Protein 2GIG (pdb70)

Foldseek 3Di:
DVCVVVVVVLFVVQFFDKDFQDVVRPPCSLVVSLVVCCVVVVVFKDFLQRVLQVLCVVPVVQAAQVSSLVSLVAPLCSLQRPDDRVLSNPDDNVRGDDDDDPRNARMWGDDPQAIEGEHEAEEAVVDDDDWDFNGALVSLLVSLVRCVVVVPQGHYWYKYKYFYWYDDPRIIGTHGIAIDTPQQAQLLVFDQDCVVNRGGTDDRRPGDRHDDDGSNVSSVRNNVNSVVVVVVCVVVCCVPPPVVCVVVD/DVCVVCVVVQFVVAAFDKPHVVSSLVVCCVPVVVFKDFLLRVLQVQCVVCVPDAAPVRSLCSLVAPLSSLLRPDDRVCRNPDDPVRGGDDDPSNLARMWTDDPQAIEREDEEEEAVPPDDDWDFNDALVSLLVSLVRCVVVVVFGRYWYKYKYWYWHDDPPMIGTRGMAIATPLQAQLLPFDQDVVVNSGGTDHRVPGHRHDDDGSNVSSVRNNVNVVVVVVVVVVVCCVPPPVVCVVVD

Sequence (489 aa):
SFIKPIYQDINSILIGQKVKRPHAAGEPFEKLVYKFLKENLSDLTFKQYEYLNDLFMKNPAIIGHEARYKLFNSPTLLFLLSRGKAATENWSIENLFEEKQNDTADILLVKDQFYELLDVKTRNISKSAFAPNIISAYKLAQTCAKMIDNKEFDLFDINYLEVDWELNGEDLVCVSTSFAELFKSEPSELYINWAAAMQIQFHVRDLDQGFNGTREEWAKSYLKHFVTQAEQRAISMIDKFVKPFKKYISFIKPIYQDINSILIGQKVFEKLVYKFLKENLSDLTFKQYEYLNDLFMKNPAIIGHEARYKLFNSPTLLFLLSRGKAATENWSIENLFEEKQNDTADILLVKDQFYELLDVKTRNISKSAFAPNIISAYKLAQTCAKMIDNKEFDLFDINYLEVDWELNGEDLVCVSTSFAELFKSEPSELYINWAAAMQIQFHVRDLDQGFNGTREEWAKSYLKHFVTQAEQRAISMIDKFVKPFKKYI

Radius of gyration: 25.43 Å; Cα contacts (8 Å, |Δi|>4): 792; chains: 2; bounding box: 60×52×67 Å

Structure (mmCIF, N/CA/C/O backbone):
data_2GIG
#
_entry.id   2GIG
#
_cell.length_a   50.420
_cell.length_b   90.990
_cell.length_c   67.330
_cell.angle_alpha   90.00
_cell.angle_beta   104.10
_cell.angle_gamma   90.00
#
_symmetry.space_group_name_H-M   'P 1 21 1'
#
loop_
_entity.id
_entity.type
_entity.pdbx_description
1 polymer "5'-D(*GP*CP*CP*GP*GP*TP*CP*GP*AP*CP*CP*GP*GP*C)-3'"
2 polymer 'Type II restriction enzyme HincII'
3 non-polymer 'SODIUM ION'
4 water water
#
loop_
_atom_site.group_PDB
_atom_site.id
_atom_site.type_symbol
_atom_site.label_atom_id
_atom_site.label_alt_id
_atom_site.label_comp_id
_atom_site.label_asym_id
_atom_site.label_entity_id
_atom_site.label_seq_id
_atom_site.pdbx_PDB_ins_code
_atom_site.Cartn_x
_atom_site.Cartn_y
_atom_site.Cartn_z
_atom_site.occupancy
_atom_site.B_iso_or_equiv
_atom_site.auth_seq_id
_atom_site.auth_comp_id
_atom_site.auth_asym_id
_atom_site.auth_atom_id
_atom_site.pdbx_PDB_model_num
ATOM 569 N N . SER C 2 1 ? 20.701 -99.156 81.814 1.00 29.74 2 SER A N 1
ATOM 570 C CA . SER C 2 1 ? 20.764 -98.199 80.668 1.00 28.77 2 SER A CA 1
ATOM 571 C C . SER C 2 1 ? 20.899 -96.751 81.122 1.00 29.42 2 SER A C 1
ATOM 572 O O . SER C 2 1 ? 20.203 -96.303 82.040 1.00 28.22 2 SER A O 1
ATOM 575 N N . PHE C 2 2 ? 21.786 -96.019 80.455 1.00 30.05 3 PHE A N 1
ATOM 576 C CA . PHE C 2 2 ? 22.004 -94.614 80.761 1.00 30.11 3 PHE A CA 1
ATOM 577 C C . PHE C 2 2 ? 20.962 -93.754 80.056 1.00 31.91 3 PHE A C 1
ATOM 578 O O . PHE C 2 2 ? 20.691 -92.629 80.473 1.00 31.64 3 PHE A O 1
ATOM 586 N N . ILE C 2 3 ? 20.369 -94.278 78.989 1.00 32.28 4 ILE A N 1
ATOM 587 C CA . ILE C 2 3 ? 19.381 -93.498 78.255 1.00 34.21 4 ILE A CA 1
ATOM 588 C C . ILE C 2 3 ? 17.956 -93.694 78.766 1.00 33.92 4 ILE A C 1
ATOM 589 O O . ILE C 2 3 ? 17.091 -92.852 78.533 1.00 34.16 4 ILE A O 1
ATOM 594 N N . LYS C 2 4 ? 17.708 -94.792 79.472 1.00 34.07 5 LYS A N 1
ATOM 595 C CA . LYS C 2 4 ? 16.363 -95.048 79.975 1.00 35.69 5 LYS A CA 1
ATOM 596 C C . LYS C 2 4 ? 15.837 -93.940 80.884 1.00 34.83 5 LYS A C 1
ATOM 597 O O . LYS C 2 4 ? 14.679 -93.543 80.768 1.00 34.81 5 LYS A O 1
ATOM 603 N N . PRO C 2 5 ? 16.675 -93.423 81.798 1.00 35.23 6 PRO A N 1
ATOM 604 C CA . PRO C 2 5 ? 16.205 -92.354 82.687 1.00 34.62 6 PRO A CA 1
ATOM 605 C C . PRO C 2 5 ? 15.613 -91.173 81.916 1.00 33.57 6 PRO A C 1
ATOM 606 O O . PRO C 2 5 ? 14.708 -90.496 82.403 1.00 34.85 6 PRO A O 1
ATOM 610 N N . ILE C 2 6 ? 16.121 -90.927 80.713 1.00 32.24 7 ILE A N 1
ATOM 611 C CA . ILE C 2 6 ? 15.621 -89.817 79.910 1.00 30.20 7 ILE A CA 1
ATOM 612 C C . ILE C 2 6 ? 14.932 -90.262 78.631 1.00 29.38 7 ILE A C 1
ATOM 613 O O . ILE C 2 6 ? 14.789 -89.472 77.700 1.00 28.20 7 ILE A O 1
ATOM 618 N N . TYR C 2 7 ? 14.492 -91.516 78.581 1.00 29.39 8 TYR A N 1
ATOM 619 C CA . TYR C 2 7 ? 13.834 -92.012 77.378 1.00 28.50 8 TYR A CA 1
ATOM 620 C C . TYR C 2 7 ? 12.554 -91.254 77.021 1.00 29.05 8 TYR A C 1
ATOM 621 O O . TYR C 2 7 ? 12.284 -91.008 75.849 1.00 27.67 8 TYR A O 1
ATOM 630 N N . GLN C 2 8 ? 11.758 -90.889 78.019 1.00 29.94 9 GLN A N 1
ATOM 631 C CA . GLN C 2 8 ? 10.533 -90.146 77.737 1.00 31.80 9 GLN A CA 1
ATOM 632 C C . GLN C 2 8 ? 10.861 -88.863 76.986 1.00 31.48 9 GLN A C 1
ATOM 633 O O . GLN C 2 8 ? 10.120 -88.447 76.096 1.00 32.73 9 GLN A O 1
ATOM 639 N N . ASP C 2 9 ? 11.976 -88.232 77.338 1.00 32.57 10 ASP A N 1
ATOM 640 C CA . ASP C 2 9 ? 12.364 -87.004 76.657 1.00 32.79 10 ASP A CA 1
ATOM 641 C C . ASP C 2 9 ? 12.841 -87.301 75.243 1.00 31.37 10 ASP A C 1
ATOM 642 O O . ASP C 2 9 ? 12.501 -86.581 74.307 1.00 31.53 10 ASP A O 1
ATOM 647 N N . ILE C 2 10 ? 13.625 -88.363 75.080 1.00 30.84 11 ILE A N 1
ATOM 648 C CA . ILE C 2 10 ? 14.116 -88.716 73.750 1.00 29.59 11 ILE A CA 1
ATOM 649 C C . ILE C 2 10 ? 12.932 -88.977 72.841 1.00 27.08 11 ILE A C 1
ATOM 650 O O . ILE C 2 10 ? 12.892 -88.518 71.706 1.00 27.72 11 ILE A O 1
ATOM 655 N N . ASN C 2 11 ? 11.962 -89.727 73.346 1.00 25.92 12 ASN A N 1
ATOM 656 C CA . ASN C 2 11 ? 10.779 -90.039 72.558 1.00 27.32 12 ASN A CA 1
ATOM 657 C C . ASN C 2 11 ? 10.067 -88.770 72.088 1.00 27.74 12 ASN A C 1
ATOM 658 O O . ASN C 2 11 ? 9.724 -88.642 70.912 1.00 25.84 12 ASN A O 1
ATOM 663 N N . SER C 2 12 ? 9.863 -87.830 73.006 1.00 26.82 13 SER A N 1
ATOM 664 C CA . SER C 2 12 ? 9.195 -86.570 72.685 1.00 30.64 13 SER A CA 1
ATOM 665 C C . SER C 2 12 ? 9.949 -85.757 71.640 1.00 30.22 13 SER A C 1
ATOM 666 O O . SER C 2 12 ? 9.348 -85.211 70.718 1.00 31.77 13 SER A O 1
ATOM 669 N N . ILE C 2 13 ? 11.265 -85.674 71.788 1.00 31.28 14 ILE A N 1
ATOM 670 C CA . ILE C 2 13 ? 12.081 -84.902 70.857 1.00 31.52 14 ILE A CA 1
ATOM 671 C C . ILE C 2 13 ? 12.183 -85.523 69.464 1.00 32.12 14 ILE A C 1
ATOM 672 O O . ILE C 2 13 ? 12.191 -84.806 68.457 1.00 31.10 14 ILE A O 1
ATOM 677 N N . LEU C 2 14 ? 12.262 -86.850 69.403 1.00 29.11 15 LEU A N 1
ATOM 678 C CA . LEU C 2 14 ? 12.383 -87.534 68.121 1.00 29.33 15 LEU A CA 1
ATOM 679 C C . LEU C 2 14 ? 11.113 -87.507 67.275 1.00 29.32 15 LEU A C 1
ATOM 680 O O . LEU C 2 14 ? 11.183 -87.335 66.056 1.00 29.51 15 LEU A O 1
ATOM 685 N N . ILE C 2 15 ? 9.958 -87.686 67.911 1.00 29.66 16 ILE A N 1
ATOM 686 C CA . ILE C 2 15 ? 8.694 -87.677 67.182 1.00 29.25 16 ILE A CA 1
ATOM 687 C C . ILE C 2 15 ? 8.489 -86.303 66.556 1.00 31.43 16 ILE A C 1
ATOM 688 O O . ILE C 2 15 ? 8.559 -85.277 67.237 1.00 31.05 16 ILE A O 1
ATOM 693 N N . GLY C 2 16 ? 8.246 -86.290 65.251 1.00 31.92 17 GLY A N 1
ATOM 694 C CA . GLY C 2 16 ? 8.047 -85.030 64.558 1.00 34.15 17 GLY A CA 1
ATOM 695 C C . GLY C 2 16 ? 9.263 -84.612 63.752 1.00 34.68 17 GLY A C 1
ATOM 696 O O . GLY C 2 16 ? 9.149 -83.809 62.832 1.00 35.09 17 GLY A O 1
ATOM 697 N N . GLN C 2 17 ? 10.435 -85.141 64.087 1.00 34.91 18 GLN A N 1
ATOM 698 C CA . GLN C 2 17 ? 11.631 -84.775 63.335 1.00 36.05 18 GLN A CA 1
ATOM 699 C C . GLN C 2 17 ? 11.591 -85.387 61.943 1.00 36.09 18 GLN A C 1
ATOM 700 O O . GLN C 2 17 ? 11.003 -86.451 61.733 1.00 34.11 18 GLN A O 1
ATOM 706 N N . LYS C 2 18 ? 12.225 -84.708 60.993 1.00 36.87 19 LYS A N 1
ATOM 707 C CA . LYS C 2 18 ? 12.243 -85.164 59.613 1.00 38.32 19 LYS A CA 1
ATOM 708 C C . LYS C 2 18 ? 13.644 -85.309 59.040 1.00 38.48 19 LYS A C 1
ATOM 709 O O . LYS C 2 18 ? 14.596 -84.685 59.513 1.00 37.84 19 LYS A O 1
ATOM 715 N N . VAL C 2 19 ? 13.747 -86.145 58.012 1.00 37.92 20 VAL A N 1
ATOM 716 C CA . VAL C 2 19 ? 14.994 -86.380 57.300 1.00 38.41 20 VAL A CA 1
ATOM 717 C C . VAL C 2 19 ? 14.615 -86.301 55.825 1.00 39.33 20 VAL A C 1
ATOM 718 O O . VAL C 2 19 ? 13.531 -86.737 55.440 1.00 38.31 20 VAL A O 1
ATOM 722 N N . LYS C 2 20 ? 15.486 -85.734 55.000 1.00 39.92 21 LYS A N 1
ATOM 723 C CA . LYS C 2 20 ? 15.186 -85.621 53.581 1.00 42.94 21 LYS A CA 1
ATOM 724 C C . LYS C 2 20 ? 14.971 -87.000 52.975 1.00 45.34 21 LYS A C 1
ATOM 725 O O . LYS C 2 20 ? 15.663 -87.954 53.322 1.00 45.32 21 LYS A O 1
ATOM 727 N N . ARG C 2 21 ? 13.997 -87.104 52.079 1.00 48.29 22 ARG A N 1
ATOM 728 C CA . ARG C 2 21 ? 13.697 -88.367 51.418 1.00 51.70 22 ARG A CA 1
ATOM 729 C C . ARG C 2 21 ? 14.852 -88.718 50.482 1.00 53.10 22 ARG A C 1
ATOM 730 O O . ARG C 2 21 ? 15.396 -87.847 49.805 1.00 54.17 22 ARG A O 1
ATOM 738 N N . PRO C 2 22 ? 15.249 -89.999 50.437 1.00 54.29 23 PRO A N 1
ATOM 739 C CA . PRO C 2 22 ? 16.352 -90.412 49.563 1.00 54.73 23 PRO A CA 1
ATOM 740 C C . PRO C 2 22 ? 16.064 -90.181 48.082 1.00 55.43 23 PRO A C 1
ATOM 741 O O . PRO C 2 22 ? 15.008 -90.668 47.628 1.00 54.85 23 PRO A O 1
ATOM 745 N N . HIS C 2 30 ? 22.527 -98.017 53.313 1.00 57.06 31 HIS A N 1
ATOM 746 C CA . HIS C 2 30 ? 21.198 -98.020 52.632 1.00 55.95 31 HIS A CA 1
ATOM 747 C C . HIS C 2 30 ? 20.064 -97.716 53.608 1.00 53.73 31 HIS A C 1
ATOM 748 O O . HIS C 2 30 ? 20.221 -96.863 54.478 1.00 55.25 31 HIS A O 1
ATOM 755 N N . ALA C 2 31 ? 18.934 -98.407 53.467 1.00 48.73 32 ALA A N 1
ATOM 756 C CA . ALA C 2 31 ? 17.765 -98.194 54.331 1.00 43.88 32 ALA A CA 1
ATOM 757 C C . ALA C 2 31 ? 17.414 -96.709 54.423 1.00 38.97 32 ALA A C 1
ATOM 758 O O . ALA C 2 31 ? 18.138 -95.917 55.026 1.00 35.97 32 ALA A O 1
ATOM 760 N N . ALA C 2 32 ? 16.282 -96.351 53.827 1.00 36.31 33 ALA A N 1
ATOM 761 C CA . ALA C 2 32 ? 15.808 -94.972 53.774 1.00 32.83 33 ALA A CA 1
ATOM 762 C C . ALA C 2 32 ? 15.848 -94.166 55.074 1.00 32.38 33 ALA A C 1
ATOM 763 O O . ALA C 2 32 ? 16.212 -92.986 55.064 1.00 31.05 33 ALA A O 1
ATOM 765 N N . GLY C 2 33 ? 15.488 -94.791 56.189 1.00 29.22 34 GLY A N 1
ATOM 766 C CA . GLY C 2 33 ? 15.468 -94.073 57.451 1.00 28.77 34 GLY A CA 1
ATOM 767 C C . GLY C 2 33 ? 16.736 -94.037 58.282 1.00 29.43 34 GLY A C 1
ATOM 768 O O . GLY C 2 33 ? 16.747 -93.452 59.362 1.00 28.09 34 GLY A O 1
ATOM 769 N N . GLU C 2 34 ? 17.812 -94.638 57.791 1.00 32.12 35 GLU A N 1
ATOM 770 C CA . GLU C 2 34 ? 19.053 -94.656 58.554 1.00 32.23 35 GLU A CA 1
ATOM 771 C C . GLU C 2 34 ? 19.521 -93.298 59.072 1.00 32.07 35 GLU A C 1
ATOM 772 O O . GLU C 2 34 ? 20.157 -93.231 60.119 1.00 33.69 35 GLU A O 1
ATOM 778 N N . PRO C 2 35 ? 19.215 -92.199 58.354 1.00 31.85 36 PRO A N 1
ATOM 779 C CA . PRO C 2 35 ? 19.639 -90.871 58.816 1.00 30.73 36 PRO A CA 1
ATOM 780 C C . PRO C 2 35 ? 19.082 -90.457 60.180 1.00 30.23 36 PRO A C 1
ATOM 781 O O . PRO C 2 35 ? 19.594 -89.526 60.804 1.00 30.11 36 PRO A O 1
ATOM 785 N N . PHE C 2 36 ? 18.028 -91.124 60.641 1.00 28.81 37 PHE A N 1
ATOM 786 C CA . PHE C 2 36 ? 17.460 -90.788 61.946 1.00 27.88 37 PHE A CA 1
ATOM 787 C C . PHE C 2 36 ? 18.442 -91.116 63.075 1.00 27.96 37 PHE A C 1
ATOM 788 O O . PHE C 2 36 ? 18.415 -90.492 64.141 1.00 25.85 37 PHE A O 1
ATOM 796 N N . GLU C 2 37 ? 19.302 -92.102 62.835 1.00 27.46 38 GLU A N 1
ATOM 797 C CA . GLU C 2 37 ? 20.294 -92.518 63.817 1.00 28.39 38 GLU A CA 1
ATOM 798 C C . GLU C 2 37 ? 21.181 -91.327 64.160 1.00 27.96 38 GLU A C 1
ATOM 799 O O . GLU C 2 37 ? 21.674 -91.209 65.282 1.00 27.97 38 GLU A O 1
ATOM 805 N N . LYS C 2 38 ? 21.373 -90.437 63.192 1.00 28.99 39 LYS A N 1
ATOM 806 C CA . LYS C 2 38 ? 22.188 -89.248 63.410 1.00 29.60 39 LYS A CA 1
ATOM 807 C C . LYS C 2 38 ? 21.471 -88.271 64.345 1.00 29.40 39 LYS A C 1
ATOM 808 O O . LYS C 2 38 ? 22.114 -87.517 65.073 1.00 31.11 39 LYS A O 1
ATOM 810 N N . LEU C 2 39 ? 20.140 -88.280 64.332 1.00 29.18 40 LEU A N 1
ATOM 811 C CA . LEU C 2 39 ? 19.373 -87.386 65.206 1.00 29.16 40 LEU A CA 1
ATOM 812 C C . LEU C 2 39 ? 19.343 -87.915 66.638 1.00 28.14 40 LEU A C 1
ATOM 813 O O . LEU C 2 39 ? 19.229 -87.147 67.597 1.00 27.64 40 LEU A O 1
ATOM 818 N N . VAL C 2 40 ? 19.419 -89.234 66.776 1.00 26.11 41 VAL A N 1
ATOM 819 C CA . VAL C 2 40 ? 19.449 -89.862 68.091 1.00 25.83 41 VAL A CA 1
ATOM 820 C C . VAL C 2 40 ? 20.797 -89.500 68.718 1.00 26.45 41 VAL A C 1
ATOM 821 O O . VAL C 2 40 ? 20.879 -89.149 69.898 1.00 26.95 41 VAL A O 1
ATOM 825 N N . TYR C 2 41 ? 21.858 -89.575 67.924 1.00 26.30 42 TYR A N 1
ATOM 826 C CA . TYR C 2 41 ? 23.181 -89.236 68.443 1.00 28.48 42 TYR A CA 1
ATOM 827 C C . TYR C 2 41 ? 23.214 -87.787 68.921 1.00 28.90 42 TYR A C 1
ATOM 828 O O . TYR C 2 41 ? 23.747 -87.487 69.989 1.00 28.34 42 TYR A O 1
ATOM 837 N N . LYS C 2 42 ? 22.634 -86.895 68.125 1.00 29.38 43 LYS A N 1
ATOM 838 C CA . LYS C 2 42 ? 22.602 -85.474 68.449 1.00 32.29 43 LYS A CA 1
ATOM 839 C C . LYS C 2 42 ? 21.970 -85.214 69.816 1.00 32.45 43 LYS A C 1
ATOM 840 O O . LYS C 2 42 ? 22.560 -84.535 70.660 1.00 32.47 43 LYS A O 1
ATOM 846 N N . PHE C 2 43 ? 20.778 -85.758 70.041 1.00 32.14 44 PHE A N 1
ATOM 847 C CA . PHE C 2 43 ? 20.093 -85.567 71.318 1.00 34.87 44 PHE A CA 1
ATOM 848 C C . PHE C 2 43 ? 20.894 -86.125 72.483 1.00 35.42 44 PHE A C 1
ATOM 849 O O . PHE C 2 43 ? 20.983 -85.507 73.543 1.00 36.07 44 PHE A O 1
ATOM 857 N N . LEU C 2 44 ? 21.462 -87.309 72.289 1.00 34.52 45 LEU A N 1
ATOM 858 C CA . LEU C 2 44 ? 22.244 -87.949 73.335 1.00 34.72 45 LEU A CA 1
ATOM 859 C C . LEU C 2 44 ? 23.497 -87.143 73.643 1.00 35.50 45 LEU A C 1
ATOM 860 O O . LEU C 2 44 ? 23.850 -86.955 74.805 1.00 37.27 45 LEU A O 1
ATOM 865 N N . LYS C 2 45 ? 24.159 -86.651 72.602 1.00 36.75 46 LYS A N 1
ATOM 866 C CA . LYS C 2 45 ? 25.379 -85.875 72.783 1.00 39.17 46 LYS A CA 1
ATOM 867 C C . LYS C 2 45 ? 25.095 -84.549 73.496 1.00 39.66 46 LYS A C 1
ATOM 868 O O . LYS C 2 45 ? 25.946 -84.027 74.219 1.00 39.36 46 LYS A O 1
ATOM 874 N N . GLU C 2 46 ? 23.896 -84.010 73.294 1.00 39.96 47 GLU A N 1
ATOM 875 C CA . GLU C 2 46 ? 23.518 -82.749 73.922 1.00 40.82 47 GLU A CA 1
ATOM 876 C C . GLU C 2 46 ? 23.026 -82.937 75.355 1.00 39.80 47 GLU A C 1
ATOM 877 O O . GLU C 2 46 ? 23.164 -82.038 76.181 1.00 40.45 47 GLU A O 1
ATOM 883 N N . ASN C 2 47 ? 22.460 -84.103 75.652 1.00 39.13 48 ASN A N 1
ATOM 884 C CA . ASN C 2 47 ? 21.929 -84.375 76.985 1.00 37.92 48 ASN A CA 1
ATOM 885 C C . ASN C 2 47 ? 22.799 -85.260 77.872 1.00 36.92 48 ASN A C 1
ATOM 886 O O . ASN C 2 47 ? 22.684 -85.220 79.099 1.00 35.73 48 ASN A O 1
ATOM 891 N N . LEU C 2 48 ? 23.652 -86.069 77.252 1.00 34.19 49 LEU A N 1
ATOM 892 C CA . LEU C 2 48 ? 24.563 -86.951 77.982 1.00 33.30 49 LEU A CA 1
ATOM 893 C C . LEU C 2 48 ? 25.937 -86.800 77.328 1.00 32.91 49 LEU A C 1
ATOM 894 O O . LEU C 2 48 ? 26.610 -87.781 76.991 1.00 29.87 49 LEU A O 1
ATOM 899 N N . SER C 2 49 ? 26.336 -85.539 77.171 1.00 34.28 50 SER A N 1
ATOM 900 C CA . SER C 2 49 ? 27.592 -85.138 76.543 1.00 35.19 50 SER A CA 1
ATOM 901 C C . SER C 2 49 ? 28.856 -85.925 76.879 1.00 35.35 50 SER A C 1
ATOM 902 O O . SER C 2 49 ? 29.624 -86.268 75.980 1.00 36.23 50 SER A O 1
ATOM 904 N N . ASP C 2 50 ? 29.092 -86.205 78.155 1.00 34.89 51 ASP A N 1
ATOM 905 C CA . ASP C 2 50 ? 30.301 -86.930 78.526 1.00 35.09 51 ASP A CA 1
ATOM 906 C C . ASP C 2 50 ? 30.216 -88.450 78.496 1.00 32.87 51 ASP A C 1
ATOM 907 O O . ASP C 2 50 ? 31.217 -89.123 78.715 1.00 31.63 51 ASP A O 1
ATOM 912 N N . LEU C 2 51 ? 29.035 -88.989 78.216 1.00 29.96 52 LEU A N 1
ATOM 913 C CA . LEU C 2 51 ? 28.845 -90.439 78.164 1.00 29.88 52 LEU A CA 1
ATOM 914 C C . LEU C 2 51 ? 28.660 -90.968 76.741 1.00 28.15 52 LEU A C 1
ATOM 915 O O . LEU C 2 51 ? 28.846 -92.158 76.482 1.00 27.03 52 LEU A O 1
ATOM 920 N N . THR C 2 52 ? 28.323 -90.070 75.823 1.00 25.85 53 THR A N 1
ATOM 921 C CA . THR C 2 52 ? 28.011 -90.431 74.440 1.00 24.74 53 THR A CA 1
ATOM 922 C C . THR C 2 52 ? 29.127 -90.422 73.405 1.00 25.28 53 THR A C 1
ATOM 923 O O . THR C 2 52 ? 29.814 -89.420 73.231 1.00 24.05 53 THR A O 1
ATOM 927 N N . PHE C 2 53 ? 29.279 -91.541 72.695 1.00 22.69 54 PHE A N 1
ATOM 928 C CA . PHE C 2 53 ? 30.309 -91.669 71.662 1.00 23.07 54 PHE A CA 1
ATOM 929 C C . PHE C 2 53 ? 29.850 -92.554 70.513 1.00 24.18 54 PHE A C 1
ATOM 930 O O . PHE C 2 53 ? 29.076 -93.490 70.726 1.00 24.01 54 PHE A O 1
ATOM 938 N N . LYS C 2 54 ? 30.329 -92.266 69.301 1.00 22.95 55 LYS A N 1
ATOM 939 C CA . LYS C 2 54 ? 30.064 -93.153 68.174 1.00 23.26 55 LYS A CA 1
ATOM 940 C C . LYS C 2 54 ? 31.123 -94.217 68.491 1.00 22.91 55 LYS A C 1
ATOM 941 O O . LYS C 2 54 ? 32.096 -93.927 69.200 1.00 21.86 55 LYS A O 1
ATOM 947 N N . GLN C 2 55 ? 30.963 -95.440 68.002 1.00 21.94 56 GLN A N 1
ATOM 948 C CA . GLN C 2 55 ? 31.958 -96.453 68.330 1.00 21.23 56 GLN A CA 1
ATOM 949 C C . GLN C 2 55 ? 33.356 -96.018 67.903 1.00 21.44 56 GLN A C 1
ATOM 950 O O . GLN C 2 55 ? 34.321 -96.167 68.660 1.00 20.86 56 GLN A O 1
ATOM 956 N N . TYR C 2 56 ? 33.478 -95.466 66.701 1.00 22.04 57 TYR A N 1
ATOM 957 C CA . TYR C 2 56 ? 34.802 -95.052 66.252 1.00 23.08 57 TYR A CA 1
ATOM 958 C C . TYR C 2 56 ? 35.366 -93.886 67.066 1.00 23.09 57 TYR A C 1
ATOM 959 O O . TYR C 2 56 ? 36.584 -93.774 67.205 1.00 22.25 57 TYR A O 1
ATOM 968 N N . GLU C 2 57 ? 34.496 -93.029 67.610 1.00 22.95 58 GLU A N 1
ATOM 969 C CA . GLU C 2 57 ? 34.948 -91.892 68.431 1.00 23.62 58 GLU A CA 1
ATOM 970 C C . GLU C 2 57 ? 35.555 -92.385 69.734 1.00 23.94 58 GLU A C 1
ATOM 971 O O . GLU C 2 57 ? 36.566 -91.861 70.201 1.00 23.04 58 GLU A O 1
ATOM 977 N N . TYR C 2 58 ? 34.908 -93.374 70.344 1.00 21.78 59 TYR A N 1
ATOM 978 C CA . TYR C 2 58 ? 35.403 -93.929 71.591 1.00 22.00 59 TYR A CA 1
ATOM 979 C C . TYR C 2 58 ? 36.798 -94.506 71.354 1.00 22.46 59 TYR A C 1
ATOM 980 O O . TYR C 2 58 ? 37.711 -94.302 72.154 1.00 21.12 59 TYR A O 1
ATOM 989 N N . LEU C 2 59 ? 36.952 -95.235 70.253 1.00 20.76 60 LEU A N 1
ATOM 990 C CA . LEU C 2 59 ? 38.241 -95.824 69.913 1.00 19.76 60 LEU A CA 1
ATOM 991 C C . LEU C 2 59 ? 39.280 -94.731 69.707 1.00 19.15 60 LEU A C 1
ATOM 992 O O . LEU C 2 59 ? 40.395 -94.827 70.222 1.00 17.90 60 LEU A O 1
ATOM 997 N N . ASN C 2 60 ? 38.922 -93.700 68.943 1.00 19.25 61 ASN A N 1
ATOM 998 C CA . ASN C 2 60 ? 39.855 -92.605 68.701 1.00 20.70 61 ASN A CA 1
ATOM 999 C C . ASN C 2 60 ? 40.240 -91.933 70.017 1.00 22.48 61 ASN A C 1
ATOM 1000 O O . ASN C 2 60 ? 41.413 -91.642 70.251 1.00 21.89 61 ASN A O 1
ATOM 1005 N N . ASP C 2 61 ? 39.258 -91.686 70.881 1.00 21.47 62 ASP A N 1
ATOM 1006 C CA . ASP C 2 61 ? 39.548 -91.056 72.169 1.00 22.94 62 ASP A CA 1
ATOM 1007 C C . ASP C 2 61 ? 40.469 -91.919 73.035 1.00 23.48 62 ASP A C 1
ATOM 1008 O O . ASP C 2 61 ? 41.377 -91.405 73.684 1.00 20.33 62 ASP A O 1
ATOM 1013 N N . LEU C 2 62 ? 40.227 -93.231 73.046 1.00 23.05 63 LEU A N 1
ATOM 1014 C CA . LEU C 2 62 ? 41.032 -94.168 73.832 1.00 21.33 63 LEU A CA 1
ATOM 1015 C C . LEU C 2 62 ? 42.492 -94.196 73.392 1.00 22.51 63 LEU A C 1
ATOM 1016 O O . LEU C 2 62 ? 43.404 -94.242 74.223 1.00 23.12 63 LEU A O 1
ATOM 1021 N N . PHE C 2 63 ? 42.717 -94.186 72.084 1.00 19.62 64 PHE A N 1
ATOM 1022 C CA . PHE C 2 63 ? 44.076 -94.229 71.575 1.00 20.50 64 PHE A CA 1
ATOM 1023 C C . PHE C 2 63 ? 44.776 -92.871 71.674 1.00 20.09 64 PHE A C 1
ATOM 1024 O O . PHE C 2 63 ? 45.966 -92.818 71.970 1.00 20.78 64 PHE A O 1
ATOM 1032 N N . MET C 2 64 ? 44.031 -91.787 71.450 1.00 22.07 65 MET A N 1
ATOM 1033 C CA . MET C 2 64 ? 44.571 -90.415 71.527 1.00 24.73 65 MET A CA 1
ATOM 1034 C C . MET C 2 64 ? 45.102 -90.131 72.919 1.00 25.78 65 MET A C 1
ATOM 1035 O O . MET C 2 64 ? 46.071 -89.398 73.105 1.00 24.67 65 MET A O 1
ATOM 1040 N N . LYS C 2 65 ? 44.398 -90.690 73.891 1.00 27.02 66 LYS A N 1
ATOM 1041 C CA . LYS C 2 65 ? 44.691 -90.536 75.304 1.00 29.11 66 LYS A CA 1
ATOM 1042 C C . LYS C 2 65 ? 45.954 -91.282 75.732 1.00 27.79 66 LYS A C 1
ATOM 1043 O O . LYS C 2 65 ? 46.520 -90.997 76.789 1.00 27.77 66 LYS A O 1
ATOM 1049 N N . ASN C 2 66 ? 46.395 -92.226 74.904 1.00 24.65 67 ASN A N 1
ATOM 1050 C CA . ASN C 2 66 ? 47.572 -93.042 75.201 1.00 24.47 67 ASN A CA 1
ATOM 1051 C C . ASN C 2 66 ? 48.543 -93.040 74.014 1.00 24.30 67 ASN A C 1
ATOM 1052 O O . ASN C 2 66 ? 48.844 -94.090 73.451 1.00 24.95 67 ASN A O 1
ATOM 1057 N N . PRO C 2 67 ? 49.065 -91.859 73.639 1.00 23.97 68 PRO A N 1
ATOM 1058 C CA . PRO C 2 67 ? 49.998 -91.722 72.510 1.00 22.72 68 PRO A CA 1
ATOM 1059 C C . PRO C 2 67 ? 51.241 -92.599 72.560 1.00 24.01 68 PRO A C 1
ATOM 1060 O O . PRO C 2 67 ? 51.768 -92.998 71.516 1.00 23.47 68 PRO A O 1
ATOM 1064 N N . ALA C 2 68 ? 51.709 -92.906 73.764 1.00 22.16 69 ALA A N 1
ATOM 1065 C CA . ALA C 2 68 ? 52.900 -93.730 73.910 1.00 23.54 69 ALA A CA 1
ATOM 1066 C C . ALA C 2 68 ? 52.625 -95.197 73.610 1.00 23.25 69 ALA A C 1
ATOM 1067 O O . ALA C 2 68 ? 53.555 -95.979 73.415 1.00 23.82 69 ALA A O 1
ATOM 1069 N N . ILE C 2 69 ? 51.352 -95.574 73.579 1.00 22.79 70 ILE A N 1
ATOM 1070 C CA . ILE C 2 69 ? 50.982 -96.961 73.325 1.00 21.68 70 ILE A CA 1
ATOM 1071 C C . ILE C 2 69 ? 50.895 -97.177 71.816 1.00 20.72 70 ILE A C 1
ATOM 1072 O O . ILE C 2 69 ? 49.947 -96.737 71.163 1.00 16.66 70 ILE A O 1
ATOM 1077 N N . ILE C 2 70 ? 51.907 -97.855 71.283 1.00 20.55 71 ILE A N 1
ATOM 1078 C CA . ILE C 2 70 ? 52.047 -98.116 69.851 1.00 22.19 71 ILE A CA 1
ATOM 1079 C C . ILE C 2 70 ? 51.946 -99.604 69.514 1.00 21.88 71 ILE A C 1
ATOM 1080 O O . ILE C 2 70 ? 52.357 -100.447 70.302 1.00 22.77 71 ILE A O 1
ATOM 1085 N N . GLY C 2 71 ? 51.413 -99.920 68.336 1.00 21.59 72 GLY A N 1
ATOM 1086 C CA . GLY C 2 71 ? 51.295 -101.312 67.917 1.00 20.06 72 GLY A CA 1
ATOM 1087 C C . GLY C 2 71 ? 49.941 -101.898 68.264 1.00 21.20 72 GLY A C 1
ATOM 1088 O O . GLY C 2 71 ? 49.344 -101.502 69.262 1.00 18.62 72 GLY A O 1
ATOM 1089 N N . HIS C 2 72 ? 49.446 -102.848 67.474 1.00 19.10 73 HIS A N 1
ATOM 1090 C CA . HIS C 2 72 ? 48.131 -103.391 67.781 1.00 21.88 73 HIS A CA 1
ATOM 1091 C C . HIS C 2 72 ? 48.086 -104.189 69.085 1.00 22.23 73 HIS A C 1
ATOM 1092 O O . HIS C 2 72 ? 47.102 -104.109 69.817 1.00 21.43 73 HIS A O 1
ATOM 1099 N N . GLU C 2 73 ? 49.138 -104.943 69.396 1.00 23.59 74 GLU A N 1
ATOM 1100 C CA . GLU C 2 73 ? 49.118 -105.721 70.632 1.00 25.85 74 GLU A CA 1
ATOM 1101 C C . GLU C 2 73 ? 48.970 -104.832 71.867 1.00 24.39 74 GLU A C 1
ATOM 1102 O O . GLU C 2 73 ? 48.123 -105.094 72.723 1.00 22.57 74 GLU A O 1
ATOM 1108 N N . ALA C 2 74 ? 49.768 -103.770 71.955 1.00 22.23 75 ALA A N 1
ATOM 1109 C CA . ALA C 2 74 ? 49.690 -102.873 73.109 1.00 21.74 75 ALA A CA 1
ATOM 1110 C C . ALA C 2 74 ? 48.392 -102.076 73.115 1.00 20.86 75 ALA A C 1
ATOM 1111 O O . ALA C 2 74 ? 47.800 -101.833 74.172 1.00 19.56 75 ALA A O 1
ATOM 1113 N N . ARG C 2 75 ? 47.946 -101.656 71.938 1.00 20.24 76 ARG A N 1
ATOM 1114 C CA . ARG C 2 75 ? 46.713 -100.894 71.868 1.00 20.21 76 ARG A CA 1
ATOM 1115 C C . ARG C 2 75 ? 45.519 -101.758 72.279 1.00 20.92 76 ARG A C 1
ATOM 1116 O O . ARG C 2 75 ? 44.605 -101.277 72.942 1.00 21.66 76 ARG A O 1
ATOM 1124 N N . TYR C 2 76 ? 45.533 -103.037 71.912 1.00 21.24 77 TYR A N 1
ATOM 1125 C CA . TYR C 2 76 ? 44.429 -103.918 72.293 1.00 22.78 77 TYR A CA 1
ATOM 1126 C C . TYR C 2 76 ? 44.328 -104.043 73.817 1.00 24.71 77 TYR A C 1
ATOM 1127 O O . TYR C 2 76 ? 43.239 -104.209 74.369 1.00 25.04 77 TYR A O 1
ATOM 1136 N N . LYS C 2 77 ? 45.463 -103.966 74.501 1.00 26.30 78 LYS A N 1
ATOM 1137 C CA . LYS C 2 77 ? 45.449 -104.073 75.958 1.00 29.44 78 LYS A CA 1
ATOM 1138 C C . LYS C 2 77 ? 44.712 -102.903 76.606 1.00 29.39 78 LYS A C 1
ATOM 1139 O O . LYS C 2 77 ? 44.260 -103.001 77.750 1.00 30.06 78 LYS A O 1
ATOM 1145 N N . LEU C 2 78 ? 44.579 -101.801 75.872 1.00 27.25 79 LEU A N 1
ATOM 1146 C CA . LEU C 2 78 ? 43.891 -100.620 76.392 1.00 27.19 79 LEU A CA 1
ATOM 1147 C C . LEU C 2 78 ? 42.397 -100.841 76.660 1.00 28.08 79 LEU A C 1
ATOM 1148 O O . LEU C 2 78 ? 41.773 -100.051 77.365 1.00 26.58 79 LEU A O 1
ATOM 1153 N N . PHE C 2 79 ? 41.816 -101.902 76.105 1.00 28.33 80 PHE A N 1
ATOM 1154 C CA . PHE C 2 79 ? 40.389 -102.162 76.323 1.00 29.82 80 PHE A CA 1
ATOM 1155 C C . PHE C 2 79 ? 40.078 -102.723 77.711 1.00 31.40 80 PHE A C 1
ATOM 1156 O O . PHE C 2 79 ? 38.940 -102.626 78.196 1.00 31.30 80 PHE A O 1
ATOM 1164 N N . ASN C 2 80 ? 41.101 -103.304 78.333 1.00 31.74 81 ASN A N 1
ATOM 1165 C CA . ASN C 2 80 ? 41.012 -103.907 79.662 1.00 33.93 81 ASN A CA 1
ATOM 1166 C C . ASN C 2 80 ? 39.858 -104.884 79.800 1.00 33.53 81 ASN A C 1
ATOM 1167 O O . ASN C 2 80 ? 39.272 -105.003 80.870 1.00 35.08 81 ASN A O 1
ATOM 1172 N N . SER C 2 81 ? 39.537 -105.582 78.718 1.00 31.51 82 SER A N 1
ATOM 1173 C CA . SER C 2 81 ? 38.449 -106.552 78.730 1.00 29.53 82 SER A CA 1
ATOM 1174 C C . SER C 2 81 ? 38.407 -107.347 77.434 1.00 27.93 82 SER A C 1
ATOM 1175 O O . SER C 2 81 ? 38.245 -106.784 76.356 1.00 24.33 82 SER A O 1
ATOM 1178 N N . PRO C 2 82 ? 38.541 -108.675 77.529 1.00 27.02 83 PRO A N 1
ATOM 1179 C CA . PRO C 2 82 ? 38.508 -109.519 76.333 1.00 25.61 83 PRO A CA 1
ATOM 1180 C C . PRO C 2 82 ? 37.168 -109.405 75.607 1.00 24.20 83 PRO A C 1
ATOM 1181 O O . PRO C 2 82 ? 37.126 -109.356 74.378 1.00 23.54 83 PRO A O 1
ATOM 1185 N N . THR C 2 83 ? 36.077 -109.344 76.364 1.00 23.57 84 THR A N 1
ATOM 1186 C CA . THR C 2 83 ? 34.758 -109.264 75.749 1.00 23.37 84 THR A CA 1
ATOM 1187 C C . THR C 2 83 ? 34.528 -107.944 75.024 1.00 22.38 84 THR A C 1
ATOM 1188 O O . THR C 2 83 ? 33.972 -107.930 73.923 1.00 20.84 84 THR A O 1
ATOM 1192 N N . LEU C 2 84 ? 34.954 -106.839 75.633 1.00 21.93 85 LEU A N 1
ATOM 1193 C CA . LEU C 2 84 ? 34.794 -105.525 75.014 1.00 22.86 85 LEU A CA 1
ATOM 1194 C C . LEU C 2 84 ? 35.752 -105.406 73.833 1.00 22.33 85 LEU A C 1
ATOM 1195 O O . LEU C 2 84 ? 35.427 -104.783 72.822 1.00 19.95 85 LEU A O 1
ATOM 1200 N N . LEU C 2 85 ? 36.939 -105.995 73.964 1.00 20.16 86 LEU A N 1
ATOM 1201 C CA . LEU C 2 85 ? 37.903 -105.980 72.865 1.00 21.12 86 LEU A CA 1
ATOM 1202 C C . LEU C 2 85 ? 37.240 -106.640 71.654 1.00 19.89 86 LEU A C 1
ATOM 1203 O O . LEU C 2 85 ? 37.258 -106.111 70.543 1.00 20.20 86 LEU A O 1
ATOM 1208 N N . PHE C 2 86 ? 36.642 -107.803 71.885 1.00 18.59 87 PHE A N 1
ATOM 1209 C CA . PHE C 2 86 ? 35.976 -108.535 70.813 1.00 18.72 87 PHE A CA 1
ATOM 1210 C C . PHE C 2 86 ? 34.829 -107.735 70.167 1.00 17.72 87 PHE A C 1
ATOM 1211 O O . PHE C 2 86 ? 34.727 -107.669 68.943 1.00 19.15 87 PHE A O 1
ATOM 1219 N N . LEU C 2 87 ? 33.980 -107.122 70.982 1.00 16.21 88 LEU A N 1
ATOM 1220 C CA . LEU C 2 87 ? 32.837 -106.368 70.457 1.00 18.26 88 LEU A CA 1
ATOM 1221 C C . LEU C 2 87 ? 33.111 -104.999 69.834 1.00 19.18 88 LEU A C 1
ATOM 1222 O O . LEU C 2 87 ? 32.373 -104.560 68.938 1.00 18.61 88 LEU A O 1
ATOM 1227 N N . LEU C 2 88 ? 34.160 -104.324 70.295 1.00 17.61 89 LEU A N 1
ATOM 1228 C CA . LEU C 2 88 ? 34.418 -102.963 69.837 1.00 18.61 89 LEU A CA 1
ATOM 1229 C C . LEU C 2 88 ? 35.655 -102.653 69.011 1.00 18.95 89 LEU A C 1
ATOM 1230 O O . LEU C 2 88 ? 35.677 -101.653 68.292 1.00 18.79 89 LEU A O 1
ATOM 1235 N N . SER C 2 89 ? 36.683 -103.488 69.097 1.00 19.82 90 SER A N 1
ATOM 1236 C CA . SER C 2 89 ? 37.921 -103.199 68.379 1.00 20.51 90 SER A CA 1
ATOM 1237 C C . SER C 2 89 ? 37.871 -103.346 66.870 1.00 21.65 90 SER A C 1
ATOM 1238 O O . SER C 2 89 ? 37.002 -104.031 66.318 1.00 20.01 90 SER A O 1
ATOM 1241 N N . ARG C 2 90 ? 38.813 -102.682 66.203 1.00 19.59 91 ARG A N 1
ATOM 1242 C CA . ARG C 2 90 ? 38.938 -102.791 64.759 1.00 19.24 91 ARG A CA 1
ATOM 1243 C C . ARG C 2 90 ? 40.038 -103.828 64.574 1.00 20.07 91 ARG A C 1
ATOM 1244 O O . ARG C 2 90 ? 40.687 -104.227 65.552 1.00 21.04 91 ARG A O 1
ATOM 1252 N N . GLY C 2 91 ? 40.240 -104.265 63.333 1.00 18.88 92 GLY A N 1
ATOM 1253 C CA . GLY C 2 91 ? 41.256 -105.265 63.032 1.00 19.41 92 GLY A CA 1
ATOM 1254 C C . GLY C 2 91 ? 42.684 -104.902 63.406 1.00 17.73 92 GLY A C 1
ATOM 1255 O O . GLY C 2 91 ? 42.994 -103.747 63.713 1.00 17.76 92 GLY A O 1
ATOM 1256 N N . LYS C 2 92 ? 43.565 -105.896 63.361 1.00 16.96 93 LYS A N 1
ATOM 1257 C CA . LYS C 2 92 ? 44.953 -105.689 63.745 1.00 17.98 93 LYS A CA 1
ATOM 1258 C C . LYS C 2 92 ? 45.705 -104.642 62.933 1.00 18.84 93 LYS A C 1
ATOM 1259 O O . LYS C 2 92 ? 46.360 -103.768 63.505 1.00 18.05 93 LYS A O 1
ATOM 1265 N N . ALA C 2 93 ? 45.608 -104.725 61.610 1.00 18.78 94 ALA A N 1
ATOM 1266 C CA . ALA C 2 93 ? 46.282 -103.774 60.724 1.00 19.95 94 ALA A CA 1
ATOM 1267 C C . ALA C 2 93 ? 45.714 -102.374 60.916 1.00 20.38 94 ALA A C 1
ATOM 1268 O O . ALA C 2 93 ? 46.458 -101.391 61.006 1.00 19.57 94 ALA A O 1
ATOM 1270 N N . ALA C 2 94 ? 44.390 -102.281 60.979 1.00 17.17 95 ALA A N 1
ATOM 1271 C CA . ALA C 2 94 ? 43.740 -100.987 61.158 1.00 17.68 95 ALA A CA 1
ATOM 1272 C C . ALA C 2 94 ? 44.164 -100.363 62.485 1.00 18.29 95 ALA A C 1
ATOM 1273 O O . ALA C 2 94 ? 44.335 -99.148 62.584 1.00 18.65 95 ALA A O 1
ATOM 1275 N N . THR C 2 95 ? 44.325 -101.200 63.502 1.00 17.61 96 THR A N 1
ATOM 1276 C CA . THR C 2 95 ? 44.716 -100.731 64.828 1.00 18.76 96 THR A CA 1
ATOM 1277 C C . THR C 2 95 ? 46.185 -100.310 64.842 1.00 20.27 96 THR A C 1
ATOM 1278 O O . THR C 2 95 ? 46.557 -99.333 65.491 1.00 19.14 96 THR A O 1
ATOM 1282 N N . GLU C 2 96 ? 47.014 -101.060 64.126 1.00 19.18 97 GLU A N 1
ATOM 1283 C CA . GLU C 2 96 ? 48.432 -100.751 64.024 1.00 22.19 97 GLU A CA 1
ATOM 1284 C C . GLU C 2 96 ? 48.617 -99.443 63.254 1.00 20.42 97 GLU A C 1
ATOM 1285 O O . GLU C 2 96 ? 49.466 -98.620 63.599 1.00 21.31 97 GLU A O 1
ATOM 1291 N N . ASN C 2 97 ? 47.812 -99.255 62.213 1.00 18.92 98 ASN A N 1
ATOM 1292 C CA . ASN C 2 97 ? 47.923 -98.072 61.364 1.00 21.52 98 ASN A CA 1
ATOM 1293 C C . ASN C 2 97 ? 47.262 -96.799 61.872 1.00 21.06 98 ASN A C 1
ATOM 1294 O O . ASN C 2 97 ? 47.433 -95.735 61.277 1.00 21.24 98 ASN A O 1
ATOM 1299 N N . TRP C 2 98 ? 46.506 -96.900 62.959 1.00 19.78 99 TRP A N 1
ATOM 1300 C CA . TRP C 2 98 ? 45.840 -95.736 63.528 1.00 19.02 99 TRP A CA 1
ATOM 1301 C C . TRP C 2 98 ? 46.857 -94.678 63.947 1.00 18.93 99 TRP A C 1
ATOM 1302 O O . TRP C 2 98 ? 47.936 -95.008 64.429 1.00 17.34 99 TRP A O 1
ATOM 1313 N N . SER C 2 99 ? 46.509 -93.409 63.758 1.00 17.62 100 SER A N 1
ATOM 1314 C CA . SER C 2 99 ? 47.371 -92.307 64.191 1.00 17.19 100 SER A CA 1
ATOM 1315 C C . SER C 2 99 ? 46.473 -91.099 64.343 1.00 17.16 100 SER A C 1
ATOM 1316 O O . SER C 2 99 ? 45.328 -91.126 63.898 1.00 17.66 100 SER A O 1
ATOM 1319 N N . ILE C 2 100 ? 46.978 -90.036 64.960 1.00 18.09 101 ILE A N 1
ATOM 1320 C CA . ILE C 2 100 ? 46.149 -88.854 65.146 1.00 20.47 101 ILE A CA 1
ATOM 1321 C C . ILE C 2 100 ? 45.770 -88.296 63.771 1.00 21.23 101 ILE A C 1
ATOM 1322 O O . ILE C 2 100 ? 44.722 -87.665 63.614 1.00 21.15 101 ILE A O 1
ATOM 1327 N N . GLU C 2 101 ? 46.608 -88.556 62.768 1.00 23.19 102 GLU A N 1
ATOM 1328 C CA . GLU C 2 101 ? 46.346 -88.069 61.410 1.00 27.44 102 GLU A CA 1
ATOM 1329 C C . GLU C 2 101 ? 45.519 -89.071 60.590 1.00 28.35 102 GLU A C 1
ATOM 1330 O O . GLU C 2 101 ? 45.031 -88.744 59.508 1.00 30.25 102 GLU A O 1
ATOM 1336 N N . ASN C 2 102 ? 45.367 -90.289 61.100 1.00 26.51 103 ASN A N 1
ATOM 1337 C CA . ASN C 2 102 ? 44.616 -91.329 60.395 1.00 23.46 103 ASN A CA 1
ATOM 1338 C C . ASN C 2 102 ? 43.646 -91.954 61.393 1.00 23.07 103 ASN A C 1
ATOM 1339 O O . ASN C 2 102 ? 43.806 -93.097 61.809 1.00 21.95 103 ASN A O 1
ATOM 1344 N N . LEU C 2 103 ? 42.640 -91.180 61.776 1.00 20.42 104 LEU A N 1
ATOM 1345 C CA . LEU C 2 103 ? 41.655 -91.627 62.746 1.00 20.40 104 LEU A CA 1
ATOM 1346 C C . LEU C 2 103 ? 40.665 -92.630 62.195 1.00 20.41 104 LEU A C 1
ATOM 1347 O O . LEU C 2 103 ? 40.486 -92.750 60.982 1.00 20.74 104 LEU A O 1
ATOM 1352 N N . PHE C 2 104 ? 40.029 -93.368 63.097 1.00 21.19 105 PHE A N 1
ATOM 1353 C CA . PHE C 2 104 ? 39.013 -94.323 62.682 1.00 21.73 105 PHE A CA 1
ATOM 1354 C C . PHE C 2 104 ? 37.794 -93.515 62.241 1.00 22.59 105 PHE A C 1
ATOM 1355 O O . PHE C 2 104 ? 37.527 -92.437 62.774 1.00 20.46 105 PHE A O 1
ATOM 1363 N N . GLU C 2 105 ? 37.063 -94.048 61.270 1.00 22.67 106 GLU A N 1
ATOM 1364 C CA . GLU C 2 105 ? 35.854 -93.419 60.757 1.00 24.87 106 GLU A CA 1
ATOM 1365 C C . GLU C 2 105 ? 34.742 -94.460 60.872 1.00 26.65 106 GLU A C 1
ATOM 1366 O O . GLU C 2 105 ? 35.004 -95.616 61.224 1.00 23.52 106 GLU A O 1
ATOM 1372 N N . GLU C 2 106 ? 33.507 -94.059 60.583 1.00 26.13 107 GLU A N 1
ATOM 1373 C CA . GLU C 2 106 ? 32.388 -94.991 60.668 1.00 28.94 107 GLU A CA 1
ATOM 1374 C C . GLU C 2 106 ? 32.665 -96.244 59.841 1.00 26.64 107 GLU A C 1
ATOM 1375 O O . GLU C 2 106 ? 33.244 -96.171 58.759 1.00 24.97 107 GLU A O 1
ATOM 1381 N N . LYS C 2 107 ? 32.256 -97.397 60.358 1.00 25.71 108 LYS A N 1
ATOM 1382 C CA . LYS C 2 107 ? 32.481 -98.660 59.666 1.00 25.13 108 LYS A CA 1
ATOM 1383 C C . LYS C 2 107 ? 31.184 -99.461 59.683 1.00 25.95 108 LYS A C 1
ATOM 1384 O O . LYS C 2 107 ? 30.587 -99.674 60.734 1.00 23.26 108 LYS A O 1
ATOM 1390 N N . GLN C 2 108 ? 30.763 -99.883 58.497 1.00 25.86 109 GLN A N 1
ATOM 1391 C CA . GLN C 2 108 ? 29.533 -100.636 58.283 1.00 26.68 109 GLN A CA 1
ATOM 1392 C C . GLN C 2 108 ? 29.252 -101.766 59.275 1.00 25.86 109 GLN A C 1
ATOM 1393 O O . GLN C 2 108 ? 28.145 -101.853 59.815 1.00 25.00 109 GLN A O 1
ATOM 1399 N N . ASN C 2 109 ? 30.232 -102.631 59.522 1.00 23.09 110 ASN A N 1
ATOM 1400 C CA . ASN C 2 109 ? 29.982 -103.744 60.430 1.00 25.15 110 ASN A CA 1
ATOM 1401 C C . ASN C 2 109 ? 30.301 -103.535 61.906 1.00 23.75 110 ASN A C 1
ATOM 1402 O O . ASN C 2 109 ? 30.385 -104.511 62.654 1.00 23.38 110 ASN A O 1
ATOM 1407 N N . ASP C 2 110 ? 30.492 -102.289 62.333 1.00 23.09 111 ASP A N 1
ATOM 1408 C CA . ASP C 2 110 ? 30.748 -102.042 63.752 1.00 22.39 111 ASP A CA 1
ATOM 1409 C C . ASP C 2 110 ? 29.534 -102.569 64.518 1.00 21.34 111 ASP A C 1
ATOM 1410 O O . ASP C 2 110 ? 28.397 -102.467 64.048 1.00 17.96 111 ASP A O 1
ATOM 1415 N N . THR C 2 111 ? 29.778 -103.123 65.698 1.00 18.54 112 THR A N 1
ATOM 1416 C CA . THR C 2 111 ? 28.708 -103.674 66.521 1.00 18.17 112 THR A CA 1
ATOM 1417 C C . THR C 2 111 ? 27.642 -102.663 66.936 1.00 18.98 112 THR A C 1
ATOM 1418 O O . THR C 2 111 ? 26.444 -102.921 66.800 1.00 19.66 112 THR A O 1
ATOM 1422 N N . ALA C 2 112 ? 28.080 -101.510 67.431 1.00 18.81 113 ALA A N 1
ATOM 1423 C CA . ALA C 2 112 ? 27.152 -100.494 67.912 1.00 20.29 113 ALA A CA 1
ATOM 1424 C C . ALA C 2 112 ? 27.094 -99.230 67.081 1.00 19.09 113 ALA A C 1
ATOM 1425 O O . ALA C 2 112 ? 28.061 -98.871 66.418 1.00 20.21 113 ALA A O 1
ATOM 1427 N N . ASP C 2 113 ? 25.942 -98.566 67.121 1.00 19.17 114 ASP A N 1
ATOM 1428 C CA . ASP C 2 113 ? 25.750 -97.299 66.428 1.00 20.95 114 ASP A CA 1
ATOM 1429 C C . ASP C 2 113 ? 26.263 -96.225 67.380 1.00 21.00 114 ASP A C 1
ATOM 1430 O O . ASP C 2 113 ? 26.971 -95.304 66.978 1.00 23.98 114 ASP A O 1
ATOM 1435 N N . ILE C 2 114 ? 25.904 -96.371 68.654 1.00 21.16 115 ILE A N 1
ATOM 1436 C CA . ILE C 2 114 ? 26.275 -95.415 69.695 1.00 19.77 115 ILE A CA 1
ATOM 1437 C C . ILE C 2 114 ? 26.712 -96.125 70.977 1.00 22.13 115 ILE A C 1
ATOM 1438 O O . ILE C 2 114 ? 26.123 -97.138 71.362 1.00 21.24 115 ILE A O 1
ATOM 1443 N N . LEU C 2 115 ? 27.742 -95.597 71.634 1.00 21.22 116 LEU A N 1
ATOM 1444 C CA . LEU C 2 115 ? 28.212 -96.170 72.892 1.00 23.71 116 LEU A CA 1
ATOM 1445 C C . LEU C 2 115 ? 28.000 -95.154 74.006 1.00 25.05 116 LEU A C 1
ATOM 1446 O O . LEU C 2 115 ? 28.318 -93.978 73.840 1.00 24.26 116 LEU A O 1
ATOM 1451 N N . LEU C 2 116 ? 27.461 -95.606 75.133 1.00 24.84 117 LEU A N 1
ATOM 1452 C CA . LEU C 2 116 ? 27.263 -94.735 76.288 1.00 25.17 117 LEU A CA 1
ATOM 1453 C C . LEU C 2 116 ? 28.096 -95.361 77.389 1.00 26.43 117 LEU A C 1
ATOM 1454 O O . LEU C 2 116 ? 27.822 -96.483 77.806 1.00 24.93 117 LEU A O 1
ATOM 1459 N N . VAL C 2 117 ? 29.110 -94.646 77.863 1.00 24.91 118 VAL A N 1
ATOM 1460 C CA . VAL C 2 117 ? 29.975 -95.200 78.891 1.00 28.15 118 VAL A CA 1
ATOM 1461 C C . VAL C 2 117 ? 30.135 -94.283 80.098 1.00 30.56 118 VAL A C 1
ATOM 1462 O O . VAL C 2 117 ? 30.217 -93.063 79.955 1.00 28.80 118 VAL A O 1
ATOM 1466 N N . LYS C 2 118 ? 30.177 -94.888 81.280 1.00 30.88 119 LYS A N 1
ATOM 1467 C CA . LYS C 2 118 ? 30.336 -94.150 82.526 1.00 36.25 119 LYS A CA 1
ATOM 1468 C C . LYS C 2 118 ? 30.905 -95.080 83.595 1.00 37.93 119 LYS A C 1
ATOM 1469 O O . LYS C 2 118 ? 30.390 -96.178 83.819 1.00 37.96 119 LYS A O 1
ATOM 1475 N N . ASP C 2 119 ? 31.977 -94.637 84.243 1.00 40.47 120 ASP A N 1
ATOM 1476 C CA . ASP C 2 119 ? 32.625 -95.416 85.294 1.00 41.45 120 ASP A CA 1
ATOM 1477 C C . ASP C 2 119 ? 32.894 -96.865 84.889 1.00 40.76 120 ASP A C 1
ATOM 1478 O O . ASP C 2 119 ? 32.670 -97.793 85.665 1.00 40.40 120 ASP A O 1
ATOM 1483 N N . GLN C 2 120 ? 33.373 -97.044 83.664 1.00 40.02 121 GLN A N 1
ATOM 1484 C CA . GLN C 2 120 ? 33.705 -98.358 83.130 1.00 39.54 121 GLN A CA 1
ATOM 1485 C C . GLN C 2 120 ? 32.564 -99.340 82.882 1.00 36.05 121 GLN A C 1
ATOM 1486 O O . GLN C 2 120 ? 32.780 -100.553 82.841 1.00 34.45 121 GLN A O 1
ATOM 1492 N N . PHE C 2 121 ? 31.348 -98.826 82.740 1.00 32.96 122 PHE A N 1
ATOM 1493 C CA . PHE C 2 121 ? 30.222 -99.688 82.399 1.00 31.80 122 PHE A CA 1
ATOM 1494 C C . PHE C 2 121 ? 29.822 -99.194 81.015 1.00 30.16 122 PHE A C 1
ATOM 1495 O O . PHE C 2 121 ? 29.800 -97.983 80.771 1.00 27.75 122 PHE A O 1
ATOM 1503 N N . TYR C 2 122 ? 29.504 -100.121 80.115 1.00 27.28 123 TYR A N 1
ATOM 1504 C CA . TYR C 2 122 ? 29.173 -99.752 78.748 1.00 24.86 123 TYR A CA 1
ATOM 1505 C C . TYR C 2 122 ? 27.772 -100.135 78.306 1.00 25.36 123 TYR A C 1
ATOM 1506 O O . TYR C 2 122 ? 27.258 -101.187 78.674 1.00 24.83 123 TYR A O 1
ATOM 1515 N N . GLU C 2 123 ? 27.158 -99.260 77.521 1.00 24.21 124 GLU A N 1
ATOM 1516 C CA . GLU C 2 123 ? 25.850 -99.528 76.959 1.00 23.35 124 GLU A CA 1
ATOM 1517 C C . GLU C 2 123 ? 26.048 -99.420 75.457 1.00 22.33 124 GLU A C 1
ATOM 1518 O O . GLU C 2 123 ? 26.357 -98.337 74.936 1.00 20.79 124 GLU A O 1
ATOM 1524 N N . LEU C 2 124 ? 25.920 -100.552 74.771 1.00 19.93 125 LEU A N 1
ATOM 1525 C CA . LEU C 2 124 ? 26.074 -100.577 73.323 1.00 21.15 125 LEU A CA 1
ATOM 1526 C C . LEU C 2 124 ? 24.690 -100.383 72.729 1.00 21.61 125 LEU A C 1
ATOM 1527 O O . LEU C 2 124 ? 23.848 -101.280 72.806 1.00 24.34 125 LEU A O 1
ATOM 1532 N N . LEU C 2 125 ? 24.451 -99.207 72.155 1.00 22.30 126 LEU A N 1
ATOM 1533 C CA . LEU C 2 125 ? 23.150 -98.883 71.575 1.00 22.01 126 LEU A CA 1
ATOM 1534 C C . LEU C 2 125 ? 23.122 -99.045 70.055 1.00 23.44 126 LEU A C 1
ATOM 1535 O O . LEU C 2 125 ? 24.034 -98.601 69.348 1.00 22.67 126 LEU A O 1
ATOM 1540 N N . ASP C 2 126 ? 22.073 -99.699 69.563 1.00 21.33 127 ASP A N 1
ATOM 1541 C CA . ASP C 2 126 ? 21.891 -99.925 68.132 1.00 22.26 127 ASP A CA 1
ATOM 1542 C C . ASP C 2 126 ? 20.525 -99.340 67.811 1.00 23.00 127 ASP A C 1
ATOM 1543 O O . ASP C 2 126 ? 19.515 -99.780 68.367 1.00 23.47 127 ASP A O 1
ATOM 1548 N N . VAL C 2 127 ? 20.485 -98.332 66.946 1.00 20.72 128 VAL A N 1
ATOM 1549 C CA . VAL C 2 127 ? 19.215 -97.737 66.559 1.00 20.06 128 VAL A CA 1
ATOM 1550 C C . VAL C 2 127 ? 18.622 -98.604 65.441 1.00 21.91 128 VAL A C 1
ATOM 1551 O O . VAL C 2 127 ? 19.333 -99.016 64.523 1.00 23.87 128 VAL A O 1
ATOM 1555 N N . LYS C 2 128 ? 17.329 -98.898 65.540 1.00 22.22 129 LYS A N 1
ATOM 1556 C CA . LYS C 2 128 ? 16.639 -99.696 64.526 1.00 20.16 129 LYS A CA 1
ATOM 1557 C C . LYS C 2 128 ? 15.560 -98.836 63.890 1.00 20.66 129 LYS A C 1
ATOM 1558 O O . LYS C 2 128 ? 14.530 -98.569 64.507 1.00 24.57 129 LYS A O 1
ATOM 1564 N N . THR C 2 129 ? 15.796 -98.401 62.658 1.00 19.02 130 THR A N 1
ATOM 1565 C CA . THR C 2 129 ? 14.817 -97.577 61.956 1.00 20.12 130 THR A CA 1
ATOM 1566 C C . THR C 2 129 ? 13.764 -98.480 61.326 1.00 21.71 130 THR A C 1
ATOM 1567 O O . THR C 2 129 ? 14.061 -99.606 60.915 1.00 22.01 130 THR A O 1
ATOM 1571 N N . ARG C 2 130 ? 12.527 -97.992 61.255 1.00 22.15 131 ARG A N 1
ATOM 1572 C CA . ARG C 2 130 ? 11.446 -98.807 60.721 1.00 23.06 131 ARG A CA 1
ATOM 1573 C C . ARG C 2 130 ? 10.407 -98.019 59.937 1.00 23.92 131 ARG A C 1
ATOM 1574 O O . ARG C 2 130 ? 9.827 -97.068 60.451 1.00 23.36 131 ARG A O 1
ATOM 1582 N N . ASN C 2 131 ? 10.180 -98.421 58.691 1.00 25.12 132 ASN A N 1
ATOM 1583 C CA . ASN C 2 131 ? 9.177 -97.778 57.847 1.00 24.97 132 ASN A CA 1
ATOM 1584 C C . ASN C 2 131 ? 7.852 -98.395 58.280 1.00 26.56 132 ASN A C 1
ATOM 1585 O O . ASN C 2 131 ? 7.564 -99.543 57.935 1.00 26.93 132 ASN A O 1
ATOM 1590 N N . ILE C 2 132 ? 7.040 -97.654 59.027 1.00 26.67 133 ILE A N 1
ATOM 1591 C CA . ILE C 2 132 ? 5.789 -98.229 59.501 1.00 29.27 133 ILE A CA 1
ATOM 1592 C C . ILE C 2 132 ? 4.608 -98.180 58.542 1.00 30.46 133 ILE A C 1
ATOM 1593 O O . ILE C 2 132 ? 3.494 -98.546 58.914 1.00 29.54 133 ILE A O 1
ATOM 1598 N N . SER C 2 133 ? 4.860 -97.743 57.312 1.00 31.53 134 SER A N 1
ATOM 1599 C CA . SER C 2 133 ? 3.822 -97.674 56.289 1.00 35.52 134 SER A CA 1
ATOM 1600 C C . SER C 2 133 ? 3.736 -99.010 55.567 1.00 37.75 134 SER A C 1
ATOM 1601 O O . SER C 2 133 ? 2.758 -99.290 54.870 1.00 39.66 134 SER A O 1
ATOM 1604 N N . LYS C 2 134 ? 4.771 -99.828 55.727 1.00 37.59 135 LYS A N 1
ATOM 1605 C CA . LYS C 2 134 ? 4.807 -101.139 55.094 1.00 38.32 135 LYS A CA 1
ATOM 1606 C C . LYS C 2 134 ? 4.538 -102.213 56.138 1.00 37.32 135 LYS A C 1
ATOM 1607 O O . LYS C 2 134 ? 4.575 -101.944 57.343 1.00 34.80 135 LYS A O 1
ATOM 1610 N N . SER C 2 135 ? 4.264 -103.427 55.673 1.00 36.66 136 SER A N 1
ATOM 1611 C CA . SER C 2 135 ? 3.979 -104.535 56.576 1.00 35.80 136 SER A CA 1
ATOM 1612 C C . SER C 2 135 ? 5.191 -104.843 57.445 1.00 32.33 136 SER A C 1
ATOM 1613 O O . SER C 2 135 ? 6.330 -104.675 57.018 1.00 32.84 136 SER A O 1
ATOM 1616 N N . ALA C 2 136 ? 4.927 -105.282 58.669 1.00 29.27 137 ALA A N 1
ATOM 1617 C CA . ALA C 2 136 ? 5.969 -105.618 59.630 1.00 26.87 137 ALA A CA 1
ATOM 1618 C C . ALA C 2 136 ? 6.884 -106.723 59.104 1.00 23.17 137 ALA A C 1
ATOM 1619 O O . ALA C 2 136 ? 6.406 -107.763 58.655 1.00 22.70 137 ALA A O 1
ATOM 1621 N N . PHE C 2 137 ? 8.193 -106.482 59.166 1.00 21.80 138 PHE A N 1
ATOM 1622 C CA . PHE C 2 137 ? 9.226 -107.433 58.719 1.00 21.01 138 PHE A CA 1
ATOM 1623 C C . PHE C 2 137 ? 10.346 -107.255 59.762 1.00 20.64 138 PHE A C 1
ATOM 1624 O O . PHE C 2 137 ? 11.048 -106.249 59.735 1.00 20.11 138 PHE A O 1
ATOM 1632 N N . ALA C 2 138 ? 10.500 -108.203 60.689 1.00 20.67 139 ALA A N 1
ATOM 1633 C CA . ALA C 2 138 ? 11.520 -108.079 61.745 1.00 19.51 139 ALA A CA 1
ATOM 1634 C C . ALA C 2 138 ? 12.931 -107.908 61.179 1.00 17.72 139 ALA A C 1
ATOM 1635 O O . ALA C 2 138 ? 13.413 -108.743 60.426 1.00 17.91 139 ALA A O 1
ATOM 1637 N N . PRO C 2 139 ? 13.622 -106.819 61.558 1.00 18.06 140 PRO A N 1
ATOM 1638 C CA . PRO C 2 139 ? 14.974 -106.543 61.072 1.00 16.98 140 PRO A CA 1
ATOM 1639 C C . PRO C 2 139 ? 16.078 -107.312 61.769 1.00 17.17 140 PRO A C 1
ATOM 1640 O O . PRO C 2 139 ? 15.887 -107.815 62.877 1.00 15.72 140 PRO A O 1
ATOM 1644 N N . ASN C 2 140 ? 17.235 -107.385 61.112 1.00 17.88 141 ASN A N 1
ATOM 1645 C CA . ASN C 2 140 ? 18.401 -108.018 61.709 1.00 18.01 141 ASN A CA 1
ATOM 1646 C C . ASN C 2 140 ? 18.693 -107.151 62.933 1.00 20.35 141 ASN A C 1
ATOM 1647 O O . ASN C 2 140 ? 18.629 -105.918 62.865 1.00 21.23 141 ASN A O 1
ATOM 1652 N N . ILE C 2 141 ? 19.008 -107.795 64.046 1.00 17.62 142 ILE A N 1
ATOM 1653 C CA . ILE C 2 141 ? 19.315 -107.107 65.292 1.00 18.29 142 ILE A CA 1
ATOM 1654 C C . ILE C 2 141 ? 20.816 -107.214 65.539 1.00 19.16 142 ILE A C 1
ATOM 1655 O O . ILE C 2 141 ? 21.519 -106.205 65.646 1.00 17.21 142 ILE A O 1
ATOM 1660 N N . ILE C 2 142 ? 21.299 -108.448 65.632 1.00 16.22 143 ILE A N 1
ATOM 1661 C CA . ILE C 2 142 ? 22.724 -108.701 65.837 1.00 16.86 143 ILE A CA 1
ATOM 1662 C C . ILE C 2 142 ? 22.988 -110.141 65.436 1.00 16.14 143 ILE A C 1
ATOM 1663 O O . ILE C 2 142 ? 22.109 -110.990 65.564 1.00 17.44 143 ILE A O 1
ATOM 1668 N N . SER C 2 143 ? 24.187 -110.419 64.941 1.00 15.44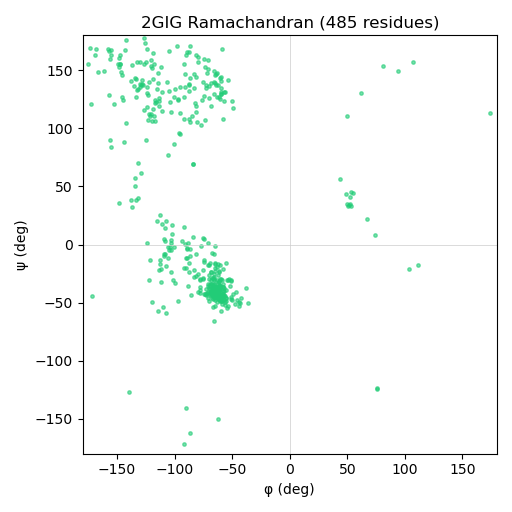 144 SER A N 1
ATOM 1669 C CA . SER C 2 143 ? 24.517 -111.782 64.546 1.00 15.87 144 SER A CA 1
ATOM 1670 C C . SER C 2 143 ? 24.392 -112.722 65.739 1.00 16.01 144 SER A C 1
ATOM 1671 O O . SER C 2 143 ? 24.914 -112.449 66.824 1.00 14.41 144 SER A O 1
ATOM 1674 N N . ALA C 2 144 ? 23.695 -113.833 65.540 1.00 14.45 145 ALA A N 1
ATOM 1675 C CA . ALA C 2 144 ? 23.535 -114.810 66.608 1.00 13.98 145 ALA A CA 1
ATOM 1676 C C . ALA C 2 144 ? 24.878 -115.437 66.962 1.00 14.48 145 ALA A C 1
ATOM 1677 O O . ALA C 2 144 ? 25.087 -115.846 68.102 1.00 14.09 145 ALA A O 1
ATOM 1679 N N . TYR C 2 145 ? 25.775 -115.524 65.979 1.00 14.49 146 TYR A N 1
ATOM 1680 C CA . TYR C 2 145 ? 27.107 -116.096 66.181 1.00 14.53 146 TYR A CA 1
ATOM 1681 C C . TYR C 2 145 ? 27.984 -115.113 66.966 1.00 16.20 146 TYR A C 1
ATOM 1682 O O . TYR C 2 145 ? 28.718 -115.506 67.862 1.00 14.59 146 TYR A O 1
ATOM 1691 N N . LYS C 2 146 ? 27.914 -113.830 66.633 1.00 14.59 147 LYS A N 1
ATOM 1692 C CA . LYS C 2 146 ? 28.693 -112.845 67.380 1.00 16.34 147 LYS A CA 1
ATOM 1693 C C . LYS C 2 146 ? 28.211 -112.869 68.840 1.00 17.00 147 LYS A C 1
ATOM 1694 O O . LYS C 2 146 ? 29.003 -112.790 69.784 1.00 16.68 147 LYS A O 1
ATOM 1700 N N . LEU C 2 147 ? 26.902 -112.986 69.019 1.00 15.23 148 LEU A N 1
ATOM 1701 C CA . LEU C 2 147 ? 26.341 -113.016 70.362 1.00 16.78 148 LEU A CA 1
ATOM 1702 C C . LEU C 2 147 ? 26.755 -114.284 71.112 1.00 16.76 148 LEU A C 1
ATOM 1703 O O . LEU C 2 147 ? 26.981 -114.245 72.322 1.00 16.62 148 LEU A O 1
ATOM 1708 N N . ALA C 2 148 ? 26.864 -115.405 70.406 1.00 15.80 149 ALA A N 1
ATOM 1709 C CA . ALA C 2 148 ? 27.266 -116.644 71.070 1.00 18.83 149 ALA A CA 1
ATOM 1710 C C . ALA C 2 148 ? 28.711 -116.498 71.537 1.00 19.10 149 ALA A C 1
ATOM 1711 O O . ALA C 2 148 ? 29.057 -116.884 72.659 1.00 20.85 149 ALA A O 1
ATOM 1713 N N . GLN C 2 149 ? 29.562 -115.944 70.680 1.00 16.99 150 GLN A N 1
ATOM 1714 C CA . GLN C 2 149 ? 30.962 -115.755 71.055 1.00 17.81 150 GLN A CA 1
ATOM 1715 C C . GLN C 2 149 ? 31.049 -114.790 72.231 1.00 18.63 150 GLN A C 1
ATOM 1716 O O . GLN C 2 149 ? 31.893 -114.946 73.112 1.00 19.08 150 GLN A O 1
ATOM 1722 N N . THR C 2 150 ? 30.172 -113.791 72.234 1.00 18.69 151 THR A N 1
ATOM 1723 C CA . THR C 2 150 ? 30.135 -112.794 73.299 1.00 19.04 151 THR A CA 1
ATOM 1724 C C . THR C 2 150 ? 29.813 -113.454 74.634 1.00 20.23 151 THR A C 1
ATOM 1725 O O . THR C 2 150 ? 30.453 -113.181 75.657 1.00 20.26 151 THR A O 1
ATOM 1729 N N . CYS C 2 151 ? 28.821 -114.337 74.613 1.00 18.75 152 CYS A N 1
ATOM 1730 C CA . CYS C 2 151 ? 28.404 -115.044 75.814 1.00 18.61 152 CYS A CA 1
ATOM 1731 C C . CYS C 2 151 ? 29.500 -115.977 76.327 1.00 19.19 152 CYS A C 1
ATOM 1732 O O . CYS C 2 151 ? 29.713 -116.083 77.536 1.00 21.92 152 CYS A O 1
ATOM 1735 N N . ALA C 2 152 ? 30.191 -116.652 75.415 1.00 19.64 153 ALA A N 1
ATOM 1736 C CA . ALA C 2 152 ? 31.268 -117.558 75.815 1.00 20.71 153 ALA A CA 1
ATOM 1737 C C . ALA C 2 152 ? 32.410 -116.761 76.450 1.00 20.91 153 ALA A C 1
ATOM 1738 O O . ALA C 2 152 ? 33.040 -117.218 77.406 1.00 21.49 153 ALA A O 1
ATOM 1740 N N . LYS C 2 153 ? 32.682 -115.571 75.921 1.00 20.49 154 LYS A N 1
ATOM 1741 C CA . LYS C 2 153 ? 33.758 -114.746 76.470 1.00 22.06 154 LYS A CA 1
ATOM 1742 C C . LYS C 2 153 ? 33.383 -114.174 77.836 1.00 22.48 154 LYS A C 1
ATOM 1743 O O . LYS C 2 153 ? 34.243 -113.998 78.704 1.00 22.55 154 LYS A O 1
ATOM 1749 N N . MET C 2 154 ? 32.101 -113.872 78.020 1.00 23.15 155 MET A N 1
ATOM 1750 C CA . MET C 2 154 ? 31.624 -113.348 79.294 1.00 23.42 155 MET A CA 1
ATOM 1751 C C . MET C 2 154 ? 31.818 -114.430 80.349 1.00 24.86 155 MET A C 1
ATOM 1752 O O . MET C 2 154 ? 32.258 -114.151 81.471 1.00 24.19 155 MET A O 1
ATOM 1757 N N . ILE C 2 155 ? 31.488 -115.665 79.972 1.00 23.80 156 ILE A N 1
ATOM 1758 C CA . ILE C 2 155 ? 31.617 -116.811 80.864 1.00 25.30 156 ILE A CA 1
ATOM 1759 C C . ILE C 2 155 ? 33.081 -117.090 81.182 1.00 25.74 156 ILE A C 1
ATOM 1760 O O . ILE C 2 155 ? 33.469 -117.164 82.347 1.00 26.72 156 ILE A O 1
ATOM 1765 N N . ASP C 2 156 ? 33.895 -117.239 80.144 1.00 25.97 157 ASP A N 1
ATOM 1766 C CA . ASP C 2 156 ? 35.314 -117.531 80.328 1.00 28.16 157 ASP A CA 1
ATOM 1767 C C . ASP C 2 156 ? 36.042 -116.490 81.161 1.00 28.69 157 ASP A C 1
ATOM 1768 O O . ASP C 2 156 ? 36.931 -116.827 81.936 1.00 30.47 157 ASP A O 1
ATOM 1773 N N . ASN C 2 157 ? 35.668 -115.226 81.000 1.00 28.32 158 ASN A N 1
ATOM 1774 C CA . ASN C 2 157 ? 36.327 -114.145 81.725 1.00 29.25 158 ASN A CA 1
ATOM 1775 C C . ASN C 2 157 ? 35.544 -113.596 82.914 1.00 28.56 158 ASN A C 1
ATOM 1776 O O . ASN C 2 157 ? 35.979 -112.643 83.563 1.00 29.52 158 ASN A O 1
ATOM 1781 N N . LYS C 2 158 ? 34.400 -114.209 83.200 1.00 28.43 159 LYS A N 1
ATOM 1782 C CA . LYS C 2 158 ? 33.543 -113.786 84.298 1.00 30.09 159 LYS A CA 1
ATOM 1783 C C . LYS C 2 158 ? 33.213 -112.299 84.198 1.00 31.35 159 LYS A C 1
ATOM 1784 O O . LYS C 2 158 ? 33.277 -111.571 85.190 1.00 32.87 159 LYS A O 1
ATOM 1786 N N . GLU C 2 159 ? 32.857 -111.852 82.996 1.00 31.41 160 GLU A N 1
ATOM 1787 C CA . GLU C 2 159 ? 32.506 -110.451 82.774 1.00 31.02 160 GLU A CA 1
ATOM 1788 C C . GLU C 2 159 ? 30.992 -110.324 82.603 1.00 30.56 160 GLU A C 1
ATOM 1789 O O . GLU C 2 159 ? 30.490 -110.160 81.483 1.00 30.51 160 GLU A O 1
ATOM 1795 N N . PHE C 2 160 ? 30.270 -110.383 83.721 1.00 29.59 161 PHE A N 1
ATOM 1796 C CA . PHE C 2 160 ? 28.810 -110.318 83.700 1.00 30.07 161 PHE A CA 1
ATOM 1797 C C . PHE C 2 160 ? 28.183 -108.985 84.120 1.00 32.18 161 PHE A C 1
ATOM 1798 O O . PHE C 2 160 ? 26.959 -108.842 84.090 1.00 32.42 161 PHE A O 1
ATOM 1806 N N . ASP C 2 161 ? 29.001 -108.016 84.517 1.00 34.04 162 ASP A N 1
ATOM 1807 C CA . ASP C 2 161 ? 28.486 -106.713 84.944 1.00 35.91 162 ASP A CA 1
ATOM 1808 C C . ASP C 2 161 ? 29.269 -105.601 84.262 1.00 35.53 162 ASP A C 1
ATOM 1809 O O . ASP C 2 161 ? 29.578 -104.579 84.875 1.00 37.85 162 ASP A O 1
ATOM 1814 N N . LEU C 2 162 ? 29.581 -105.792 82.987 1.00 31.48 163 LEU A N 1
ATOM 1815 C CA . LEU C 2 162 ? 30.371 -104.810 82.266 1.00 29.41 163 LEU A CA 1
ATOM 1816 C C . LEU C 2 162 ? 29.642 -104.046 81.172 1.00 26.90 163 LEU A C 1
ATOM 1817 O O . LEU C 2 162 ? 29.936 -102.880 80.921 1.00 27.12 163 LEU A O 1
ATOM 1822 N N . PHE C 2 163 ? 28.680 -104.684 80.523 1.00 23.38 164 PHE A N 1
ATOM 1823 C CA . PHE C 2 163 ? 28.008 -103.995 79.438 1.00 22.71 164 PH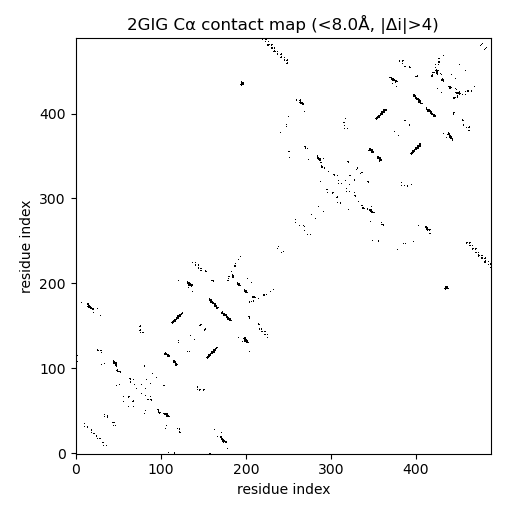E A CA 1
ATOM 1824 C C . PHE C 2 163 ? 26.624 -104.532 79.168 1.00 21.33 164 PHE A C 1
ATOM 1825 O O . PHE C 2 163 ? 26.292 -105.657 79.549 1.00 22.82 164 PHE A O 1
ATOM 1833 N N . ASP C 2 164 ? 25.822 -103.704 78.511 1.00 21.18 165 ASP A N 1
ATOM 1834 C CA . ASP C 2 164 ? 24.474 -104.080 78.112 1.00 18.77 165 ASP A CA 1
ATOM 1835 C C . ASP C 2 164 ? 24.385 -103.799 76.616 1.00 20.39 165 ASP A C 1
ATOM 1836 O O . ASP C 2 164 ? 25.140 -102.985 76.088 1.00 19.78 165 ASP A O 1
ATOM 1841 N N . ILE C 2 165 ? 23.484 -104.491 75.929 1.00 20.11 166 ILE A N 1
ATOM 1842 C CA . ILE C 2 165 ? 23.289 -104.275 74.500 1.00 20.51 166 ILE A CA 1
ATOM 1843 C C . ILE C 2 165 ? 21.823 -103.887 74.374 1.00 19.77 166 ILE A C 1
ATOM 1844 O O . ILE C 2 165 ? 20.933 -104.712 74.592 1.00 19.79 166 ILE A O 1
ATOM 1849 N N . ASN C 2 166 ? 21.579 -102.622 74.042 1.00 19.84 167 ASN A N 1
ATOM 1850 C CA . ASN C 2 166 ? 20.220 -102.104 73.951 1.00 18.21 167 ASN A CA 1
ATOM 1851 C C . ASN C 2 166 ? 19.839 -101.565 72.583 1.00 18.77 167 ASN A C 1
ATOM 1852 O O . ASN C 2 166 ? 20.702 -101.212 71.777 1.00 19.62 167 ASN A O 1
ATOM 1857 N N . TYR C 2 167 ? 18.532 -101.501 72.336 1.00 18.71 168 TYR A N 1
ATOM 1858 C CA . TYR C 2 167 ? 18.008 -101.067 71.049 1.00 18.17 168 TYR A CA 1
ATOM 1859 C C . TYR C 2 167 ? 16.937 -99.993 71.134 1.00 19.45 168 TYR A C 1
ATOM 1860 O O . TYR C 2 167 ? 16.040 -100.058 71.978 1.00 19.87 168 TYR A O 1
ATOM 1869 N N . LEU C 2 168 ? 17.035 -99.017 70.238 1.00 19.39 169 LEU A N 1
ATOM 1870 C CA . LEU C 2 168 ? 16.067 -97.923 70.164 1.00 18.49 169 LEU A CA 1
ATOM 1871 C C . LEU C 2 168 ? 15.438 -97.948 68.780 1.00 19.55 169 LEU A C 1
ATOM 1872 O O . LEU C 2 168 ? 16.118 -97.691 67.785 1.00 20.42 169 LEU A O 1
ATOM 1877 N N . GLU C 2 169 ? 14.149 -98.272 68.714 1.00 20.05 170 GLU A N 1
ATOM 1878 C CA . GLU C 2 169 ? 13.435 -98.321 67.444 1.00 19.66 170 GLU A CA 1
ATOM 1879 C C . GLU C 2 169 ? 12.895 -96.929 67.126 1.00 20.67 170 GLU A C 1
ATOM 1880 O O . GLU C 2 169 ? 12.298 -96.270 67.986 1.00 19.84 170 GLU A O 1
ATOM 1886 N N . VAL C 2 170 ? 13.130 -96.484 65.897 1.00 19.31 171 VAL A N 1
ATOM 1887 C CA . VAL C 2 170 ? 12.655 -95.188 65.428 1.00 20.47 171 VAL A CA 1
ATOM 1888 C C . VAL C 2 170 ? 11.737 -95.454 64.239 1.00 22.13 171 VAL A C 1
ATOM 1889 O O . VAL C 2 170 ? 12.199 -95.807 63.153 1.00 21.40 171 VAL A O 1
ATOM 1893 N N . ASP C 2 171 ? 10.431 -95.300 64.457 1.00 22.58 172 ASP A N 1
ATOM 1894 C CA . ASP C 2 171 ? 9.443 -95.543 63.408 1.00 22.12 172 ASP A CA 1
ATOM 1895 C C . ASP C 2 171 ? 9.230 -94.286 62.594 1.00 22.11 172 ASP A C 1
ATOM 1896 O O . ASP C 2 171 ? 9.145 -93.194 63.148 1.00 20.95 172 ASP A O 1
ATOM 1901 N N . TRP C 2 172 ? 9.131 -94.438 61.280 1.00 23.76 173 TRP A N 1
ATOM 1902 C CA . TRP C 2 172 ? 8.930 -93.282 60.423 1.00 25.20 173 TRP A CA 1
ATOM 1903 C C . TRP C 2 172 ? 8.013 -93.584 59.242 1.00 27.47 173 TRP A C 1
ATOM 1904 O O . TRP C 2 172 ? 7.698 -94.741 58.962 1.00 26.42 173 TRP A O 1
ATOM 1915 N N . GLU C 2 173 ? 7.570 -92.526 58.568 1.00 30.70 174 GLU A N 1
ATOM 1916 C CA . GLU C 2 173 ? 6.716 -92.661 57.395 1.00 31.80 174 GLU A CA 1
ATOM 1917 C C . GLU C 2 173 ? 7.000 -91.525 56.426 1.00 33.03 174 GLU A C 1
ATOM 1918 O O . GLU C 2 173 ? 7.447 -90.445 56.821 1.00 32.13 174 GLU A O 1
ATOM 1924 N N . LEU C 2 174 ? 6.752 -91.783 55.151 1.00 35.58 175 LEU A N 1
ATOM 1925 C CA . LEU C 2 174 ? 6.972 -90.789 54.117 1.00 39.33 175 LEU A CA 1
ATOM 1926 C C . LEU C 2 174 ? 5.896 -89.717 54.222 1.00 40.92 175 LEU A C 1
ATOM 1927 O O . LEU C 2 174 ? 4.714 -90.023 54.382 1.00 39.55 175 LEU A O 1
ATOM 1932 N N . ASN C 2 175 ? 6.321 -88.461 54.148 1.00 43.42 176 ASN A N 1
ATOM 1933 C CA . ASN C 2 175 ? 5.412 -87.325 54.228 1.00 46.78 176 ASN A CA 1
ATOM 1934 C C . ASN C 2 175 ? 5.921 -86.240 53.289 1.00 47.32 176 ASN A C 1
ATOM 1935 O O . ASN C 2 175 ? 6.691 -85.365 53.689 1.00 46.43 176 ASN A O 1
ATOM 1940 N N . GLY C 2 176 ? 5.486 -86.309 52.035 1.00 48.05 177 GLY A N 1
ATOM 1941 C CA . GLY C 2 176 ? 5.922 -85.339 51.052 1.00 48.37 177 GLY A CA 1
ATOM 1942 C C . GLY C 2 176 ? 7.345 -85.631 50.618 1.00 47.98 177 GLY A C 1
ATOM 1943 O O . GLY C 2 176 ? 7.654 -86.733 50.164 1.00 49.20 177 GLY A O 1
ATOM 1944 N N . GLU C 2 177 ? 8.219 -84.643 50.766 1.00 47.49 178 GLU A N 1
ATOM 1945 C CA . GLU C 2 177 ? 9.614 -84.803 50.383 1.00 46.93 178 GLU A CA 1
ATOM 1946 C C . GLU C 2 177 ? 10.457 -85.253 51.568 1.00 46.12 178 GLU A C 1
ATOM 1947 O O . GLU C 2 177 ? 11.675 -85.391 51.453 1.00 45.98 178 GLU A O 1
ATOM 1949 N N . ASP C 2 178 ? 9.809 -85.490 52.704 1.00 44.86 179 ASP A N 1
ATOM 1950 C CA . ASP C 2 178 ? 10.532 -85.911 53.897 1.00 42.94 179 ASP A CA 1
ATOM 1951 C C . ASP C 2 178 ? 10.056 -87.221 54.504 1.00 39.71 179 ASP A C 1
ATOM 1952 O O . ASP C 2 178 ? 9.008 -87.758 54.140 1.00 40.04 179 ASP A O 1
ATOM 1957 N N . LEU C 2 179 ? 10.865 -87.725 55.431 1.00 35.20 180 LEU A N 1
ATOM 1958 C CA . LEU C 2 179 ? 10.571 -88.930 56.190 1.00 32.09 180 LEU A CA 1
ATOM 1959 C C . LEU C 2 179 ? 10.342 -88.346 57.578 1.00 30.62 180 LEU A C 1
ATOM 1960 O O . LEU C 2 179 ? 11.144 -87.535 58.038 1.00 30.43 180 LEU A O 1
ATOM 1965 N N . VAL C 2 180 ? 9.257 -88.722 58.245 1.00 28.58 181 VAL A N 1
ATOM 1966 C CA . VAL C 2 180 ? 9.006 -88.177 59.574 1.00 27.06 181 VAL A CA 1
ATOM 1967 C C . VAL C 2 180 ? 8.837 -89.243 60.649 1.00 26.15 181 VAL A C 1
ATOM 1968 O O . VAL C 2 180 ? 8.154 -90.247 60.446 1.00 24.19 181 VAL A O 1
ATOM 1972 N N . CYS C 2 181 ? 9.473 -89.016 61.793 1.00 25.70 182 CYS A N 1
ATOM 1973 C CA . CYS C 2 181 ? 9.394 -89.943 62.909 1.00 26.26 182 CYS A CA 1
ATOM 1974 C C . CYS C 2 181 ? 8.027 -89.823 63.571 1.00 26.41 182 CYS A C 1
ATOM 1975 O O . CYS C 2 181 ? 7.593 -88.724 63.927 1.00 26.89 182 CYS A O 1
ATOM 1978 N N . VAL C 2 182 ? 7.354 -90.958 63.733 1.00 27.45 183 VAL A N 1
ATOM 1979 C CA . VAL C 2 182 ? 6.023 -90.984 64.333 1.00 26.67 183 VAL A CA 1
ATOM 1980 C C . VAL C 2 182 ? 5.975 -91.659 65.700 1.00 25.84 183 VAL A C 1
ATOM 1981 O O . VAL C 2 182 ? 5.043 -91.434 66.467 1.00 28.10 183 VAL A O 1
ATOM 1985 N N . SER C 2 183 ? 6.963 -92.492 66.006 1.00 24.01 184 SER A N 1
ATOM 1986 C CA . SER C 2 183 ? 6.997 -93.165 67.302 1.00 23.07 184 SER A CA 1
ATOM 1987 C C . SER C 2 183 ? 8.345 -93.831 67.544 1.00 21.46 184 SER A C 1
ATOM 1988 O O . SER C 2 183 ? 9.167 -93.920 66.631 1.00 21.34 184 SER A O 1
ATOM 1991 N N . THR C 2 184 ? 8.582 -94.263 68.781 1.00 22.05 185 THR A N 1
ATOM 1992 C CA . THR C 2 184 ? 9.833 -94.943 69.133 1.00 22.34 185 THR A CA 1
ATOM 1993 C C . THR C 2 184 ? 9.566 -95.978 70.224 1.00 24.40 185 THR A C 1
ATOM 1994 O O . THR C 2 184 ? 8.518 -95.956 70.879 1.00 22.98 185 THR A O 1
ATOM 1998 N N . SER C 2 185 ? 10.510 -96.896 70.402 1.00 21.03 186 SER A N 1
ATOM 1999 C CA . SER C 2 185 ? 10.406 -97.901 71.451 1.00 22.74 186 SER A CA 1
ATOM 2000 C C . SER C 2 185 ? 11.830 -98.222 71.885 1.00 21.65 186 SER A C 1
ATOM 2001 O O . SER C 2 185 ? 12.780 -98.010 71.126 1.00 21.95 186 SER A O 1
ATOM 2004 N N . PHE C 2 186 ? 11.979 -98.704 73.111 1.00 20.34 187 PHE A N 1
ATOM 2005 C CA . PHE C 2 186 ? 13.294 -99.030 73.647 1.00 21.43 187 PHE A CA 1
ATOM 2006 C C . PHE C 2 186 ? 13.236 -100.381 74.349 1.00 20.95 187 PHE A C 1
ATOM 2007 O O . PHE C 2 186 ? 12.283 -100.673 75.083 1.00 19.66 187 PHE A O 1
ATOM 2015 N N . ALA C 2 187 ? 14.249 -101.209 74.112 1.00 18.77 188 ALA A N 1
ATOM 2016 C CA . ALA C 2 187 ? 14.312 -102.523 74.739 1.00 20.38 188 ALA A CA 1
ATOM 2017 C C . ALA C 2 187 ? 15.758 -102.902 74.990 1.00 19.92 188 ALA A C 1
ATOM 2018 O O . ALA C 2 187 ? 16.666 -102.395 74.331 1.00 19.94 188 ALA A O 1
ATOM 2020 N N . GLU C 2 188 ? 15.961 -103.779 75.968 1.00 17.95 189 GLU A N 1
ATOM 2021 C CA . GLU C 2 188 ? 17.288 -104.246 76.349 1.00 19.91 189 GLU A CA 1
ATOM 2022 C C . GLU C 2 188 ? 17.371 -105.723 76.009 1.00 18.09 189 GLU A C 1
ATOM 2023 O O . GLU C 2 188 ? 16.519 -106.508 76.409 1.00 19.67 189 GLU A O 1
ATOM 2029 N N . LEU C 2 189 ? 18.386 -106.098 75.243 1.00 18.47 190 LEU A N 1
ATOM 2030 C CA . LEU C 2 189 ? 18.541 -107.496 74.851 1.00 18.18 190 LEU A CA 1
ATOM 2031 C C . LEU C 2 189 ? 18.610 -108.437 76.049 1.00 19.27 190 LEU A C 1
ATOM 2032 O O . LEU C 2 189 ? 17.973 -109.488 76.060 1.00 18.46 190 LEU A O 1
ATOM 2037 N N . PHE C 2 190 ? 19.381 -108.055 77.061 1.00 20.09 191 PHE A N 1
ATOM 2038 C CA . PHE C 2 190 ? 19.561 -108.913 78.227 1.00 19.30 191 PHE A CA 1
ATOM 2039 C C . PHE C 2 190 ? 18.380 -108.991 79.196 1.00 20.42 191 PHE A C 1
ATOM 2040 O O . PHE C 2 190 ? 18.478 -109.618 80.250 1.00 21.39 191 PHE A O 1
ATOM 2048 N N . LYS C 2 191 ? 17.267 -108.353 78.844 1.00 20.16 192 LYS A N 1
ATOM 2049 C CA . LYS C 2 191 ? 16.069 -108.442 79.678 1.00 20.75 192 LYS A CA 1
ATOM 2050 C C . LYS C 2 191 ? 15.099 -109.376 78.960 1.00 20.73 192 LYS A C 1
ATOM 2051 O O . LYS C 2 191 ? 14.034 -109.696 79.477 1.00 20.04 192 LYS A O 1
ATOM 2057 N N . SER C 2 192 ? 15.469 -109.810 77.758 1.00 20.46 193 SER A N 1
ATOM 2058 C CA . SER C 2 192 ? 14.601 -110.700 76.989 1.00 21.79 193 SER A CA 1
ATOM 2059 C C . SER C 2 192 ? 14.877 -112.150 77.349 1.00 21.06 193 SER A C 1
ATOM 2060 O O . SER C 2 192 ? 15.877 -112.450 78.004 1.00 23.69 193 SER A O 1
ATOM 2063 N N . GLU C 2 193 ? 13.976 -113.044 76.949 1.00 21.92 194 GLU A N 1
ATOM 2064 C CA . GLU C 2 193 ? 14.151 -114.469 77.211 1.00 22.91 194 GLU A CA 1
ATOM 2065 C C . GLU C 2 193 ? 15.018 -114.986 76.070 1.00 22.33 194 GLU A C 1
ATOM 2066 O O . GLU C 2 193 ? 14.577 -115.056 74.922 1.00 20.22 194 GLU A O 1
ATOM 2072 N N . PRO C 2 194 ? 16.269 -115.351 76.373 1.00 23.84 195 PRO A N 1
ATOM 2073 C CA . PRO C 2 194 ? 17.168 -115.844 75.327 1.00 25.01 195 PRO A CA 1
ATOM 2074 C C . PRO C 2 194 ? 16.646 -117.028 74.522 1.00 27.43 195 PRO A C 1
ATOM 2075 O O . PRO C 2 194 ? 16.817 -117.074 73.298 1.00 26.85 195 PRO A O 1
ATOM 2079 N N . SER C 2 195 ? 15.981 -117.964 75.194 1.00 25.72 196 SER A N 1
ATOM 2080 C CA . SER C 2 195 ? 15.463 -119.144 74.510 1.00 27.56 196 SER A CA 1
ATOM 2081 C C . SER C 2 195 ? 14.338 -118.851 73.524 1.00 28.21 196 SER A C 1
ATOM 2082 O O . SER C 2 195 ? 13.908 -119.744 72.796 1.00 30.06 196 SER A O 1
ATOM 2085 N N . GLU C 2 196 ? 13.848 -117.617 73.488 1.00 27.30 197 GLU A N 1
ATOM 2086 C CA . GLU C 2 196 ? 12.767 -117.289 72.566 1.00 28.73 197 GLU A CA 1
ATOM 2087 C C . GLU C 2 196 ? 13.237 -116.416 71.406 1.00 27.54 197 GLU A C 1
ATOM 2088 O O . GLU C 2 196 ? 12.432 -116.007 70.568 1.00 28.06 197 GLU A O 1
ATOM 2094 N N . LEU C 2 197 ? 14.538 -116.140 71.361 1.00 23.54 198 LEU A N 1
ATOM 2095 C CA . LEU C 2 197 ? 15.124 -115.294 70.320 1.00 21.60 198 LEU A CA 1
ATOM 2096 C C . LEU C 2 197 ? 15.110 -115.985 68.951 1.00 22.07 198 LEU A C 1
ATOM 2097 O O . LEU C 2 197 ? 15.609 -117.100 68.802 1.00 20.13 198 LEU A O 1
ATOM 2102 N N . TYR C 2 198 ? 14.542 -115.320 67.950 1.00 19.59 199 TYR A N 1
ATOM 2103 C CA . TYR C 2 198 ? 14.469 -115.903 66.614 1.00 20.18 199 TYR A CA 1
ATOM 2104 C C . TYR C 2 198 ? 15.781 -115.719 65.867 1.00 20.07 199 TYR A C 1
ATOM 2105 O O . TYR C 2 198 ? 16.203 -114.588 65.644 1.00 20.42 199 TYR A O 1
ATOM 2114 N N . ILE C 2 199 ? 16.426 -116.821 65.487 1.00 19.44 200 ILE A N 1
ATOM 2115 C CA . ILE C 2 199 ? 17.686 -116.749 64.739 1.00 16.56 200 ILE A CA 1
ATOM 2116 C C . ILE C 2 199 ? 17.403 -117.064 63.275 1.00 17.41 200 ILE A C 1
ATOM 2117 O O . ILE C 2 199 ? 17.009 -118.193 62.947 1.00 18.08 200 ILE A O 1
ATOM 2122 N N . ASN C 2 200 ? 17.590 -116.073 62.405 1.00 15.40 201 ASN A N 1
ATOM 2123 C CA . ASN C 2 200 ? 17.365 -116.255 60.981 1.00 16.37 201 ASN A CA 1
ATOM 2124 C C . ASN C 2 200 ? 18.708 -116.578 60.344 1.00 17.09 201 ASN A C 1
ATOM 2125 O O . ASN C 2 200 ? 19.488 -115.674 60.009 1.00 16.05 201 ASN A O 1
ATOM 2130 N N . TRP C 2 201 ? 18.979 -117.865 60.173 1.00 17.24 202 TRP A N 1
ATOM 2131 C CA . TRP C 2 201 ? 20.252 -118.302 59.614 1.00 17.12 202 TRP A CA 1
ATOM 2132 C C . TRP C 2 201 ? 20.630 -117.712 58.264 1.00 16.84 202 TRP A C 1
ATOM 2133 O O . TRP C 2 201 ? 21.770 -117.276 58.077 1.00 17.73 202 TRP A O 1
ATOM 2144 N N . ALA C 2 202 ? 19.684 -117.686 57.332 1.00 16.58 203 ALA A N 1
ATOM 2145 C CA . ALA C 2 202 ? 19.944 -117.148 55.999 1.00 17.30 203 ALA A CA 1
ATOM 2146 C C . ALA C 2 202 ? 20.269 -115.662 56.010 1.00 17.09 203 ALA A C 1
ATOM 2147 O O . ALA C 2 202 ? 21.080 -115.196 55.211 1.00 18.02 203 ALA A O 1
ATOM 2149 N N . ALA C 2 203 ? 19.614 -114.916 56.893 1.00 16.54 204 ALA A N 1
ATOM 2150 C CA . ALA C 2 203 ? 19.836 -113.473 56.982 1.00 18.36 204 ALA A CA 1
ATOM 2151 C C . ALA C 2 203 ? 21.045 -113.156 57.849 1.00 17.30 204 ALA A C 1
ATOM 2152 O O . ALA C 2 203 ? 20.908 -112.640 58.961 1.00 19.15 204 ALA A O 1
ATOM 2154 N N . ALA C 2 204 ? 22.225 -113.493 57.338 1.00 18.16 205 ALA A N 1
ATOM 2155 C CA . ALA C 2 204 ? 23.474 -113.241 58.044 1.00 15.24 205 ALA A CA 1
ATOM 2156 C C . ALA C 2 204 ? 23.461 -113.811 59.463 1.00 15.55 205 ALA A C 1
ATOM 2157 O O . ALA C 2 204 ? 24.060 -113.239 60.369 1.00 17.02 205 ALA A O 1
ATOM 2159 N N . MET C 2 205 ? 22.768 -114.935 59.646 1.00 15.42 206 MET A N 1
ATOM 2160 C CA . MET C 2 205 ? 22.678 -115.605 60.947 1.00 15.62 206 MET A CA 1
ATOM 2161 C C . MET C 2 205 ? 22.255 -114.634 62.044 1.00 16.33 206 MET A C 1
ATOM 2162 O O . MET C 2 205 ? 22.653 -114.774 63.197 1.00 15.18 206 MET A O 1
ATOM 2167 N N . GLN C 2 206 ? 21.409 -113.681 61.684 1.00 14.96 207 GLN A N 1
ATOM 2168 C CA . GLN C 2 206 ? 20.958 -112.649 62.606 1.00 15.71 207 GLN A CA 1
ATOM 2169 C C . GLN C 2 206 ? 19.754 -112.957 63.488 1.00 18.14 207 GLN A C 1
ATOM 2170 O O . GLN C 2 206 ? 18.806 -113.630 63.086 1.00 17.93 207 GLN A O 1
ATOM 2176 N N . ILE C 2 207 ? 19.815 -112.448 64.707 1.00 17.84 208 ILE A N 1
ATOM 2177 C CA . ILE C 2 207 ? 18.692 -112.543 65.615 1.00 17.96 208 ILE A CA 1
ATOM 2178 C C . ILE C 2 207 ? 17.764 -111.486 65.011 1.00 17.30 208 ILE A C 1
ATOM 2179 O O . ILE C 2 207 ? 18.240 -110.446 64.572 1.00 17.67 208 ILE A O 1
ATOM 2184 N N . GLN C 2 208 ? 16.464 -111.752 64.952 1.00 18.31 209 GLN A N 1
ATOM 2185 C CA . GLN C 2 208 ? 15.526 -110.777 64.396 1.00 18.42 209 GLN A CA 1
ATOM 2186 C C . GLN C 2 208 ? 14.300 -110.581 65.290 1.00 17.11 209 GLN A C 1
ATOM 2187 O O . GLN C 2 208 ? 13.696 -111.550 65.775 1.00 17.91 209 GLN A O 1
ATOM 2193 N N . PHE C 2 209 ? 13.948 -109.321 65.522 1.00 16.88 210 PHE A N 1
ATOM 2194 C CA . PHE C 2 209 ? 12.760 -108.991 66.299 1.00 18.11 210 PHE A CA 1
ATOM 2195 C C . PHE C 2 209 ? 12.464 -107.504 66.175 1.00 19.51 210 PHE A C 1
ATOM 2196 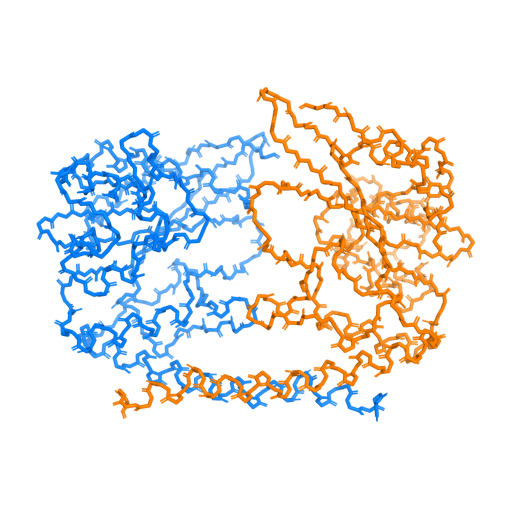O O . PHE C 2 209 ? 13.313 -106.732 65.722 1.00 19.85 210 PHE A O 1
ATOM 2204 N N . HIS C 2 210 ? 11.244 -107.111 66.531 1.00 20.46 211 HIS A N 1
ATOM 2205 C CA . HIS C 2 210 ? 10.881 -105.704 66.522 1.00 19.74 211 HIS A CA 1
ATOM 2206 C C . HIS C 2 210 ? 11.056 -105.262 67.961 1.00 19.55 211 HIS A C 1
ATOM 2207 O O . HIS C 2 210 ? 10.495 -105.873 68.873 1.00 20.76 211 HIS A O 1
ATOM 2214 N N . VAL C 2 211 ? 11.855 -104.223 68.169 1.00 21.61 212 VAL A N 1
ATOM 2215 C CA . VAL C 2 211 ? 12.094 -103.714 69.508 1.00 20.37 212 VAL A CA 1
ATOM 2216 C C . VAL C 2 211 ? 10.774 -103.586 70.266 1.00 20.61 212 VAL A C 1
ATOM 2217 O O . VAL C 2 211 ? 10.642 -104.039 71.404 1.00 20.74 212 VAL A O 1
ATOM 2221 N N . ARG C 2 212 ? 9.795 -102.978 69.611 1.00 20.07 213 ARG A N 1
ATOM 2222 C CA . ARG C 2 212 ? 8.478 -102.745 70.196 1.00 22.44 213 ARG A CA 1
ATOM 2223 C C . ARG C 2 212 ? 7.828 -103.985 70.806 1.00 23.01 213 ARG A C 1
ATOM 2224 O O . ARG C 2 212 ? 7.077 -103.878 71.773 1.00 24.25 213 ARG A O 1
ATOM 2232 N N . ASP C 2 213 ? 8.115 -105.155 70.240 1.00 24.04 214 ASP A N 1
ATOM 2233 C CA . ASP C 2 213 ? 7.505 -106.403 70.705 1.00 25.10 214 ASP A CA 1
ATOM 2234 C C . ASP C 2 213 ? 8.376 -107.311 71.568 1.00 24.96 214 ASP A C 1
ATOM 2235 O O . ASP C 2 213 ? 7.902 -108.331 72.073 1.00 24.11 214 ASP A O 1
ATOM 2240 N N . LEU C 2 214 ? 9.640 -106.950 71.744 1.00 22.57 215 LEU A N 1
ATOM 2241 C CA . LEU C 2 214 ? 10.546 -107.783 72.530 1.00 24.09 215 LEU A CA 1
ATOM 2242 C C . LEU C 2 214 ? 10.125 -107.977 73.993 1.00 24.11 215 LEU A C 1
ATOM 2243 O O . LEU C 2 214 ? 9.909 -107.013 74.725 1.00 23.21 215 LEU A O 1
ATOM 2248 N N . ASP C 2 215 ? 10.007 -109.229 74.423 1.00 25.51 216 ASP A N 1
ATOM 2249 C CA . ASP C 2 215 ? 9.644 -109.505 75.812 1.00 25.68 216 ASP A CA 1
ATOM 2250 C C . ASP C 2 215 ? 10.769 -108.963 76.698 1.00 23.72 216 ASP A C 1
ATOM 2251 O O . ASP C 2 215 ? 11.933 -108.970 76.304 1.00 23.38 216 ASP A O 1
ATOM 2256 N N . GLN C 2 216 ? 10.419 -108.487 77.888 1.00 23.06 217 GLN A N 1
ATOM 2257 C CA . GLN C 2 216 ? 11.410 -107.930 78.810 1.00 22.14 217 GLN A CA 1
ATOM 2258 C C . GLN C 2 216 ? 11.242 -108.456 80.244 1.00 21.56 217 GLN A C 1
ATOM 2259 O O . GLN C 2 216 ? 11.439 -107.718 81.214 1.00 22.43 217 GLN A O 1
ATOM 2265 N N . GLY C 2 217 ? 10.911 -109.732 80.385 1.00 22.25 218 GLY A N 1
ATOM 2266 C CA . GLY C 2 217 ? 10.707 -110.265 81.722 1.00 23.62 218 GLY A CA 1
ATOM 2267 C C . GLY C 2 217 ? 11.706 -111.286 82.226 1.00 24.49 218 GLY A C 1
ATOM 2268 O O . GLY C 2 217 ? 11.377 -112.086 83.100 1.00 23.49 218 GLY A O 1
ATOM 2269 N N . PHE C 2 218 ? 12.930 -111.267 81.709 1.00 21.76 219 PHE A N 1
ATOM 2270 C CA . PHE C 2 218 ? 13.920 -112.240 82.156 1.00 22.73 219 PHE A CA 1
ATOM 2271 C C . PHE C 2 218 ? 14.216 -112.100 83.656 1.00 25.16 219 PHE A C 1
ATOM 2272 O O . PHE C 2 218 ? 14.560 -111.018 84.137 1.00 24.41 219 PHE A O 1
ATOM 2280 N N . ASN C 2 219 ? 14.096 -113.206 84.388 1.00 26.91 220 ASN A N 1
ATOM 2281 C CA . ASN C 2 219 ? 14.320 -113.202 85.835 1.00 28.94 220 ASN A CA 1
ATOM 2282 C C . ASN C 2 219 ? 15.665 -113.713 86.352 1.00 30.13 220 ASN A C 1
ATOM 2283 O O . ASN C 2 219 ? 15.910 -113.679 87.560 1.00 33.08 220 ASN A O 1
ATOM 2288 N N . GLY C 2 220 ? 16.543 -114.171 85.469 1.00 29.63 221 GLY A N 1
ATOM 2289 C CA . GLY C 2 220 ? 17.820 -114.691 85.937 1.00 28.50 221 GLY A CA 1
ATOM 2290 C C . GLY C 2 220 ? 18.962 -113.696 86.003 1.00 27.52 221 GLY A C 1
ATOM 2291 O O . GLY C 2 220 ? 18.766 -112.496 85.828 1.00 28.05 221 GLY A O 1
ATOM 2292 N N . THR C 2 221 ? 20.161 -114.204 86.270 1.00 24.73 222 THR A N 1
ATOM 2293 C CA . THR C 2 221 ? 21.354 -113.373 86.331 1.00 24.77 222 THR A CA 1
ATOM 2294 C C . THR C 2 221 ? 21.902 -113.256 84.907 1.00 24.06 222 THR A C 1
ATOM 2295 O O . THR C 2 221 ? 21.432 -113.950 83.994 1.00 22.86 222 THR A O 1
ATOM 2299 N N . ARG C 2 222 ? 22.887 -112.383 84.718 1.00 22.81 223 ARG A N 1
ATOM 2300 C CA . ARG C 2 222 ? 23.492 -112.196 83.400 1.00 23.16 223 ARG A CA 1
ATOM 2301 C C . ARG C 2 222 ? 24.205 -113.485 83.002 1.00 24.21 223 ARG A C 1
ATOM 2302 O O . ARG C 2 222 ? 24.175 -113.903 81.837 1.00 22.57 223 ARG A O 1
ATOM 2310 N N . GLU C 2 223 ? 24.850 -114.120 83.975 1.00 21.91 224 GLU A N 1
ATOM 2311 C CA . GLU C 2 223 ? 25.537 -115.381 83.718 1.00 24.41 224 GLU A CA 1
ATOM 2312 C C . GLU C 2 223 ? 24.520 -116.434 83.269 1.00 22.29 224 GLU A C 1
ATOM 2313 O O . GLU C 2 223 ? 24.798 -117.243 82.377 1.00 23.70 224 GLU A O 1
ATOM 2319 N N . GLU C 2 224 ? 23.342 -116.430 83.885 1.00 22.58 225 GLU A N 1
ATOM 2320 C CA . GLU C 2 224 ? 22.307 -117.389 83.504 1.00 22.87 225 GLU A CA 1
ATOM 2321 C C . GLU C 2 224 ? 21.779 -117.074 82.105 1.00 23.37 225 GLU A C 1
ATOM 2322 O O . GLU C 2 224 ? 21.432 -117.984 81.344 1.00 22.71 225 GLU A O 1
ATOM 2328 N N . TRP C 2 225 ? 21.727 -115.787 81.765 1.00 21.08 226 TRP A N 1
ATOM 2329 C CA . TRP C 2 225 ? 21.257 -115.373 80.444 1.00 21.98 226 TRP A CA 1
ATOM 2330 C C . TRP C 2 225 ? 22.215 -115.946 79.394 1.00 21.06 226 TRP A C 1
ATOM 2331 O O . TRP C 2 225 ? 21.789 -116.569 78.420 1.00 21.08 226 TRP A O 1
ATOM 2342 N N . ALA C 2 226 ? 23.515 -115.739 79.609 1.00 20.82 227 ALA A N 1
ATOM 2343 C CA . ALA C 2 226 ? 24.539 -116.215 78.681 1.00 21.05 227 ALA A CA 1
ATOM 2344 C C . ALA C 2 226 ? 24.512 -117.730 78.478 1.00 22.58 227 ALA A C 1
ATOM 2345 O O . ALA C 2 226 ? 24.654 -118.222 77.350 1.00 18.53 227 ALA A O 1
ATOM 2347 N N . LYS C 2 227 ? 24.338 -118.473 79.568 1.00 21.01 228 LYS A N 1
ATOM 2348 C CA . LYS C 2 227 ? 24.301 -119.926 79.480 1.00 24.50 228 LYS A CA 1
ATOM 2349 C C . LYS C 2 227 ? 23.051 -120.397 78.743 1.00 22.87 228 LYS A C 1
ATOM 2350 O O . LYS C 2 227 ? 23.113 -121.307 77.917 1.00 23.22 228 LYS A O 1
ATOM 2356 N N . SER C 2 228 ? 21.922 -119.761 79.037 1.00 23.10 229 SER A N 1
ATOM 2357 C CA . SER C 2 228 ? 20.659 -120.107 78.401 1.00 22.35 229 SER A CA 1
ATOM 2358 C C . SER C 2 228 ? 20.732 -119.782 76.908 1.00 22.80 229 SER A C 1
ATOM 2359 O O . SER C 2 228 ? 20.269 -120.562 76.071 1.00 19.31 229 SER A O 1
ATOM 2362 N N . TYR C 2 229 ? 21.326 -118.639 76.570 1.00 20.91 230 TYR A N 1
ATOM 2363 C CA . TYR C 2 229 ? 21.451 -118.280 75.163 1.00 20.37 2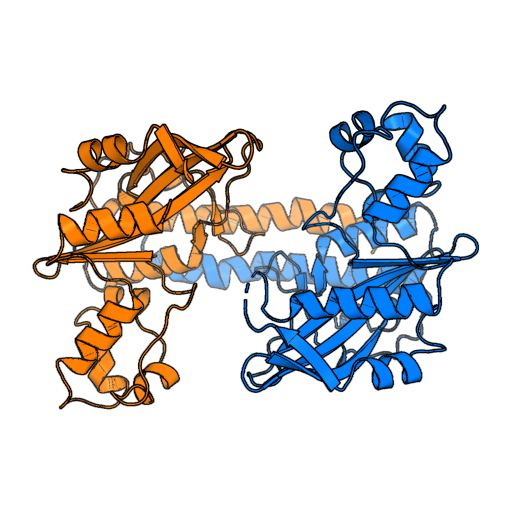30 TYR A CA 1
ATOM 2364 C C . TYR C 2 229 ? 22.310 -119.288 74.403 1.00 20.29 230 TYR A C 1
ATOM 2365 O O . TYR C 2 229 ? 21.943 -119.717 73.311 1.00 20.29 230 TYR A O 1
ATOM 2374 N N . LEU C 2 230 ? 23.456 -119.670 74.964 1.00 20.64 231 LEU A N 1
ATOM 2375 C CA . LEU C 2 230 ? 24.306 -120.624 74.273 1.00 20.56 231 LEU A CA 1
ATOM 2376 C C . LEU C 2 230 ? 23.574 -121.950 74.044 1.00 19.72 231 LEU A C 1
ATOM 2377 O O . LEU C 2 230 ? 23.737 -122.571 73.001 1.00 19.14 231 LEU A O 1
ATOM 2382 N N . LYS C 2 231 ? 22.758 -122.375 75.005 1.00 19.71 232 LYS A N 1
ATOM 2383 C CA . LYS C 2 231 ? 22.005 -123.619 74.851 1.00 22.46 232 LYS A CA 1
ATOM 2384 C C . LYS C 2 231 ? 21.058 -123.481 73.661 1.00 21.53 232 LYS A C 1
ATOM 2385 O O . LYS C 2 231 ? 20.944 -124.386 72.824 1.00 21.89 232 LYS A O 1
ATOM 2391 N N . HIS C 2 232 ? 20.393 -122.331 73.587 1.00 19.53 233 HIS A N 1
ATOM 2392 C CA . HIS C 2 232 ? 19.452 -122.039 72.510 1.00 19.03 233 HIS A CA 1
ATOM 2393 C C . HIS C 2 232 ? 20.156 -121.954 71.156 1.00 18.93 233 HIS A C 1
ATOM 2394 O O . HIS C 2 232 ? 19.677 -122.506 70.158 1.00 18.98 233 HIS A O 1
ATOM 2401 N N . PHE C 2 233 ? 21.296 -121.266 71.128 1.00 18.11 234 PHE A N 1
ATOM 2402 C CA . PHE C 2 233 ? 22.084 -121.112 69.903 1.00 18.61 234 PHE A CA 1
ATOM 2403 C C . PHE C 2 233 ? 22.500 -122.467 69.351 1.00 18.69 234 PHE A C 1
ATOM 2404 O O . PHE C 2 233 ? 22.297 -122.762 68.171 1.00 17.18 234 PHE A O 1
ATOM 2412 N N . VAL C 2 234 ? 23.085 -123.290 70.214 1.00 19.95 235 VAL A N 1
ATOM 2413 C CA . VAL C 2 234 ? 23.538 -124.617 69.817 1.00 19.89 235 VAL A CA 1
ATOM 2414 C C . VAL C 2 234 ? 22.382 -125.457 69.280 1.00 19.55 235 VAL A C 1
ATOM 2415 O O . VAL C 2 234 ? 22.501 -126.081 68.224 1.00 19.77 235 VAL A O 1
ATOM 2419 N N . THR C 2 235 ? 21.262 -125.463 69.995 1.00 20.61 236 THR A N 1
ATOM 2420 C CA . THR C 2 235 ? 20.092 -126.224 69.568 1.00 20.21 236 THR A CA 1
ATOM 2421 C C . THR C 2 235 ? 19.582 -125.740 68.216 1.00 20.65 236 THR A C 1
ATOM 2422 O O . THR C 2 235 ? 19.264 -126.549 67.343 1.00 20.93 236 THR A O 1
ATOM 2426 N N . GLN C 2 236 ? 19.514 -124.424 68.032 1.00 19.17 237 GLN A N 1
ATOM 2427 C CA . GLN C 2 236 ? 19.049 -123.879 66.761 1.00 18.17 237 GLN A CA 1
ATOM 2428 C C . GLN C 2 236 ? 20.016 -124.165 65.610 1.00 18.24 237 GLN A C 1
ATOM 2429 O O . GLN C 2 236 ? 19.581 -124.371 64.477 1.00 18.70 237 GLN A O 1
ATOM 2435 N N . ALA C 2 237 ? 21.320 -124.185 65.889 1.00 17.18 238 ALA A N 1
ATOM 2436 C CA . ALA C 2 237 ? 22.297 -124.482 64.845 1.00 16.22 238 ALA A CA 1
ATOM 2437 C C . ALA C 2 237 ? 22.153 -125.957 64.440 1.00 18.72 238 ALA A C 1
ATOM 2438 O O . ALA C 2 237 ? 22.231 -126.295 63.264 1.00 18.42 238 ALA A O 1
ATOM 2440 N N . GLU C 2 238 ? 21.929 -126.830 65.419 1.00 18.54 239 GLU A N 1
ATOM 2441 C CA . GLU C 2 238 ? 21.770 -128.258 65.132 1.00 20.40 239 GLU A CA 1
ATOM 2442 C C . GLU C 2 238 ? 20.518 -128.470 64.266 1.00 22.22 239 GLU A C 1
ATOM 2443 O O . GLU C 2 238 ? 20.541 -129.212 63.277 1.00 20.81 239 GLU A O 1
ATOM 2449 N N . GLN C 2 239 ? 19.426 -127.811 64.632 1.00 22.02 240 GLN A N 1
ATOM 2450 C CA . GLN C 2 239 ? 18.192 -127.968 63.875 1.00 25.38 240 GLN A CA 1
ATOM 2451 C C . GLN C 2 239 ? 18.324 -127.415 62.464 1.00 24.30 240 GLN A C 1
ATOM 2452 O O . GLN C 2 239 ? 17.785 -127.986 61.514 1.00 23.22 240 GLN A O 1
ATOM 2458 N N . ARG C 2 240 ? 19.045 -126.307 62.319 1.00 21.76 241 ARG A N 1
ATOM 2459 C CA . ARG C 2 240 ? 19.236 -125.720 61.000 1.00 20.15 241 ARG A CA 1
ATOM 2460 C C . ARG C 2 240 ? 20.069 -126.652 60.112 1.00 19.43 241 ARG A C 1
ATOM 2461 O O . ARG C 2 240 ? 19.802 -126.769 58.920 1.00 21.11 241 ARG A O 1
ATOM 2469 N N . ALA C 2 241 ? 21.075 -127.311 60.683 1.00 19.38 242 ALA A N 1
ATOM 2470 C CA . ALA C 2 241 ? 21.916 -128.224 59.903 1.00 21.76 242 ALA A CA 1
ATOM 2471 C C . ALA C 2 241 ? 21.074 -129.333 59.259 1.00 22.93 242 ALA A C 1
ATOM 2472 O O . ALA C 2 241 ? 21.304 -129.730 58.113 1.00 24.65 242 ALA A O 1
ATOM 2474 N N . ILE C 2 242 ? 20.101 -129.832 60.009 1.00 23.90 243 ILE A N 1
ATOM 2475 C CA . ILE C 2 242 ? 19.228 -130.888 59.518 1.00 25.90 243 ILE A CA 1
ATOM 2476 C C . ILE C 2 242 ? 18.150 -130.361 58.573 1.00 26.13 243 ILE A C 1
ATOM 2477 O O . ILE C 2 242 ? 17.868 -130.983 57.550 1.00 25.69 243 ILE A O 1
ATOM 2482 N N . SER C 2 243 ? 17.560 -129.214 58.902 1.00 26.22 244 SER A N 1
ATOM 2483 C CA . SER C 2 243 ? 16.511 -128.647 58.062 1.00 27.28 244 SER A CA 1
ATOM 2484 C C . SER C 2 243 ? 17.025 -128.214 56.691 1.00 27.76 244 SER A C 1
ATOM 2485 O O . SER C 2 243 ? 16.255 -128.150 55.733 1.00 27.81 244 SER A O 1
ATOM 2488 N N . MET C 2 244 ? 18.315 -127.903 56.592 1.00 27.12 245 MET A N 1
ATOM 2489 C CA . MET C 2 244 ? 18.893 -127.502 55.311 1.00 27.24 245 MET A CA 1
ATOM 2490 C C . MET C 2 244 ? 18.775 -128.599 54.260 1.00 27.26 245 MET A C 1
ATOM 2491 O O . MET C 2 244 ? 18.648 -128.320 53.059 1.00 26.62 245 MET A O 1
ATOM 2496 N N . ILE C 2 245 ? 18.833 -129.850 54.703 1.00 25.35 246 ILE A N 1
ATOM 2497 C CA . ILE C 2 245 ? 18.721 -130.970 53.781 1.00 24.21 246 ILE A CA 1
ATOM 2498 C C . ILE C 2 245 ? 17.307 -130.987 53.209 1.00 24.94 246 ILE A C 1
ATOM 2499 O O . ILE C 2 245 ? 17.101 -131.126 51.999 1.00 22.25 246 ILE A O 1
ATOM 2504 N N . ASP C 2 246 ? 16.331 -130.827 54.095 1.00 25.21 247 ASP A N 1
ATOM 2505 C CA . ASP C 2 246 ? 14.928 -130.854 53.701 1.00 27.47 247 ASP A CA 1
ATOM 2506 C C . ASP C 2 246 ? 14.555 -129.754 52.714 1.00 27.48 247 ASP A C 1
ATOM 2507 O O . ASP C 2 246 ? 13.729 -129.966 51.830 1.00 27.14 247 ASP A O 1
ATOM 2512 N N . LYS C 2 247 ? 15.162 -128.579 52.848 1.00 25.34 248 LYS A N 1
ATOM 2513 C CA . LYS C 2 247 ? 14.814 -127.479 51.952 1.00 27.72 248 LYS A CA 1
ATOM 2514 C C . LYS C 2 247 ? 15.769 -127.183 50.794 1.00 25.93 248 LYS A C 1
ATOM 2515 O O . LYS C 2 247 ? 15.330 -126.746 49.732 1.00 27.45 248 LYS A O 1
ATOM 2521 N N . PHE C 2 248 ? 17.060 -127.440 50.972 1.00 22.97 249 PHE A N 1
ATOM 2522 C CA . PHE C 2 248 ? 18.024 -127.141 49.919 1.00 22.66 249 PHE A CA 1
ATOM 2523 C C . PHE C 2 248 ? 18.626 -128.338 49.199 1.00 24.05 249 PHE A C 1
ATOM 2524 O O . PHE C 2 248 ? 19.346 -128.173 48.211 1.00 27.65 249 PHE A O 1
ATOM 2532 N N . VAL C 2 249 ? 18.348 -129.540 49.690 1.00 23.98 250 VAL A N 1
ATOM 2533 C CA . VAL C 2 249 ? 18.868 -130.737 49.048 1.00 25.82 250 VAL A CA 1
ATOM 2534 C C . VAL C 2 249 ? 17.735 -131.576 48.479 1.00 27.13 250 VAL A C 1
ATOM 2535 O O . VAL C 2 249 ? 17.705 -131.859 47.284 1.00 28.78 250 VAL A O 1
ATOM 2539 N N . LYS C 2 250 ? 16.802 -131.965 49.342 1.00 26.53 251 LYS A N 1
ATOM 2540 C CA . LYS C 2 250 ? 15.682 -132.805 48.928 1.00 30.30 251 LYS A CA 1
ATOM 2541 C C . LYS C 2 250 ? 14.955 -132.355 47.660 1.00 30.82 251 LYS A C 1
ATOM 2542 O O . LYS C 2 250 ? 14.772 -133.147 46.733 1.00 33.44 251 LYS A O 1
ATOM 2548 N N . PRO C 2 251 ? 14.539 -131.079 47.595 1.00 31.04 252 PRO A N 1
ATOM 2549 C CA . PRO C 2 251 ? 13.827 -130.571 46.417 1.00 30.73 252 PRO A CA 1
ATOM 2550 C C . PRO C 2 251 ? 14.570 -130.601 45.083 1.00 30.76 252 PRO A C 1
ATOM 2551 O O . PRO C 2 251 ? 13.941 -130.626 44.026 1.00 32.10 252 PRO A O 1
ATOM 2555 N N . PHE C 2 252 ? 15.896 -130.614 45.118 1.00 30.21 253 PHE A N 1
ATOM 2556 C CA . PHE C 2 252 ? 16.664 -130.579 43.882 1.00 30.81 253 PHE A CA 1
ATOM 2557 C C . PHE C 2 252 ? 17.372 -131.857 43.480 1.00 32.87 253 PHE A C 1
ATOM 2558 O O . PHE C 2 252 ? 17.906 -131.943 42.374 1.00 31.87 253 PHE A O 1
ATOM 2566 N N . LYS C 2 253 ? 17.381 -132.847 44.365 1.00 35.07 254 LYS A N 1
ATOM 2567 C CA . LYS C 2 253 ? 18.067 -134.095 44.072 1.00 38.29 254 LYS A CA 1
ATOM 2568 C C . LYS C 2 253 ? 17.511 -134.835 42.854 1.00 38.09 254 LYS A C 1
ATOM 2569 O O . LYS C 2 253 ? 18.221 -135.625 42.237 1.00 39.31 254 LYS A O 1
ATOM 2575 N N . LYS C 2 254 ? 16.258 -134.576 42.490 1.00 38.91 255 LYS A N 1
ATOM 2576 C CA . LYS C 2 254 ? 15.672 -135.257 41.337 1.00 39.84 255 LYS A CA 1
ATOM 2577 C C . LYS C 2 254 ? 16.263 -134.801 40.004 1.00 40.42 255 LYS A C 1
ATOM 2578 O O . LYS C 2 254 ? 16.132 -135.488 38.990 1.00 39.98 255 LYS A O 1
ATOM 2584 N N . TYR C 2 255 ? 16.920 -133.646 40.011 1.00 39.75 256 TYR A N 1
ATOM 2585 C CA . TYR C 2 255 ? 17.521 -133.097 38.797 1.00 39.68 256 TYR A CA 1
ATOM 2586 C C . TYR C 2 255 ? 18.953 -133.578 38.582 1.00 41.32 256 TYR A C 1
ATOM 2587 O O . TYR C 2 255 ? 19.569 -133.262 37.564 1.00 41.42 256 TYR A O 1
ATOM 2596 N N . ILE C 2 256 ? 19.489 -134.340 39.528 1.00 42.88 257 ILE A N 1
ATOM 2597 C CA . ILE C 2 256 ? 20.864 -134.809 39.400 1.00 44.77 257 ILE A CA 1
ATOM 2598 C C . ILE C 2 256 ? 21.027 -136.316 39.584 1.00 44.57 257 ILE A C 1
ATOM 2599 O O . ILE C 2 256 ? 20.008 -136.971 39.883 1.00 45.81 257 ILE A O 1
ATOM 2604 N N . SER D 2 1 ? 25.298 -113.058 23.834 1.00 29.09 2 SER B N 1
ATOM 2605 C CA . SER D 2 1 ? 25.176 -111.685 24.399 1.00 29.56 2 SER B CA 1
ATOM 2606 C C . SER D 2 1 ? 25.029 -110.627 23.304 1.00 31.38 2 SER B C 1
ATOM 2607 O O . SER D 2 1 ? 25.661 -110.724 22.251 1.00 31.28 2 SER B O 1
ATOM 2610 N N . PHE D 2 2 ? 24.183 -109.630 23.557 1.00 30.54 3 PHE B N 1
ATOM 2611 C CA . PHE D 2 2 ? 23.980 -108.531 22.618 1.00 31.70 3 PHE B CA 1
ATOM 2612 C C . PHE D 2 2 ? 25.032 -107.467 22.925 1.00 31.97 3 PHE B C 1
ATOM 2613 O O . PHE D 2 2 ? 25.401 -106.659 22.067 1.00 31.78 3 PHE B O 1
ATOM 2621 N N . ILE D 2 3 ? 25.516 -107.484 24.162 1.00 30.55 4 ILE B N 1
ATOM 2622 C CA . ILE D 2 3 ? 26.515 -106.532 24.622 1.00 31.23 4 ILE B CA 1
ATOM 2623 C C . ILE D 2 3 ? 27.930 -106.886 24.179 1.00 30.85 4 ILE B C 1
ATOM 2624 O O . ILE D 2 3 ? 28.701 -106.004 23.802 1.00 30.06 4 ILE B O 1
ATOM 2629 N N . LYS D 2 4 ? 28.263 -108.175 24.235 1.00 29.78 5 LYS B N 1
ATOM 2630 C CA . LYS D 2 4 ? 29.599 -108.661 23.887 1.00 30.80 5 LYS B CA 1
ATOM 2631 C C . LYS D 2 4 ? 30.207 -108.062 22.621 1.00 30.29 5 LYS B C 1
ATOM 2632 O O . LYS D 2 4 ? 31.330 -107.554 22.649 1.00 27.34 5 LYS B O 1
ATOM 2638 N N . PRO D 2 5 ? 29.477 -108.119 21.492 1.00 31.17 6 PRO B N 1
ATOM 2639 C CA . PRO D 2 5 ? 29.965 -107.575 20.219 1.00 32.20 6 PRO B CA 1
ATOM 2640 C C . PRO D 2 5 ? 30.441 -106.123 20.288 1.00 32.06 6 PRO B C 1
ATOM 2641 O O . PRO D 2 5 ? 31.322 -105.721 19.528 1.00 34.01 6 PRO B O 1
ATOM 2645 N N . ILE D 2 6 ? 29.862 -105.337 21.190 1.00 30.88 7 ILE B N 1
ATOM 2646 C CA . ILE D 2 6 ? 30.257 -103.937 21.321 1.00 31.57 7 ILE B CA 1
ATOM 2647 C C . ILE D 2 6 ? 30.993 -103.663 22.623 1.00 30.88 7 ILE B C 1
ATOM 2648 O O . ILE D 2 6 ? 31.111 -102.510 23.047 1.00 29.36 7 ILE B O 1
ATOM 2653 N N . TYR D 2 7 ? 31.488 -104.720 23.257 1.00 32.00 8 TYR B N 1
ATOM 2654 C CA . TYR D 2 7 ? 32.209 -104.563 24.513 1.00 34.31 8 TYR B CA 1
ATOM 2655 C C . TYR D 2 7 ? 33.420 -103.650 24.346 1.00 35.10 8 TYR B C 1
ATOM 2656 O O . TYR D 2 7 ? 33.670 -102.777 25.177 1.00 32.91 8 TYR B O 1
ATOM 2665 N N . GLN D 2 8 ? 34.174 -103.862 23.270 1.00 37.37 9 GLN B N 1
ATOM 2666 C CA . GLN D 2 8 ? 35.351 -103.047 23.000 1.00 39.21 9 GLN B CA 1
ATOM 2667 C C . GLN D 2 8 ? 34.958 -101.581 22.916 1.00 38.80 9 GLN B C 1
ATOM 2668 O O . GLN D 2 8 ? 35.682 -100.706 23.394 1.00 39.20 9 GLN B O 1
ATOM 2674 N N . ASP D 2 9 ? 33.810 -101.320 22.299 1.00 38.20 10 ASP B N 1
ATOM 2675 C CA . ASP D 2 9 ? 33.309 -99.961 22.165 1.00 38.64 10 ASP B CA 1
ATOM 2676 C C . ASP D 2 9 ? 33.023 -99.380 23.552 1.00 38.33 10 ASP B C 1
ATOM 2677 O O . ASP D 2 9 ? 33.366 -98.232 23.839 1.00 37.16 10 ASP B O 1
ATOM 2682 N N . ILE D 2 10 ? 32.398 -100.179 24.411 1.00 37.40 11 ILE B N 1
ATOM 2683 C CA . ILE D 2 10 ? 32.072 -99.732 25.760 1.00 38.43 11 ILE B CA 1
ATOM 2684 C C . ILE D 2 10 ? 33.337 -99.508 26.577 1.00 38.90 11 ILE B C 1
ATOM 2685 O O . ILE D 2 10 ? 33.444 -98.536 27.324 1.00 38.31 11 ILE B O 1
ATOM 2690 N N . ASN D 2 11 ? 34.294 -100.415 26.431 1.00 39.69 12 ASN B N 1
ATOM 2691 C CA . ASN D 2 11 ? 35.549 -100.303 27.154 1.00 40.69 12 ASN B CA 1
ATOM 2692 C C . ASN D 2 11 ? 36.261 -99.015 26.740 1.00 41.23 12 ASN B C 1
ATOM 2693 O O . ASN D 2 11 ? 36.896 -98.354 27.561 1.00 42.41 12 ASN B O 1
ATOM 2698 N N . SER D 2 12 ? 36.140 -98.658 25.465 1.00 42.47 13 SER B N 1
ATOM 2699 C CA . SER D 2 12 ? 36.782 -97.457 24.943 1.00 44.79 13 SER B CA 1
ATOM 2700 C C . SER D 2 12 ? 36.254 -96.161 25.545 1.00 46.06 13 SER B C 1
ATOM 2701 O O . SER D 2 12 ? 37.033 -95.299 25.949 1.00 46.74 13 SER B O 1
ATOM 2704 N N . ILE D 2 13 ? 34.934 -96.020 25.604 1.00 46.57 14 ILE B N 1
ATOM 2705 C CA . ILE D 2 13 ? 34.338 -94.806 26.144 1.00 48.73 14 ILE B CA 1
ATOM 2706 C C . ILE D 2 13 ? 34.414 -94.696 27.663 1.00 49.80 14 ILE B C 1
ATOM 2707 O O . ILE D 2 13 ? 34.187 -93.622 28.216 1.00 50.64 14 ILE B O 1
ATOM 2712 N N . LEU D 2 14 ? 34.741 -95.795 28.337 1.00 51.06 15 LEU B N 1
ATOM 2713 C CA . LEU D 2 14 ? 34.827 -95.784 29.795 1.00 52.39 15 LEU B CA 1
ATOM 2714 C C . LEU D 2 14 ? 36.238 -95.599 30.353 1.00 54.16 15 LEU B C 1
ATOM 2715 O O . LEU D 2 14 ? 36.454 -94.770 31.237 1.00 54.58 15 LEU B O 1
ATOM 2720 N N . ILE D 2 15 ? 37.197 -96.365 29.844 1.00 56.64 16 ILE B N 1
ATOM 2721 C CA . ILE D 2 15 ? 38.569 -96.273 30.331 1.00 59.72 16 ILE B CA 1
ATOM 2722 C C . ILE D 2 15 ? 39.166 -94.877 30.202 1.00 62.25 16 ILE B C 1
ATOM 2723 O O . ILE D 2 15 ? 39.483 -94.423 29.102 1.00 62.43 16 ILE B O 1
ATOM 2728 N N . GLY D 2 16 ? 39.321 -94.206 31.340 1.00 64.86 17 GLY B N 1
ATOM 2729 C CA . GLY D 2 16 ? 39.883 -92.867 31.348 1.00 67.69 17 GLY B CA 1
ATOM 2730 C C . GLY D 2 16 ? 38.860 -91.814 31.721 1.00 69.68 17 GLY B C 1
ATOM 2731 O O . GLY D 2 16 ? 39.214 -90.695 32.093 1.00 70.19 17 GLY B O 1
ATOM 2732 N N . GLN D 2 17 ? 37.586 -92.176 31.627 1.00 71.45 18 GLN B N 1
ATOM 2733 C CA . GLN D 2 17 ? 36.504 -91.255 31.947 1.00 73.52 18 GLN B CA 1
ATOM 2734 C C . GLN D 2 17 ? 36.508 -90.899 33.430 1.00 74.39 18 GLN B C 1
ATOM 2735 O O . GLN D 2 17 ? 36.738 -91.757 34.284 1.00 74.60 18 GLN B O 1
ATOM 2741 N N . LYS D 2 18 ? 36.252 -89.629 33.730 1.00 74.97 19 LYS B N 1
ATOM 2742 C CA . LYS D 2 18 ? 36.224 -89.156 35.110 1.00 75.30 19 LYS B CA 1
ATOM 2743 C C . LYS D 2 18 ? 34.841 -88.619 35.469 1.00 75.44 19 LYS B C 1
ATOM 2744 O O . LYS D 2 18 ? 34.083 -88.198 34.596 1.00 75.64 19 LYS B O 1
ATOM 2746 N N . VAL D 2 19 ? 34.518 -88.638 36.759 1.00 75.46 20 VAL B N 1
ATOM 2747 C CA . VAL D 2 19 ? 33.228 -88.154 37.237 1.00 75.38 20 VAL B CA 1
ATOM 2748 C C . VAL D 2 19 ? 33.358 -87.363 38.537 1.00 75.45 20 VAL B C 1
ATOM 2749 O O . VAL D 2 19 ? 34.127 -87.812 39.414 1.00 75.49 20 VAL B O 1
ATOM 2753 N N . PHE D 2 36 ? 29.038 -93.445 36.297 1.00 65.02 37 PHE B N 1
ATOM 2754 C CA . PHE D 2 36 ? 29.698 -94.573 35.579 1.00 65.20 37 PHE B CA 1
ATOM 2755 C C . PHE D 2 36 ? 28.686 -95.582 35.049 1.00 65.07 37 PHE B C 1
ATOM 2756 O O . PHE D 2 36 ? 28.792 -96.033 33.907 1.00 65.20 37 PHE B O 1
ATOM 2764 N N . GLU D 2 37 ? 27.702 -95.929 35.873 1.00 64.62 38 GLU B N 1
ATOM 2765 C CA . GLU D 2 37 ? 26.681 -96.886 35.464 1.00 64.51 38 GLU B CA 1
ATOM 2766 C C . GLU D 2 37 ? 25.769 -96.273 34.411 1.00 64.17 38 GLU B C 1
ATOM 2767 O O . GLU D 2 37 ? 25.500 -96.887 33.377 1.00 63.47 38 GLU B O 1
ATOM 2773 N N . LYS D 2 38 ? 25.294 -95.061 34.678 1.00 63.51 39 LYS B N 1
ATOM 2774 C CA . LYS D 2 38 ? 24.418 -94.370 33.743 1.00 62.87 39 LYS B CA 1
ATOM 2775 C C . LYS D 2 38 ? 25.129 -94.232 32.401 1.00 62.31 39 LYS B C 1
ATOM 2776 O O . LYS D 2 38 ? 24.497 -94.281 31.344 1.00 62.56 39 LYS B O 1
ATOM 2778 N N . LEU D 2 39 ? 26.447 -94.059 32.453 1.00 61.07 40 LEU B N 1
ATOM 2779 C CA . LEU D 2 39 ? 27.250 -93.929 31.242 1.00 59.98 40 LEU B CA 1
ATOM 2780 C C . LEU D 2 39 ? 27.121 -95.187 30.393 1.00 58.61 40 LEU B C 1
ATOM 2781 O O . LEU D 2 39 ? 27.112 -95.118 29.164 1.00 58.35 40 LEU B O 1
ATOM 2786 N N . VAL D 2 40 ? 27.025 -96.334 31.058 1.00 56.87 41 VAL B N 1
ATOM 2787 C CA . VAL D 2 40 ? 26.884 -97.610 30.368 1.00 55.24 41 VAL B CA 1
ATOM 2788 C C . VAL D 2 40 ? 25.482 -97.717 29.783 1.00 54.86 41 VAL B C 1
ATOM 2789 O O . VAL D 2 40 ? 25.305 -98.147 28.644 1.00 54.30 41 VAL B O 1
ATOM 2793 N N . TYR D 2 41 ? 24.486 -97.316 30.566 1.00 55.01 42 TYR B N 1
ATOM 2794 C CA . TYR D 2 41 ? 23.109 -97.366 30.103 1.00 55.53 42 TYR B CA 1
ATOM 2795 C C . TYR D 2 41 ? 22.905 -96.411 28.935 1.00 54.01 42 TYR B C 1
ATOM 2796 O O . TYR D 2 41 ? 22.262 -96.756 27.945 1.00 53.11 42 TYR B O 1
ATOM 2805 N N . LYS D 2 42 ? 23.456 -95.207 29.051 1.00 52.46 43 LYS B N 1
ATOM 2806 C CA . LYS D 2 42 ? 23.327 -94.218 27.990 1.00 51.51 43 LYS B CA 1
ATOM 2807 C C . LYS D 2 42 ? 23.922 -94.757 26.696 1.00 50.42 43 LYS B C 1
ATOM 2808 O O . LYS D 2 42 ? 23.312 -94.656 25.629 1.00 50.05 43 LYS B O 1
ATOM 2810 N N . PHE D 2 43 ? 25.115 -95.334 26.792 1.00 47.82 44 PHE B N 1
ATOM 2811 C CA . PHE D 2 43 ? 25.769 -95.880 25.615 1.00 47.11 44 PHE B CA 1
ATOM 2812 C C . PHE D 2 43 ? 24.932 -97.000 25.007 1.00 46.04 44 PHE B C 1
ATOM 2813 O O . PHE D 2 43 ? 24.832 -97.113 23.786 1.00 45.97 44 PHE B O 1
ATOM 2821 N N . LEU D 2 44 ? 24.331 -97.823 25.863 1.00 46.47 45 LEU B N 1
ATOM 2822 C CA . LEU D 2 44 ? 23.505 -98.937 25.400 1.00 46.79 45 LEU B CA 1
ATOM 2823 C C . LEU D 2 44 ? 22.247 -98.454 24.678 1.00 48.23 45 LEU B C 1
ATOM 2824 O O . LEU D 2 44 ? 21.856 -99.015 23.650 1.00 48.32 45 LEU B O 1
ATOM 2829 N N . LYS D 2 45 ? 21.618 -97.414 25.211 1.00 49.43 46 LYS B N 1
ATOM 2830 C CA . LYS D 2 45 ? 20.413 -96.866 24.597 1.00 51.74 46 LYS B CA 1
ATOM 2831 C C . LYS D 2 45 ? 20.691 -96.247 23.230 1.00 51.79 46 LYS B C 1
ATOM 2832 O O . LYS D 2 45 ? 19.855 -96.310 22.330 1.00 52.48 46 LYS B O 1
ATOM 2838 N N . GLU D 2 46 ? 21.870 -95.657 23.073 1.00 51.12 47 GLU B N 1
ATOM 2839 C CA . GLU D 2 46 ? 22.233 -95.018 21.815 1.00 50.35 47 GLU B CA 1
ATOM 2840 C C . GLU D 2 46 ? 22.706 -95.985 20.731 1.00 50.39 47 GLU B C 1
ATOM 2841 O O . GLU D 2 46 ? 22.590 -95.686 19.543 1.00 51.07 47 GLU B O 1
ATOM 2843 N N . ASN D 2 47 ? 23.229 -97.142 21.127 1.00 48.16 48 ASN B N 1
ATOM 2844 C CA . ASN D 2 47 ? 23.728 -98.104 20.149 1.00 47.52 48 ASN B CA 1
ATOM 2845 C C . ASN D 2 47 ? 22.929 -99.400 20.058 1.00 46.68 48 ASN B C 1
ATOM 2846 O O . ASN D 2 47 ? 23.100 -100.182 19.120 1.00 47.39 48 ASN B O 1
ATOM 2851 N N . LEU D 2 48 ? 22.066 -99.626 21.042 1.00 45.44 49 LEU B N 1
ATOM 2852 C CA . LEU D 2 48 ? 21.202 -100.803 21.068 1.00 45.82 49 LEU B CA 1
ATOM 2853 C C . LEU D 2 48 ? 19.826 -100.326 21.523 1.00 45.88 49 LEU B C 1
ATOM 2854 O O . LEU D 2 48 ? 19.120 -101.009 22.268 1.00 46.49 49 LEU B O 1
ATOM 2859 N N . SER D 2 49 ? 19.461 -99.139 21.048 1.00 46.93 50 SER B N 1
ATOM 2860 C CA . SER D 2 49 ? 18.194 -98.493 21.378 1.00 46.46 50 SER B CA 1
ATOM 2861 C C . SER D 2 49 ? 16.971 -99.408 21.359 1.00 46.99 50 SER B C 1
ATOM 2862 O O . SER D 2 49 ? 16.195 -99.436 22.316 1.00 46.54 50 SER B O 1
ATOM 2864 N N . ASP D 2 50 ? 16.803 -100.151 20.270 1.00 46.83 51 ASP B N 1
ATOM 2865 C CA . ASP D 2 50 ? 15.661 -101.044 20.120 1.00 48.77 51 ASP B CA 1
ATOM 2866 C C . ASP D 2 50 ? 15.691 -102.282 21.014 1.00 49.39 51 ASP B C 1
ATOM 2867 O O . ASP D 2 50 ? 14.782 -103.110 20.950 1.00 49.83 51 ASP B O 1
ATOM 2869 N N . LEU D 2 51 ? 16.723 -102.410 21.845 1.00 49.23 52 LEU B N 1
ATOM 2870 C CA . LEU D 2 51 ? 16.849 -103.569 22.729 1.00 48.85 52 LEU B CA 1
ATOM 2871 C C . LEU D 2 51 ? 16.946 -103.237 24.212 1.00 48.26 52 LEU B C 1
ATOM 2872 O O . LEU D 2 51 ? 16.519 -104.020 25.060 1.00 48.96 52 LEU B O 1
ATOM 2877 N N . THR D 2 52 ? 17.511 -102.077 24.520 1.00 47.65 53 THR B N 1
ATOM 2878 C CA . THR D 2 52 ? 17.721 -101.667 25.901 1.00 47.49 53 THR B CA 1
ATOM 2879 C C . THR D 2 52 ? 16.523 -101.157 26.699 1.00 47.83 53 THR B C 1
ATOM 2880 O O . THR D 2 52 ? 15.850 -100.201 26.310 1.00 47.06 53 THR B O 1
ATOM 2884 N N . PHE D 2 53 ? 16.296 -101.805 27.838 1.00 47.63 54 PHE B N 1
ATOM 2885 C CA . PHE D 2 53 ? 15.214 -101.470 28.762 1.00 47.78 54 PHE B CA 1
ATOM 2886 C C . PHE D 2 53 ? 15.768 -101.524 30.179 1.00 47.80 54 PHE B C 1
ATOM 2887 O O . PHE D 2 53 ? 16.748 -102.220 30.437 1.00 47.67 54 PHE B O 1
ATOM 2895 N N . LYS D 2 54 ? 15.150 -100.784 31.092 1.00 48.56 55 LYS B N 1
ATOM 2896 C CA . LYS D 2 54 ? 15.527 -100.877 32.495 1.00 48.25 55 LYS B CA 1
ATOM 2897 C C . LYS D 2 54 ? 14.490 -101.956 32.795 1.00 48.35 55 LYS B C 1
ATOM 2898 O O . LYS D 2 54 ? 13.498 -102.051 32.066 1.00 49.00 55 LYS B O 1
ATOM 2904 N N . GLN D 2 55 ? 14.681 -102.778 33.820 1.00 47.09 56 GLN B N 1
ATOM 2905 C CA . GLN D 2 55 ? 13.690 -103.825 34.061 1.00 47.87 56 GLN B CA 1
ATOM 2906 C C . GLN D 2 55 ? 12.267 -103.332 34.318 1.00 48.18 56 GLN B C 1
ATOM 2907 O O . GLN D 2 55 ? 11.313 -103.859 33.736 1.00 47.25 56 GLN B O 1
ATOM 2913 N N . TYR D 2 56 ? 12.112 -102.337 35.186 1.00 49.22 57 TYR B N 1
ATOM 2914 C CA . TYR D 2 56 ? 10.776 -101.832 35.482 1.00 50.51 57 TYR B CA 1
ATOM 2915 C C . TYR D 2 56 ? 10.136 -101.266 34.220 1.00 49.17 57 TYR B C 1
ATOM 2916 O O . TYR D 2 56 ? 8.918 -101.329 34.049 1.00 49.50 57 TYR B O 1
ATOM 2925 N N . GLU D 2 57 ? 10.967 -100.731 33.329 1.00 47.52 58 GLU B N 1
ATOM 2926 C CA . GLU D 2 57 ? 10.483 -100.157 32.081 1.00 45.43 58 GLU B CA 1
ATOM 2927 C C . GLU D 2 57 ? 9.953 -101.249 31.167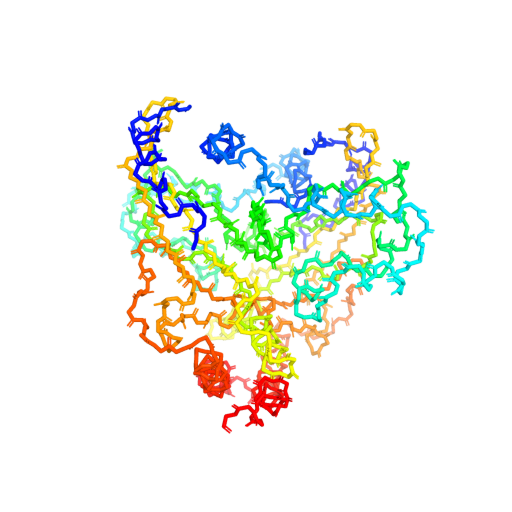 1.00 44.75 58 GLU B C 1
ATOM 2928 O O . GLU D 2 57 ? 9.001 -101.034 30.416 1.00 43.38 58 GLU B O 1
ATOM 2930 N N . TYR D 2 58 ? 10.574 -102.422 31.229 1.00 44.48 59 TYR B N 1
ATOM 2931 C CA . TYR D 2 58 ? 10.144 -103.541 30.402 1.00 43.44 59 TYR B CA 1
ATOM 2932 C C . TYR D 2 58 ? 8.785 -104.045 30.864 1.00 42.56 59 TYR B C 1
ATOM 2933 O O . TYR D 2 58 ? 7.933 -104.394 30.047 1.00 42.57 59 TYR B O 1
ATOM 2942 N N . LEU D 2 59 ? 8.597 -104.102 32.179 1.00 41.12 60 LEU B N 1
ATOM 2943 C CA . LEU D 2 59 ? 7.337 -104.564 32.741 1.00 40.53 60 LEU B CA 1
ATOM 2944 C C . LEU D 2 59 ? 6.219 -103.597 32.374 1.00 42.31 60 LEU B C 1
ATOM 2945 O O . LEU D 2 59 ? 5.191 -104.013 31.840 1.00 43.14 60 LEU B O 1
ATOM 2950 N N . ASN D 2 60 ? 6.419 -102.310 32.657 1.00 43.49 61 ASN B N 1
ATOM 2951 C CA . ASN D 2 60 ? 5.409 -101.307 32.327 1.00 45.76 61 ASN B CA 1
ATOM 2952 C C . ASN D 2 60 ? 5.089 -101.401 30.842 1.00 46.71 61 ASN B C 1
ATOM 2953 O O . ASN D 2 60 ? 3.927 -101.462 30.447 1.00 47.24 61 ASN B O 1
ATOM 2958 N N . ASP D 2 61 ? 6.135 -101.425 30.024 1.00 49.50 62 ASP B N 1
ATOM 2959 C CA . ASP D 2 61 ? 5.978 -101.521 28.580 1.00 51.09 62 ASP B CA 1
ATOM 2960 C C . ASP D 2 61 ? 5.116 -102.722 28.198 1.00 50.61 62 ASP B C 1
ATOM 2961 O O . ASP D 2 61 ? 4.140 -102.589 27.462 1.00 50.99 62 ASP B O 1
ATOM 2966 N N . LEU D 2 62 ? 5.485 -103.895 28.705 1.00 50.68 63 LEU B N 1
ATOM 2967 C CA . LEU D 2 62 ? 4.765 -105.131 28.412 1.00 50.85 63 LEU B CA 1
ATOM 2968 C C . LEU D 2 62 ? 3.286 -105.105 28.788 1.00 51.85 63 LEU B C 1
ATOM 2969 O O . LEU D 2 62 ? 2.449 -105.644 28.062 1.00 50.22 63 LEU B O 1
ATOM 2974 N N . PHE D 2 63 ? 2.962 -104.505 29.928 1.00 52.85 64 PHE B N 1
ATOM 2975 C CA . PHE D 2 63 ? 1.569 -104.438 30.351 1.00 55.17 64 PHE B CA 1
ATOM 2976 C C . PHE D 2 63 ? 0.843 -103.343 29.580 1.00 57.60 64 PHE B C 1
ATOM 2977 O O . PHE D 2 63 ? -0.311 -103.507 29.189 1.00 58.21 64 PHE B O 1
ATOM 2985 N N . MET D 2 64 ? 1.534 -102.231 29.357 1.00 60.42 65 MET B N 1
ATOM 2986 C CA . MET D 2 64 ? 0.968 -101.108 28.620 1.00 63.63 65 MET B CA 1
ATOM 2987 C C . MET D 2 64 ? 0.657 -101.527 27.186 1.00 64.25 65 MET B C 1
ATOM 2988 O O . MET D 2 64 ? -0.135 -100.883 26.499 1.00 65.27 65 MET B O 1
ATOM 2993 N N . LYS D 2 65 ? 1.278 -102.616 26.741 1.00 64.83 66 LYS B N 1
ATOM 2994 C CA . LYS D 2 65 ? 1.066 -103.117 25.386 1.00 65.13 66 LYS B CA 1
ATOM 2995 C C . LYS D 2 65 ? -0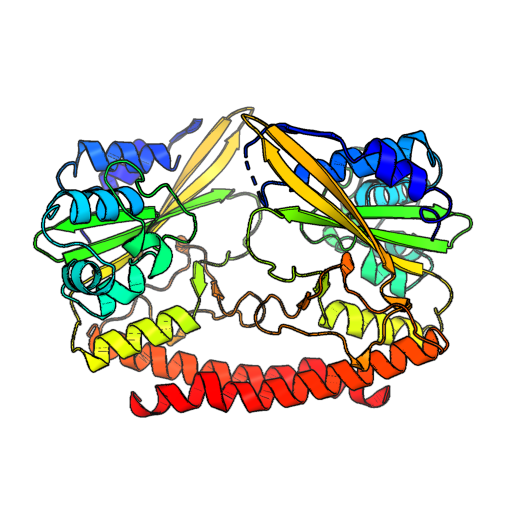.138 -104.043 25.288 1.00 65.03 66 LYS B C 1
ATOM 2996 O O . LYS D 2 65 ? -0.558 -104.406 24.191 1.00 65.86 66 LYS B O 1
ATOM 2999 N N . ASN D 2 66 ? -0.687 -104.435 26.431 1.00 64.84 67 ASN B N 1
ATOM 3000 C CA . ASN D 2 66 ? -1.853 -105.310 26.444 1.00 64.83 67 ASN B CA 1
ATOM 3001 C C . ASN D 2 66 ? -2.871 -104.775 27.442 1.00 65.00 67 ASN B C 1
ATOM 3002 O O . ASN D 2 66 ? -3.277 -105.480 28.365 1.00 65.16 67 ASN B O 1
ATOM 3007 N N . PRO D 2 67 ? -3.305 -103.517 27.260 1.00 65.01 68 PRO B N 1
ATOM 3008 C CA . PRO D 2 67 ? -4.281 -102.891 28.155 1.00 64.82 68 PRO B CA 1
ATOM 3009 C C . PRO D 2 67 ? -5.563 -103.703 28.287 1.00 64.75 68 PRO B C 1
ATOM 3010 O O . PRO D 2 67 ? -6.351 -103.489 29.208 1.00 64.61 68 PRO B O 1
ATOM 3014 N N . ALA D 2 68 ? -5.763 -104.636 27.361 1.00 64.53 69 ALA B N 1
ATOM 3015 C CA . ALA D 2 68 ? -6.945 -105.487 27.374 1.00 64.62 69 ALA B CA 1
ATOM 3016 C C . ALA D 2 68 ? -6.929 -106.391 28.600 1.00 65.02 69 ALA B C 1
ATOM 3017 O O . ALA D 2 68 ? -7.766 -106.261 29.495 1.00 64.80 69 ALA B O 1
ATOM 3019 N N . ILE D 2 69 ? -5.961 -107.302 28.635 1.00 65.32 70 ILE B N 1
ATOM 3020 C CA . ILE D 2 69 ? -5.827 -108.244 29.739 1.00 64.92 70 ILE B CA 1
ATOM 3021 C C . ILE D 2 69 ? -5.467 -107.558 31.058 1.00 64.25 70 ILE B C 1
ATOM 3022 O O . ILE D 2 69 ? -4.536 -106.754 31.125 1.00 63.51 70 ILE B O 1
ATOM 3027 N N . ILE D 2 70 ? -6.231 -107.878 32.100 1.00 63.49 71 ILE B N 1
ATOM 3028 C CA . ILE D 2 70 ? -6.019 -107.323 33.433 1.00 62.34 71 ILE B CA 1
ATOM 3029 C C . ILE D 2 70 ? -5.903 -108.466 34.439 1.00 61.52 71 ILE B C 1
ATOM 3030 O O . ILE D 2 70 ? -6.041 -109.635 34.076 1.00 61.14 71 ILE B O 1
ATOM 3035 N N . GLY D 2 71 ? -5.661 -108.127 35.701 1.00 60.51 72 GLY B N 1
ATOM 3036 C CA . GLY D 2 71 ? -5.521 -109.154 36.717 1.00 59.90 72 GLY B CA 1
ATOM 3037 C C . GLY D 2 71 ? -4.118 -109.729 36.670 1.00 59.09 72 GLY B C 1
ATOM 3038 O O . GLY D 2 71 ? -3.473 -109.709 35.622 1.00 58.70 72 GLY B O 1
ATOM 3039 N N . HIS D 2 72 ? -3.639 -110.249 37.795 1.00 58.49 73 HIS B N 1
ATOM 3040 C CA . HIS D 2 72 ? -2.294 -110.805 37.841 1.00 57.19 73 HIS B CA 1
ATOM 3041 C C . HIS D 2 72 ? -2.188 -112.167 37.160 1.00 56.17 73 HIS B C 1
ATOM 3042 O O . HIS D 2 72 ? -1.135 -112.518 36.629 1.00 56.55 73 HIS B O 1
ATOM 3049 N N . GLU D 2 73 ? -3.275 -112.931 37.165 1.00 54.78 74 GLU B N 1
ATOM 3050 C CA . GLU D 2 73 ? -3.266 -114.246 36.535 1.00 54.05 74 GLU B CA 1
ATOM 3051 C C . GLU D 2 73 ? -3.081 -114.138 35.023 1.00 53.68 74 GLU B C 1
ATOM 3052 O O . GLU D 2 73 ? -2.295 -114.877 34.428 1.00 52.90 74 GLU B O 1
ATOM 3055 N N . ALA D 2 74 ? -3.810 -113.212 34.409 1.00 53.22 75 ALA B N 1
ATOM 3056 C CA . ALA D 2 74 ? -3.742 -112.998 32.967 1.00 52.77 75 ALA B CA 1
ATOM 3057 C C . ALA D 2 74 ? -2.423 -112.353 32.563 1.00 51.68 75 ALA B C 1
ATOM 3058 O O . ALA D 2 74 ? -1.785 -112.774 31.599 1.00 52.08 75 ALA B O 1
ATOM 3060 N N . ARG D 2 75 ? -2.025 -111.324 33.304 1.00 51.30 76 ARG B N 1
ATOM 3061 C CA . ARG D 2 75 ? -0.783 -110.611 33.032 1.00 50.84 76 ARG B CA 1
ATOM 3062 C C . ARG D 2 75 ? 0.428 -111.528 33.146 1.00 50.81 76 ARG B C 1
ATOM 3063 O O . ARG D 2 75 ? 1.368 -111.423 32.360 1.00 50.40 76 ARG B O 1
ATOM 3071 N N . TYR D 2 76 ? 0.404 -112.432 34.119 1.00 50.37 77 TYR B N 1
ATOM 3072 C CA . TYR D 2 76 ? 1.508 -113.365 34.299 1.00 50.34 77 TYR B CA 1
ATOM 3073 C C . TYR D 2 76 ? 1.687 -114.205 33.042 1.00 50.81 77 TYR B C 1
ATOM 3074 O O . TYR D 2 76 ? 2.794 -114.638 32.721 1.00 50.21 77 TYR B O 1
ATOM 3083 N N . LYS D 2 77 ? 0.590 -114.425 32.326 1.00 51.86 78 LYS B N 1
ATOM 3084 C CA . LYS D 2 77 ? 0.628 -115.212 31.103 1.00 52.78 78 LYS B CA 1
ATOM 3085 C C . LYS D 2 77 ? 1.397 -114.466 30.014 1.00 52.44 78 LYS B C 1
ATOM 3086 O O . LYS D 2 77 ? 1.929 -115.077 29.087 1.00 52.72 78 LYS B O 1
ATOM 3092 N N . LEU D 2 78 ? 1.465 -113.144 30.141 1.00 52.68 79 LEU B N 1
ATOM 3093 C CA . LEU D 2 78 ? 2.162 -112.315 29.161 1.00 52.47 79 LEU B CA 1
ATOM 3094 C C . LEU D 2 78 ? 3.647 -112.641 29.012 1.00 52.30 79 LEU B C 1
ATOM 3095 O O . LEU D 2 78 ? 4.221 -112.449 27.939 1.00 51.80 79 LEU B O 1
ATOM 3100 N N . PHE D 2 79 ? 4.275 -113.123 30.080 1.00 51.65 80 PHE B N 1
ATOM 3101 C CA . PHE D 2 79 ? 5.692 -113.459 30.010 1.00 50.84 80 PHE B CA 1
ATOM 3102 C C . PHE D 2 79 ? 5.889 -114.671 29.111 1.00 51.41 80 PHE B C 1
ATOM 3103 O O . PHE D 2 79 ? 6.967 -114.869 28.548 1.00 52.44 80 PHE B O 1
ATOM 3111 N N . ASN D 2 80 ? 4.834 -115.468 28.972 1.00 52.10 81 ASN B N 1
ATOM 3112 C CA . ASN D 2 80 ? 4.860 -116.669 28.143 1.00 53.10 81 ASN B CA 1
ATOM 3113 C C . ASN D 2 80 ? 6.154 -117.439 28.372 1.00 52.48 81 ASN B C 1
ATOM 3114 O O . ASN D 2 80 ? 6.907 -117.713 27.434 1.00 53.86 81 ASN B O 1
ATOM 3119 N N . SER D 2 81 ? 6.399 -117.777 29.634 1.00 50.39 82 SER B N 1
ATOM 3120 C CA . SER D 2 81 ? 7.593 -118.506 30.041 1.00 48.19 82 SER B CA 1
ATOM 3121 C C . SER D 2 81 ? 7.632 -118.597 31.559 1.00 46.08 82 SER B C 1
ATOM 3122 O O . SER D 2 81 ? 7.786 -117.586 32.241 1.00 44.94 82 SER B O 1
ATOM 3125 N N . PRO D 2 82 ? 7.489 -119.809 32.111 1.00 44.25 83 PRO B N 1
ATOM 3126 C CA . PRO D 2 82 ? 7.523 -119.948 33.570 1.00 42.28 83 PRO B CA 1
ATOM 3127 C C . PRO D 2 82 ? 8.827 -119.412 34.162 1.00 41.24 83 PRO B C 1
ATOM 3128 O O . PRO D 2 82 ? 8.817 -118.704 35.170 1.00 39.43 83 PRO B O 1
ATOM 3132 N N . THR D 2 83 ? 9.944 -119.750 33.521 1.00 39.93 84 THR B N 1
ATOM 3133 C CA . THR D 2 83 ? 11.260 -119.322 33.986 1.00 39.53 84 THR B CA 1
ATOM 3134 C C . THR D 2 83 ? 11.414 -117.805 33.927 1.00 39.85 84 THR B C 1
ATOM 3135 O O . THR D 2 83 ? 11.941 -117.190 34.854 1.00 38.42 84 THR B O 1
ATOM 3139 N N . LEU D 2 84 ? 10.950 -117.209 32.835 1.00 40.17 85 LEU B N 1
ATOM 3140 C CA . LEU D 2 84 ? 11.034 -115.767 32.655 1.00 40.78 85 LEU B CA 1
ATOM 3141 C C . LEU D 2 84 ? 10.129 -115.096 33.688 1.00 39.71 85 LEU B C 1
ATOM 3142 O O . LEU D 2 84 ? 10.502 -114.099 34.311 1.00 38.60 85 LEU B O 1
ATOM 3147 N N . LEU D 2 85 ? 8.940 -115.659 33.871 1.00 37.97 86 LEU B N 1
ATOM 3148 C CA . LEU D 2 85 ? 7.984 -115.140 34.838 1.00 36.99 86 LEU B CA 1
ATOM 3149 C C . LEU D 2 85 ? 8.640 -115.103 36.213 1.00 36.06 86 LEU B C 1
ATOM 3150 O O . LEU D 2 85 ? 8.602 -114.090 36.909 1.00 34.70 86 LEU B O 1
ATOM 3155 N N . PHE D 2 86 ? 9.252 -116.219 36.592 1.00 34.50 87 PHE B N 1
ATOM 3156 C CA . PHE D 2 86 ? 9.914 -116.328 37.886 1.00 35.98 87 PHE B CA 1
ATOM 3157 C C . PHE D 2 86 ? 11.001 -115.274 38.114 1.00 35.85 87 PHE B C 1
ATOM 3158 O O . PHE D 2 86 ? 11.084 -114.683 39.188 1.00 34.97 87 PHE B O 1
ATOM 3166 N N . LEU D 2 87 ? 11.827 -115.032 37.102 1.00 38.11 88 LEU B N 1
ATOM 3167 C CA . LEU D 2 87 ? 12.922 -114.067 37.217 1.00 39.23 88 LEU B CA 1
ATOM 3168 C C . LEU D 2 87 ? 12.571 -112.581 37.123 1.00 39.43 88 LEU B C 1
ATOM 3169 O O . LEU D 2 87 ? 13.236 -111.745 37.740 1.00 38.98 88 LEU B O 1
ATOM 3174 N N . LEU D 2 88 ? 11.528 -112.242 36.374 1.00 39.00 89 LEU B N 1
ATOM 3175 C CA . LEU D 2 88 ? 11.188 -110.835 36.190 1.00 39.05 89 LEU B CA 1
ATOM 3176 C C . LEU D 2 88 ? 9.887 -110.277 36.775 1.00 39.00 89 LEU B C 1
ATOM 3177 O O . LEU D 2 88 ? 9.750 -109.062 36.890 1.00 38.68 89 LEU B O 1
ATOM 3182 N N . SER D 2 89 ? 8.938 -111.130 37.143 1.00 40.23 90 SER B N 1
ATOM 3183 C CA . SER D 2 89 ? 7.663 -110.636 37.676 1.00 42.19 90 SER B CA 1
ATOM 3184 C C . SER D 2 89 ? 7.764 -109.916 39.021 1.00 42.97 90 SER B C 1
ATOM 3185 O O . SER D 2 89 ? 8.615 -110.240 39.848 1.00 42.36 90 SER B O 1
ATOM 3188 N N . ARG D 2 90 ? 6.874 -108.949 39.236 1.00 43.53 91 ARG B N 1
ATOM 3189 C CA . ARG D 2 90 ? 6.864 -108.161 40.467 1.00 44.60 91 ARG B CA 1
ATOM 3190 C C . ARG D 2 90 ? 6.023 -108.702 41.616 1.00 45.12 91 ARG B C 1
ATOM 3191 O O . ARG D 2 90 ? 6.017 -108.120 42.700 1.00 46.97 91 ARG B O 1
ATOM 3199 N N . GLY D 2 91 ? 5.314 -109.799 41.404 1.00 44.48 92 GLY B N 1
ATOM 3200 C CA . GLY D 2 91 ? 4.498 -110.313 42.487 1.00 44.84 92 GLY B CA 1
ATOM 3201 C C . GLY D 2 91 ? 3.034 -110.051 42.203 1.00 45.18 92 GLY B C 1
ATOM 3202 O O . GLY D 2 91 ? 2.694 -109.136 41.454 1.00 43.87 92 GLY B O 1
ATOM 3203 N N . LYS D 2 92 ? 2.167 -110.838 42.826 1.00 45.49 93 LYS B N 1
ATOM 3204 C CA . LYS D 2 92 ? 0.736 -110.732 42.598 1.00 46.19 93 LYS B CA 1
ATOM 3205 C C . LYS D 2 92 ? 0.074 -109.396 42.906 1.00 46.59 93 LYS B C 1
ATOM 3206 O O . LYS D 2 92 ? -0.551 -108.810 42.025 1.00 46.71 93 LYS B O 1
ATOM 3212 N N . ALA D 2 93 ? 0.203 -108.911 44.136 1.00 46.72 94 ALA B N 1
ATOM 3213 C CA . ALA D 2 93 ? -0.404 -107.637 44.506 1.00 48.37 94 ALA B CA 1
ATOM 3214 C C . ALA D 2 93 ? 0.033 -106.514 43.565 1.00 49.21 94 ALA B C 1
ATOM 3215 O O . ALA D 2 93 ? -0.802 -105.831 42.973 1.00 49.94 94 ALA B O 1
ATOM 3217 N N . ALA D 2 94 ? 1.342 -106.333 43.429 1.00 49.29 95 ALA B N 1
ATOM 3218 C CA . ALA D 2 94 ? 1.898 -105.294 42.568 1.00 49.13 95 ALA B CA 1
ATOM 3219 C C . ALA D 2 94 ? 1.455 -105.425 41.111 1.00 49.53 95 ALA B C 1
ATOM 3220 O O . ALA D 2 94 ? 1.247 -104.421 40.431 1.00 49.64 95 ALA B O 1
ATOM 3222 N N . THR D 2 95 ? 1.321 -106.660 40.632 1.00 49.04 96 THR B N 1
ATOM 3223 C CA . THR D 2 95 ? 0.898 -106.906 39.255 1.00 49.64 96 THR B CA 1
ATOM 3224 C C . THR D 2 95 ? -0.590 -106.597 39.105 1.00 51.16 96 THR B C 1
ATOM 3225 O O . THR D 2 95 ? -1.013 -105.989 38.123 1.00 50.14 96 THR B O 1
ATOM 3229 N N . GLU D 2 96 ? -1.375 -107.026 40.087 1.00 52.05 97 GLU B N 1
ATOM 3230 C CA . GLU D 2 96 ? -2.816 -106.798 40.094 1.00 53.11 97 GLU B CA 1
ATOM 3231 C C . GLU D 2 96 ? -3.085 -105.296 40.114 1.00 52.91 97 GLU B C 1
ATOM 3232 O O . GLU D 2 96 ? -3.894 -104.788 39.339 1.00 52.84 97 GLU B O 1
ATOM 3238 N N . ASN D 2 97 ? -2.387 -104.591 40.999 1.00 52.96 98 ASN B N 1
ATOM 3239 C CA . ASN D 2 97 ? -2.563 -103.152 41.142 1.00 53.15 98 ASN B CA 1
ATOM 3240 C C . ASN D 2 97 ? -1.908 -102.307 40.063 1.00 52.81 98 ASN B C 1
ATOM 3241 O O . ASN D 2 97 ? -2.014 -101.083 40.093 1.00 53.85 98 ASN B O 1
ATOM 3246 N N . TRP D 2 98 ? -1.227 -102.937 39.114 1.00 52.37 99 TRP B N 1
ATOM 3247 C CA . TRP D 2 98 ? -0.599 -102.165 38.051 1.00 52.00 99 TRP B CA 1
ATOM 3248 C C . TRP D 2 98 ? -1.660 -101.577 37.124 1.00 52.09 99 TRP B C 1
ATOM 3249 O O . TRP D 2 98 ? -2.620 -102.253 36.749 1.00 52.22 99 TRP B O 1
ATOM 3260 N N . SER D 2 99 ? -1.469 -100.314 36.762 1.00 52.57 100 SER B N 1
ATOM 3261 C CA . SER D 2 99 ? -2.366 -99.602 35.856 1.00 53.31 100 SER B CA 1
ATOM 3262 C C . SER D 2 99 ? -1.535 -98.475 35.262 1.00 54.29 100 SER B C 1
ATOM 3263 O O . SER D 2 99 ? -0.449 -98.177 35.761 1.00 55.02 100 SER B O 1
ATOM 3266 N N . ILE D 2 100 ? -2.029 -97.846 34.202 1.00 55.55 101 ILE B N 1
ATOM 3267 C CA . ILE D 2 100 ? -1.285 -96.753 33.594 1.00 56.90 101 ILE B CA 1
ATOM 3268 C C . ILE D 2 100 ? -1.172 -95.587 34.574 1.00 57.66 101 ILE B C 1
ATOM 3269 O O . ILE D 2 100 ? -0.270 -94.756 34.466 1.00 57.61 101 ILE B O 1
ATOM 3274 N N . GLU D 2 101 ? -2.088 -95.533 35.537 1.00 58.76 102 GLU B N 1
ATOM 3275 C CA . GLU D 2 101 ? -2.076 -94.472 36.539 1.00 59.70 102 GLU B CA 1
ATOM 3276 C C . GLU D 2 101 ? -1.068 -94.807 37.632 1.00 60.64 102 GLU B C 1
ATOM 3277 O O . GLU D 2 101 ? -0.522 -93.914 38.284 1.00 60.58 102 GLU B O 1
ATOM 3279 N N . ASN D 2 102 ? -0.825 -96.103 37.817 1.00 61.43 103 ASN B N 1
ATOM 3280 C CA . ASN D 2 102 ? 0.112 -96.593 38.824 1.00 61.74 103 ASN B CA 1
ATOM 3281 C C . ASN D 2 102 ? 1.158 -97.483 38.147 1.00 62.08 103 ASN B C 1
ATOM 3282 O O . ASN D 2 102 ? 0.971 -98.695 38.035 1.00 61.65 103 ASN B O 1
ATOM 3287 N N . LEU D 2 103 ? 2.257 -96.878 37.701 1.00 62.00 104 LEU B N 1
ATOM 3288 C CA . LEU D 2 103 ? 3.321 -97.614 37.021 1.00 61.86 104 LEU B CA 1
ATOM 3289 C C . LEU D 2 103 ? 4.399 -98.151 37.949 1.00 61.65 104 LEU B C 1
ATOM 3290 O O . LEU D 2 103 ? 4.536 -97.708 39.090 1.00 61.76 104 LEU B O 1
ATOM 3295 N N . PHE D 2 104 ? 5.170 -99.107 37.438 1.00 61.43 105 PHE B N 1
ATOM 3296 C CA . PHE D 2 104 ? 6.267 -99.708 38.186 1.00 60.51 105 PHE B CA 1
ATOM 3297 C C . PHE D 2 104 ? 7.409 -98.706 38.268 1.00 62.14 105 PHE B C 1
ATOM 3298 O O . PHE D 2 104 ? 7.562 -97.858 37.391 1.00 62.01 105 PHE B O 1
ATOM 3306 N N . GLU D 2 105 ? 8.213 -98.810 39.319 1.00 65.10 106 GLU B N 1
ATOM 3307 C CA . GLU D 2 105 ? 9.350 -97.918 39.504 1.00 67.87 106 GLU B CA 1
ATOM 3308 C C . GLU D 2 105 ? 10.591 -98.730 39.860 1.00 69.13 106 GLU B C 1
ATOM 3309 O O . GLU D 2 105 ? 10.483 -99.851 40.355 1.00 68.81 106 GLU B O 1
ATOM 3315 N N . GLU D 2 106 ? 11.766 -98.164 39.604 1.00 70.63 107 GLU B N 1
ATOM 3316 C CA . GLU D 2 106 ? 13.019 -98.854 39.884 1.00 72.55 107 GLU B CA 1
ATOM 3317 C C . GLU D 2 106 ? 13.066 -99.442 41.294 1.00 73.70 107 GLU B C 1
ATOM 3318 O O . GLU D 2 106 ? 13.001 -98.716 42.285 1.00 74.16 107 GLU B O 1
ATOM 3321 N N . LYS D 2 107 ? 13.169 -100.766 41.370 1.00 74.77 108 LYS B N 1
ATOM 3322 C CA . LYS D 2 107 ? 13.246 -101.472 42.645 1.00 75.97 108 LYS B CA 1
ATOM 3323 C C . LYS D 2 107 ? 14.481 -102.371 42.616 1.00 76.74 108 LYS B C 1
ATOM 3324 O O . LYS D 2 107 ? 14.562 -103.299 41.809 1.00 77.09 108 LYS B O 1
ATOM 3326 N N . GLN D 2 108 ? 15.438 -102.085 43.495 1.00 77.07 109 GLN B N 1
ATOM 3327 C CA . GLN D 2 108 ? 16.689 -102.839 43.574 1.00 76.66 109 GLN B CA 1
ATOM 3328 C C . GLN D 2 108 ? 16.533 -104.339 43.350 1.00 75.82 109 GLN B C 1
ATOM 3329 O O . GLN D 2 108 ? 17.390 -104.971 42.731 1.00 75.94 109 GLN B O 1
ATOM 3332 N N . ASN D 2 109 ? 15.441 -104.908 43.852 1.00 74.23 110 ASN B N 1
ATOM 3333 C CA . ASN D 2 109 ? 15.200 -106.338 43.708 1.00 72.31 110 ASN B CA 1
ATOM 3334 C C . ASN D 2 109 ? 14.994 -106.811 42.272 1.00 69.96 110 ASN B C 1
ATOM 3335 O O . ASN D 2 109 ? 14.804 -108.003 42.033 1.00 69.84 110 ASN B O 1
ATOM 3340 N N . ASP D 2 110 ? 15.020 -105.885 41.316 1.00 67.11 111 ASP B N 1
ATOM 3341 C CA . ASP D 2 110 ? 14.872 -106.264 39.915 1.00 64.27 111 ASP B CA 1
ATOM 3342 C C . ASP D 2 110 ? 16.184 -106.930 39.507 1.00 62.09 111 ASP B C 1
ATOM 3343 O O . ASP D 2 110 ? 17.211 -106.265 39.361 1.00 61.52 111 ASP B O 1
ATOM 3348 N N . THR D 2 111 ? 16.138 -108.247 39.341 1.00 59.52 112 THR B N 1
ATOM 3349 C CA . THR D 2 111 ? 17.309 -109.036 38.976 1.00 56.80 112 THR B CA 1
ATOM 3350 C C . THR D 2 111 ? 18.256 -108.338 38.006 1.00 55.15 112 THR B C 1
ATOM 3351 O O . THR D 2 111 ? 19.461 -108.270 38.246 1.00 55.23 112 THR B O 1
ATOM 3355 N N . ALA D 2 112 ? 17.713 -107.814 36.914 1.00 52.41 113 ALA B N 1
ATOM 3356 C CA . ALA D 2 112 ? 18.539 -107.154 35.915 1.00 50.80 113 ALA B CA 1
ATOM 3357 C C . ALA D 2 112 ? 18.537 -105.630 35.997 1.00 50.15 113 ALA B C 1
ATOM 3358 O O . ALA D 2 112 ? 17.483 -104.996 36.004 1.00 49.92 113 ALA B O 1
ATOM 3360 N N . ASP D 2 113 ? 19.728 -105.046 36.061 1.00 49.06 114 ASP B N 1
ATOM 3361 C CA . ASP D 2 113 ? 19.860 -103.596 36.104 1.00 48.40 114 ASP B CA 1
ATOM 3362 C C . ASP D 2 113 ? 19.438 -103.090 34.733 1.00 48.10 114 ASP B C 1
ATOM 3363 O O . ASP D 2 113 ? 18.732 -102.088 34.606 1.00 48.76 114 ASP B O 1
ATOM 3368 N N . ILE D 2 114 ? 19.889 -103.802 33.708 1.00 45.92 115 ILE B N 1
ATOM 3369 C CA . ILE D 2 114 ? 19.574 -103.475 32.327 1.00 44.75 115 ILE B CA 1
ATOM 3370 C C . ILE D 2 114 ? 19.088 -104.750 31.658 1.00 43.40 115 ILE B C 1
ATOM 3371 O O . ILE D 2 114 ? 19.679 -105.816 31.835 1.00 43.94 115 ILE B O 1
ATOM 3376 N N . LEU D 2 115 ? 18.010 -104.639 30.894 1.00 41.55 116 LEU B N 1
ATOM 3377 C CA . LEU D 2 115 ? 17.450 -105.791 30.207 1.00 41.00 116 LEU B CA 1
ATOM 3378 C C . LEU D 2 115 ? 17.510 -105.591 28.698 1.00 40.87 116 LEU B C 1
ATOM 3379 O O . LEU D 2 115 ? 16.968 -104.620 28.169 1.00 41.57 116 LEU B O 1
ATOM 3384 N N . LEU D 2 116 ? 18.181 -106.507 28.010 1.00 39.03 117 LEU B N 1
ATOM 3385 C CA . LEU D 2 116 ? 18.293 -106.438 26.562 1.00 38.48 117 LEU B CA 1
ATOM 3386 C C . LEU D 2 116 ? 17.541 -107.626 25.977 1.00 40.11 117 LEU B C 1
ATOM 3387 O O . LEU D 2 116 ? 17.864 -108.783 26.257 1.00 38.99 117 LEU B O 1
ATOM 3392 N N . VAL D 2 117 ? 16.525 -107.328 25.173 1.00 40.65 118 VAL B N 1
ATOM 3393 C CA . VAL D 2 117 ? 15.704 -108.361 24.562 1.00 41.67 118 VAL B CA 1
ATOM 3394 C C . VAL D 2 117 ? 15.573 -108.167 23.059 1.00 43.17 118 VAL B C 1
ATOM 3395 O O . VAL D 2 117 ? 15.395 -107.047 22.576 1.00 43.74 118 VAL B O 1
ATOM 3399 N N . LYS D 2 118 ? 15.673 -109.274 22.331 1.00 43.88 119 LYS B N 1
ATOM 3400 C CA . LYS D 2 118 ? 15.558 -109.278 20.880 1.00 46.47 119 LYS B CA 1
ATOM 3401 C C . LYS D 2 118 ? 15.048 -110.636 20.416 1.00 46.88 119 LYS B C 1
ATOM 3402 O O . LYS D 2 118 ? 15.665 -111.669 20.683 1.00 46.92 119 LYS B O 1
ATOM 3408 N N . ASP D 2 119 ? 13.912 -110.620 19.724 1.00 47.83 120 ASP B N 1
ATOM 3409 C CA . ASP D 2 119 ? 13.291 -111.832 19.206 1.00 48.37 120 ASP B CA 1
ATOM 3410 C C . ASP D 2 119 ? 13.043 -112.879 20.286 1.00 47.37 120 ASP B C 1
ATOM 3411 O O . ASP D 2 119 ? 13.309 -114.062 20.091 1.00 48.03 120 ASP B O 1
ATOM 3416 N N . GLN D 2 120 ? 12.538 -112.435 21.429 1.00 46.20 121 GLN B N 1
ATOM 3417 C CA . GLN D 2 120 ? 12.226 -113.339 22.528 1.00 45.76 121 GLN B CA 1
ATOM 3418 C C . GLN D 2 120 ? 13.421 -113.898 23.301 1.00 44.19 121 GLN B C 1
ATOM 3419 O O . GLN D 2 120 ? 13.255 -114.796 24.128 1.00 45.30 121 GLN B O 1
ATOM 3421 N N . PHE D 2 121 ? 14.623 -113.400 23.026 1.00 41.49 122 PHE B N 1
ATOM 3422 C CA . PHE D 2 121 ? 15.787 -113.850 23.783 1.00 39.70 122 PHE B CA 1
ATOM 3423 C C . PHE D 2 121 ? 16.136 -112.693 24.707 1.00 37.23 122 PHE B C 1
ATOM 3424 O O . PHE D 2 121 ? 16.077 -111.534 24.300 1.00 36.04 122 PHE B O 1
ATOM 3432 N N . TYR D 2 122 ? 16.512 -113.006 25.941 1.00 33.65 123 TYR B N 1
ATOM 3433 C CA . TYR D 2 122 ? 16.824 -111.972 26.916 1.00 32.14 123 TYR B CA 1
ATOM 3434 C C . TYR D 2 122 ? 18.216 -112.025 27.521 1.00 31.69 123 TYR B C 1
ATOM 3435 O O . TYR D 2 122 ? 18.733 -113.098 27.839 1.00 30.58 123 TYR B O 1
ATOM 3444 N N . GLU D 2 123 ? 18.820 -110.853 27.682 1.00 30.18 124 GLU B N 1
ATOM 3445 C CA . GLU D 2 123 ? 20.117 -110.771 28.326 1.00 29.36 124 GLU B CA 1
ATOM 3446 C C . GLU D 2 123 ? 19.910 -109.933 29.577 1.00 29.76 124 GLU B C 1
ATOM 3447 O O . GLU D 2 123 ? 19.619 -108.741 29.487 1.00 30.80 124 GLU B O 1
ATOM 3453 N N . LEU D 2 124 ? 20.011 -110.570 30.740 1.00 29.94 125 LEU B N 1
ATOM 3454 C CA . LEU D 2 124 ? 19.862 -109.866 32.009 1.00 29.88 125 LEU B CA 1
ATOM 3455 C C . LEU D 2 124 ? 21.248 -109.338 32.359 1.00 30.44 125 LEU B C 1
ATOM 3456 O O . LEU D 2 124 ? 22.146 -110.105 32.709 1.00 30.54 125 LEU B O 1
ATOM 3461 N N . LEU D 2 125 ? 21.421 -108.027 32.252 1.00 30.81 126 LEU B N 1
ATOM 3462 C CA . LEU D 2 125 ? 22.711 -107.417 32.514 1.00 32.66 126 LEU B CA 1
ATOM 3463 C C . LEU D 2 125 ? 22.795 -106.688 33.839 1.00 36.21 126 LEU B C 1
ATOM 3464 O O . LEU D 2 125 ? 21.927 -105.887 34.188 1.00 35.80 126 LEU B O 1
ATOM 3469 N N . ASP D 2 126 ? 23.864 -106.974 34.569 1.00 39.20 127 ASP B N 1
ATOM 3470 C CA . ASP D 2 126 ? 24.115 -106.349 35.855 1.00 42.46 127 ASP B CA 1
ATOM 3471 C C . ASP D 2 126 ? 25.398 -105.532 35.698 1.00 42.37 127 ASP B C 1
ATOM 3472 O O . ASP D 2 126 ? 26.439 -106.073 35.315 1.00 41.97 127 ASP B O 1
ATOM 3477 N N . VAL D 2 127 ? 25.315 -104.231 35.960 1.00 42.30 128 VAL B N 1
ATOM 3478 C CA . VAL D 2 127 ? 26.480 -103.357 35.851 1.00 42.99 128 VAL B CA 1
ATOM 3479 C C . VAL D 2 127 ? 26.985 -103.044 37.249 1.00 45.42 128 VAL B C 1
ATOM 3480 O O . VAL D 2 127 ? 26.241 -102.532 38.085 1.00 45.98 128 VAL B O 1
ATOM 3484 N N . LYS D 2 128 ? 28.251 -103.359 37.503 1.00 46.53 129 LYS B N 1
ATOM 3485 C CA . LYS D 2 128 ? 28.835 -103.117 38.813 1.00 48.91 129 LYS B CA 1
ATOM 3486 C C . LYS D 2 128 ? 30.027 -102.175 38.725 1.00 49.54 129 LYS B C 1
ATOM 3487 O O . LYS D 2 128 ? 30.685 -102.077 37.688 1.00 50.60 129 LYS B O 1
ATOM 3493 N N . THR D 2 129 ? 30.288 -101.478 39.825 1.00 50.00 130 THR B N 1
ATOM 3494 C CA . THR D 2 129 ? 31.404 -100.548 39.913 1.00 50.19 130 THR B CA 1
ATOM 3495 C C . TH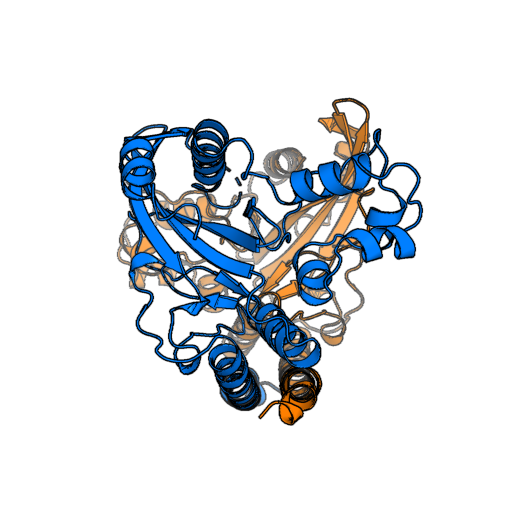R D 2 129 ? 32.307 -101.035 41.037 1.00 49.76 130 THR B C 1
ATOM 3496 O O . THR D 2 129 ? 31.839 -101.673 41.980 1.00 48.59 130 THR B O 1
ATOM 3500 N N . ARG D 2 130 ? 33.597 -100.737 40.944 1.00 49.71 131 ARG B N 1
ATOM 3501 C CA . ARG D 2 130 ? 34.530 -101.189 41.965 1.00 49.72 131 ARG B CA 1
ATOM 3502 C C . ARG D 2 130 ? 35.678 -100.233 42.254 1.00 49.87 131 ARG B C 1
ATOM 3503 O O . ARG D 2 130 ? 36.397 -99.811 41.348 1.00 49.65 131 ARG B O 1
ATOM 3511 N N . ASN D 2 131 ? 35.839 -99.898 43.530 1.00 50.00 132 ASN B N 1
ATOM 3512 C CA . ASN D 2 131 ? 36.929 -99.040 43.962 1.00 49.96 132 ASN B CA 1
ATOM 3513 C C . ASN D 2 131 ? 38.120 -99.990 43.940 1.00 49.87 132 ASN B C 1
ATOM 3514 O O . ASN D 2 131 ? 38.284 -100.817 44.837 1.00 50.85 132 ASN B O 1
ATOM 3519 N N . ILE D 2 132 ? 38.941 -99.874 42.906 1.00 50.45 133 ILE B N 1
ATOM 3520 C CA . ILE D 2 132 ? 40.087 -100.754 42.731 1.00 51.60 133 ILE B CA 1
ATOM 3521 C C . ILE D 2 132 ? 41.190 -100.625 43.783 1.00 53.15 133 ILE B C 1
ATOM 3522 O O . ILE D 2 132 ? 42.125 -101.428 43.808 1.00 53.31 133 ILE B O 1
ATOM 3527 N N . SER D 2 133 ? 41.087 -99.628 44.654 1.00 54.19 134 SER B N 1
ATOM 3528 C CA . SER D 2 133 ? 42.106 -99.435 45.682 1.00 55.71 134 SER B CA 1
ATOM 3529 C C . SER D 2 133 ? 41.631 -99.790 47.092 1.00 55.87 134 SER B C 1
ATOM 3530 O O . SER D 2 133 ? 42.290 -99.448 48.075 1.00 55.79 134 SER B O 1
ATOM 3533 N N . LYS D 2 134 ? 40.505 -100.493 47.194 1.00 55.73 135 LYS B N 1
ATOM 3534 C CA . LYS D 2 134 ? 39.960 -100.858 48.501 1.00 55.14 135 LYS B CA 1
ATOM 3535 C C . LYS D 2 134 ? 40.085 -102.329 48.913 1.00 54.43 135 LYS B C 1
ATOM 3536 O O . LYS D 2 134 ? 39.347 -102.787 49.786 1.00 55.90 135 LYS B O 1
ATOM 3539 N N . SER D 2 135 ? 41.007 -103.067 48.300 1.00 52.23 136 SER B N 1
ATOM 3540 C CA . SER D 2 135 ? 41.206 -104.479 48.642 1.00 49.38 136 SER B CA 1
ATOM 3541 C C . SER D 2 135 ? 39.969 -105.343 48.377 1.00 46.35 136 SER B C 1
ATOM 3542 O O . SER D 2 135 ? 38.867 -105.029 48.813 1.00 45.46 136 SER B O 1
ATOM 3545 N N . ALA D 2 136 ? 40.179 -106.452 47.678 1.00 43.30 137 ALA B N 1
ATOM 3546 C CA . ALA D 2 136 ? 39.109 -107.370 47.304 1.00 39.68 137 ALA B CA 1
ATOM 3547 C C . ALA D 2 136 ? 38.256 -107.945 48.438 1.00 37.32 137 ALA B C 1
ATOM 3548 O O . ALA D 2 136 ? 38.769 -108.439 49.441 1.00 35.80 137 ALA B O 1
ATOM 3550 N N . PHE D 2 137 ? 36.942 -107.867 48.250 1.00 33.00 138 PHE B N 1
ATOM 3551 C CA . PHE D 2 137 ? 35.952 -108.393 49.188 1.00 30.98 138 PHE B CA 1
ATOM 3552 C C . PHE D 2 137 ? 34.733 -108.630 48.308 1.00 27.71 138 PHE B C 1
ATOM 3553 O O . PHE D 2 137 ? 33.912 -107.741 48.131 1.00 25.49 138 PHE B O 1
ATOM 3561 N N . ALA D 2 138 ? 34.633 -109.827 47.743 1.00 25.30 139 ALA B N 1
ATOM 3562 C CA . ALA D 2 138 ? 33.530 -110.159 46.846 1.00 25.01 139 ALA B CA 1
ATOM 3563 C C . ALA D 2 138 ? 32.143 -109.823 47.404 1.00 24.46 139 ALA B C 1
ATOM 3564 O O . ALA D 2 138 ? 31.761 -110.295 48.477 1.00 23.14 139 ALA B O 1
ATOM 3566 N N . PRO D 2 139 ? 31.365 -109.006 46.670 1.00 22.72 140 PRO B N 1
ATOM 3567 C CA . PRO D 2 139 ? 30.019 -108.603 47.082 1.00 21.66 140 PRO B CA 1
ATOM 3568 C C . PRO D 2 139 ? 28.974 -109.665 46.744 1.00 21.67 140 PRO B C 1
ATOM 3569 O O . PRO D 2 139 ? 29.229 -110.549 45.930 1.00 21.06 140 PRO B O 1
ATOM 3573 N N . ASN D 2 140 ? 27.804 -109.568 47.370 1.00 20.72 141 ASN B N 1
ATOM 3574 C CA . ASN D 2 140 ? 26.714 -110.493 47.077 1.00 22.16 141 ASN B CA 1
ATOM 3575 C C . ASN D 2 140 ? 26.336 -110.237 45.613 1.00 24.05 141 ASN B C 1
ATOM 3576 O O . ASN D 2 140 ? 26.258 -109.082 45.186 1.00 22.59 141 ASN B O 1
ATOM 3581 N N . ILE D 2 141 ? 26.113 -111.302 44.850 1.00 24.29 142 ILE B N 1
ATOM 3582 C CA . ILE D 2 141 ? 25.734 -111.165 43.446 1.00 25.30 142 ILE B CA 1
ATOM 3583 C C . ILE D 2 141 ? 24.277 -111.583 43.237 1.00 25.71 142 ILE B C 1
ATOM 3584 O O . ILE D 2 141 ? 23.472 -110.834 42.677 1.00 26.96 142 ILE B O 1
ATOM 3589 N N . ILE D 2 142 ? 23.947 -112.788 43.685 1.00 23.27 143 ILE B N 1
ATOM 3590 C CA . ILE D 2 142 ? 22.591 -113.301 43.555 1.00 24.37 143 ILE B CA 1
ATOM 3591 C C . ILE D 2 142 ? 22.451 -114.529 44.441 1.00 20.46 143 ILE B C 1
ATOM 3592 O O . ILE D 2 142 ? 23.420 -115.262 44.659 1.00 20.12 143 ILE B O 1
ATOM 3597 N N . SER D 2 143 ? 21.249 -114.735 44.963 1.00 22.27 144 SER B N 1
ATOM 3598 C CA . SER D 2 143 ? 20.975 -115.880 45.823 1.00 19.86 144 SER B CA 1
ATOM 3599 C C . SER D 2 143 ? 21.229 -117.200 45.106 1.00 20.20 144 SER B C 1
ATOM 3600 O O . SER D 2 143 ? 20.735 -117.433 43.998 1.00 18.93 144 SER B O 1
ATOM 3603 N N . ALA D 2 144 ? 22.002 -118.070 45.748 1.00 19.28 145 ALA B N 1
ATOM 3604 C CA . ALA D 2 144 ? 22.313 -119.378 45.184 1.00 16.96 145 ALA B CA 1
ATOM 3605 C C . ALA D 2 144 ? 21.041 -120.221 45.156 1.00 19.03 145 ALA B C 1
ATOM 3606 O O . ALA D 2 144 ? 20.871 -121.087 44.290 1.00 17.18 145 ALA B O 1
ATOM 3608 N N . TYR D 2 145 ? 20.139 -119.945 46.096 1.00 18.68 146 TYR B N 1
ATOM 3609 C CA . TYR D 2 145 ? 18.870 -120.664 46.189 1.00 20.29 146 TYR B CA 1
ATOM 3610 C C . TYR D 2 145 ? 17.943 -120.205 45.064 1.00 22.60 146 TYR B C 1
ATOM 3611 O O . TYR D 2 145 ? 17.278 -121.020 44.421 1.00 21.40 146 TYR B O 1
ATOM 3620 N N . LYS D 2 146 ? 17.909 -118.897 44.826 1.00 20.48 147 LYS B N 1
ATOM 3621 C CA . LYS D 2 146 ? 17.085 -118.360 43.753 1.00 20.92 147 LYS B CA 1
ATOM 3622 C C . LYS D 2 146 ? 17.600 -118.931 42.429 1.00 20.53 147 LYS B C 1
ATOM 3623 O O . LYS D 2 146 ? 16.815 -119.281 41.547 1.00 19.56 147 LYS B O 1
ATOM 3629 N N . LEU D 2 147 ? 18.920 -119.043 42.300 1.00 20.30 148 LEU B N 1
ATOM 3630 C CA . LEU D 2 147 ? 19.519 -119.582 41.088 1.00 21.05 148 LEU B CA 1
ATOM 3631 C C . LEU D 2 147 ? 19.183 -121.061 40.930 1.00 23.02 148 LEU B C 1
ATOM 3632 O O . LEU D 2 147 ? 18.966 -121.535 39.818 1.00 23.51 148 LEU B O 1
ATOM 3637 N N . ALA D 2 148 ? 19.133 -121.790 42.042 1.00 21.55 149 ALA B N 1
ATOM 3638 C CA . ALA D 2 148 ? 18.799 -123.211 41.994 1.00 22.10 149 ALA B CA 1
ATOM 3639 C C . ALA D 2 148 ? 17.357 -123.356 41.515 1.00 21.19 149 ALA B C 1
ATOM 3640 O O . ALA D 2 148 ? 17.042 -124.235 40.711 1.00 22.39 149 ALA B O 1
ATOM 3642 N N . GLN D 2 149 ? 16.477 -122.494 42.005 1.00 21.76 150 GLN B N 1
ATOM 3643 C CA . GLN D 2 149 ? 15.079 -122.557 41.597 1.00 23.43 150 GLN B CA 1
ATOM 3644 C C . GLN D 2 149 ? 14.958 -122.233 40.120 1.00 25.66 150 GLN B C 1
ATOM 3645 O O . GLN D 2 149 ? 14.116 -122.796 39.417 1.00 23.04 150 GLN B O 1
ATOM 3651 N N . THR D 2 150 ? 15.799 -121.312 39.661 1.00 22.83 151 THR B N 1
ATOM 3652 C CA . THR D 2 150 ? 15.802 -120.912 38.261 1.00 25.03 151 THR B CA 1
ATOM 3653 C C . THR D 2 150 ? 16.233 -122.078 37.383 1.00 24.32 151 THR B C 1
ATOM 3654 O O . THR D 2 150 ? 15.639 -122.338 36.334 1.00 24.59 151 THR B O 1
ATOM 3658 N N . CYS D 2 151 ? 17.272 -122.785 37.814 1.00 23.44 152 CYS B N 1
ATOM 3659 C CA . CYS D 2 151 ? 17.756 -123.941 37.068 1.00 23.97 152 CYS B CA 1
ATOM 3660 C C . CYS D 2 151 ? 16.708 -125.044 37.024 1.00 25.54 152 CYS B C 1
ATOM 3661 O O . CYS D 2 151 ? 16.571 -125.736 36.019 1.00 24.42 152 CYS B O 1
ATOM 3664 N N . ALA D 2 152 ? 15.985 -125.218 38.126 1.00 26.10 153 ALA B N 1
ATOM 3665 C CA . ALA D 2 152 ? 14.946 -126.245 38.194 1.00 28.11 153 ALA B CA 1
ATOM 3666 C C . ALA D 2 152 ? 13.831 -125.952 37.195 1.00 29.57 153 ALA B C 1
ATOM 3667 O O . ALA D 2 152 ? 13.324 -126.863 36.534 1.00 30.21 153 ALA B O 1
ATOM 3669 N N . LYS D 2 153 ? 13.451 -124.683 37.086 1.00 30.14 154 LYS B N 1
ATOM 3670 C CA . LYS D 2 153 ? 12.396 -124.292 36.161 1.00 32.33 154 LYS B CA 1
ATOM 3671 C C . LYS D 2 153 ? 12.841 -124.427 34.708 1.00 32.80 154 LYS B C 1
ATOM 3672 O O . LYS D 2 153 ? 12.045 -124.784 33.839 1.00 33.26 154 LYS B O 1
ATOM 3678 N N . MET D 2 154 ? 14.108 -124.133 34.441 1.00 32.51 155 MET B N 1
ATOM 3679 C CA . MET D 2 154 ? 14.634 -124.270 33.092 1.00 32.21 155 MET B CA 1
ATOM 3680 C C . MET D 2 154 ? 14.500 -125.735 32.681 1.00 32.67 155 MET B C 1
ATOM 3681 O O . MET D 2 154 ? 14.004 -126.056 31.602 1.00 31.13 155 MET B O 1
ATOM 3686 N N . ILE D 2 155 ? 14.936 -126.624 33.562 1.00 32.68 156 ILE B N 1
ATOM 3687 C CA . ILE D 2 155 ? 14.868 -128.051 33.285 1.00 33.85 156 ILE B CA 1
ATOM 3688 C C . ILE D 2 155 ? 13.430 -128.559 33.162 1.00 35.11 156 ILE B C 1
ATOM 3689 O O . ILE D 2 155 ? 13.107 -129.288 32.218 1.00 35.02 156 ILE B O 1
ATOM 3694 N N . ASP D 2 156 ? 12.571 -128.163 34.101 1.00 36.31 157 ASP B N 1
ATOM 3695 C CA . ASP D 2 156 ? 11.167 -128.584 34.104 1.00 38.88 157 ASP B CA 1
ATOM 3696 C C . ASP D 2 156 ? 10.396 -128.099 32.884 1.00 39.31 157 ASP B C 1
ATOM 3697 O O . ASP D 2 156 ? 9.455 -128.754 32.431 1.00 39.19 157 ASP B O 1
ATOM 3702 N N . ASN D 2 157 ? 10.788 -126.946 32.356 1.00 38.34 158 ASN B N 1
ATOM 3703 C CA . ASN D 2 157 ? 10.099 -126.381 31.204 1.00 38.13 158 ASN B CA 1
ATOM 3704 C C . ASN D 2 157 ? 10.921 -126.444 29.926 1.00 37.57 158 ASN B C 1
ATOM 3705 O O . ASN D 2 157 ? 10.500 -125.934 28.887 1.00 38.21 158 ASN B O 1
ATOM 3710 N N . LYS D 2 158 ? 12.086 -127.077 30.009 1.00 37.28 159 LYS B N 1
ATOM 3711 C CA . LYS D 2 158 ? 12.987 -127.203 28.869 1.00 37.39 159 LYS B CA 1
ATOM 3712 C C . LYS D 2 158 ? 13.289 -125.850 28.211 1.00 38.31 159 LYS B C 1
ATOM 3713 O O . LYS D 2 158 ? 13.340 -125.739 26.984 1.00 37.72 159 LYS B O 1
ATOM 3715 N N . GLU D 2 159 ? 13.486 -124.822 29.029 1.00 38.22 160 GLU B N 1
ATOM 3716 C CA . GLU D 2 159 ? 13.800 -123.491 28.515 1.00 38.24 160 GLU B CA 1
ATOM 3717 C C . GLU D 2 159 ? 15.303 -123.303 28.653 1.00 37.00 160 GLU B C 1
ATOM 3718 O O . GLU D 2 159 ? 15.777 -122.756 29.645 1.00 35.98 160 GLU B O 1
ATOM 3724 N N . PHE D 2 160 ? 16.047 -123.757 27.647 1.00 36.86 161 PHE B N 1
ATOM 3725 C CA . PHE D 2 160 ? 17.503 -123.690 27.683 1.00 37.92 161 PHE B CA 1
ATOM 3726 C C . PHE D 2 160 ? 18.215 -122.620 26.861 1.00 40.01 161 PHE B C 1
ATOM 3727 O O . PHE D 2 160 ? 19.442 -122.572 26.850 1.00 38.96 161 PHE B O 1
ATOM 3735 N N . ASP D 2 161 ? 17.476 -121.766 26.168 1.00 41.74 162 ASP B N 1
ATOM 3736 C CA . ASP D 2 161 ? 18.134 -120.720 25.394 1.00 43.33 162 ASP B CA 1
ATOM 3737 C C . ASP D 2 161 ? 17.262 -119.485 25.354 1.00 41.98 162 ASP B C 1
ATOM 3738 O O . ASP D 2 161 ? 17.220 -118.761 24.361 1.00 44.73 162 ASP B O 1
ATOM 3743 N N . LEU D 2 162 ? 16.580 -119.247 26.464 1.00 38.50 163 LEU B N 1
ATOM 3744 C CA . LEU D 2 162 ? 15.676 -118.122 26.596 1.00 37.28 163 LEU B CA 1
ATOM 3745 C C . LEU D 2 162 ? 16.387 -116.870 27.091 1.00 34.45 163 LEU B C 1
ATOM 3746 O O . LEU D 2 162 ? 16.063 -115.761 26.673 1.00 33.24 163 LEU B O 1
ATOM 3751 N N . PHE D 2 163 ? 17.360 -117.046 27.978 1.00 30.88 164 PHE B N 1
ATOM 3752 C CA . PHE D 2 163 ? 18.050 -115.898 28.555 1.00 28.94 164 PHE B CA 1
ATOM 3753 C C . PHE D 2 163 ? 19.459 -116.202 29.049 1.00 27.97 164 PHE B C 1
ATOM 3754 O O . PHE D 2 163 ? 19.829 -117.360 29.257 1.00 28.85 164 PHE B O 1
ATOM 3762 N N . ASP D 2 164 ? 20.232 -115.139 29.248 1.00 26.24 165 ASP B N 1
ATOM 3763 C CA . ASP D 2 164 ? 21.580 -115.243 29.790 1.00 25.56 165 ASP B CA 1
ATOM 3764 C C . ASP D 2 164 ? 21.640 -114.230 30.935 1.00 25.00 165 ASP B C 1
ATOM 3765 O O . ASP D 2 164 ? 20.850 -113.283 30.973 1.00 23.20 165 ASP B O 1
ATOM 3770 N N . ILE D 2 165 ? 22.553 -114.444 31.880 1.00 23.86 166 ILE B N 1
ATOM 3771 C CA . ILE D 2 165 ? 22.735 -113.525 33.001 1.00 25.31 166 ILE B CA 1
ATOM 3772 C C . ILE D 2 165 ? 24.194 -113.115 32.948 1.00 25.43 166 ILE B C 1
ATOM 3773 O O . ILE D 2 165 ? 25.083 -113.903 33.275 1.00 25.48 166 ILE B O 1
ATOM 3778 N N . ASN D 2 166 ? 24.432 -111.875 32.529 1.00 25.11 167 ASN B N 1
ATOM 3779 C CA . ASN D 2 166 ? 25.784 -111.371 32.367 1.00 26.74 167 ASN B CA 1
ATOM 3780 C C . ASN D 2 166 ? 26.131 -110.173 33.234 1.00 25.86 167 ASN B C 1
ATOM 3781 O O . ASN D 2 166 ? 25.251 -109.508 33.789 1.00 26.42 167 ASN B O 1
ATOM 3786 N N . TYR D 2 167 ? 27.427 -109.896 33.328 1.00 24.50 168 TYR B N 1
ATOM 3787 C CA . TYR D 2 167 ? 27.923 -108.815 34.167 1.00 26.23 168 TYR B CA 1
ATOM 3788 C C . TYR D 2 167 ? 28.962 -107.933 33.505 1.00 27.12 168 TYR B C 1
ATOM 3789 O O . TYR D 2 167 ? 29.807 -108.407 32.751 1.00 26.00 168 TYR B O 1
ATOM 3798 N N . LEU D 2 168 ? 28.891 -106.644 33.816 1.00 27.91 169 LEU B N 1
ATOM 3799 C CA . LEU D 2 168 ? 29.840 -105.662 33.318 1.00 29.95 169 LEU B CA 1
ATOM 3800 C C . LEU D 2 168 ? 30.374 -105.023 34.594 1.00 32.18 169 LEU B C 1
ATOM 3801 O O . LEU D 2 168 ? 29.599 -104.636 35.468 1.00 32.32 169 LEU B O 1
ATOM 3806 N N . GLU D 2 169 ? 31.692 -104.934 34.711 1.00 32.81 170 GLU B N 1
ATOM 3807 C CA . GLU D 2 169 ? 32.299 -104.350 35.895 1.00 35.66 170 GLU B CA 1
ATOM 3808 C C . GLU D 2 169 ? 33.205 -103.190 35.515 1.00 36.90 170 GLU B C 1
ATOM 3809 O O . GLU D 2 169 ? 34.061 -103.316 34.641 1.00 37.11 170 GLU B O 1
ATOM 3815 N N . VAL D 2 170 ? 32.997 -102.054 36.171 1.00 38.36 171 VAL B N 1
ATOM 3816 C CA . VAL D 2 170 ? 33.793 -100.865 35.909 1.00 40.52 171 VAL B CA 1
ATOM 3817 C C . VAL D 2 170 ? 34.680 -100.561 37.109 1.00 42.15 171 VAL B C 1
ATOM 3818 O O . VAL D 2 170 ? 34.188 -100.249 38.196 1.00 42.19 171 VAL B O 1
ATOM 3822 N N . ASP D 2 171 ? 35.989 -100.663 36.910 1.00 42.93 172 ASP B N 1
ATOM 3823 C CA . ASP D 2 171 ? 36.945 -100.390 37.973 1.00 45.30 172 ASP B CA 1
ATOM 3824 C C . ASP D 2 171 ? 37.356 -98.924 37.947 1.00 48.56 172 ASP B C 1
ATOM 3825 O O . ASP D 2 171 ? 37.633 -98.365 36.882 1.00 48.23 172 ASP B O 1
ATOM 3830 N N . TRP D 2 172 ? 37.390 -98.307 39.123 1.00 51.73 173 TRP B N 1
ATOM 3831 C CA . TRP D 2 172 ? 37.783 -96.911 39.241 1.00 54.77 173 TRP B CA 1
ATOM 3832 C C . TRP D 2 172 ? 38.605 -96.683 40.503 1.00 57.87 173 TRP B C 1
ATOM 3833 O O . TRP D 2 172 ? 38.810 -97.596 41.305 1.00 58.06 173 TRP B O 1
ATOM 3844 N N . GLU D 2 173 ? 39.077 -95.452 40.662 1.00 61.22 174 GLU B N 1
ATOM 3845 C CA . GLU D 2 173 ? 39.876 -95.063 41.816 1.00 64.24 174 GLU B CA 1
ATOM 3846 C C . GLU D 2 173 ? 39.730 -93.563 42.024 1.00 65.83 174 GLU B C 1
ATOM 3847 O O . GLU D 2 173 ? 39.222 -92.853 41.154 1.00 65.41 174 GLU B O 1
ATOM 3853 N N . LEU D 2 174 ? 40.176 -93.085 43.180 1.00 67.85 175 LEU B N 1
ATOM 3854 C CA . LEU D 2 174 ? 40.088 -91.667 43.493 1.00 69.82 175 LEU B CA 1
ATOM 3855 C C . LEU D 2 174 ? 41.227 -90.880 42.860 1.00 71.46 175 LEU B C 1
ATOM 3856 O O . LEU D 2 174 ? 42.354 -91.365 42.749 1.00 71.77 175 LEU B O 1
ATOM 3858 N N . ASN D 2 175 ? 40.908 -89.662 42.439 1.00 73.26 176 ASN B N 1
ATOM 3859 C CA . ASN D 2 175 ? 41.869 -88.755 41.826 1.00 75.33 176 ASN B CA 1
ATOM 3860 C C . ASN D 2 175 ? 41.356 -87.344 42.059 1.00 75.82 176 ASN B C 1
ATOM 3861 O O . ASN D 2 175 ? 40.692 -86.761 41.201 1.00 75.78 176 ASN B O 1
ATOM 3866 N N . GLY D 2 176 ? 41.664 -86.802 43.233 1.00 76.23 177 GLY B N 1
ATOM 3867 C CA . GLY D 2 176 ? 41.201 -85.471 43.572 1.00 76.77 177 GLY B CA 1
ATOM 3868 C C . GLY D 2 176 ? 39.728 -85.558 43.919 1.00 76.93 177 GLY B C 1
ATOM 3869 O O . GLY D 2 176 ? 39.335 -86.329 44.796 1.00 77.53 177 GLY B O 1
ATOM 3870 N N . GLU D 2 177 ? 38.907 -84.775 43.230 1.00 76.73 178 GLU B N 1
ATOM 3871 C CA . GLU D 2 177 ? 37.470 -84.791 43.470 1.00 76.36 178 GLU B CA 1
ATOM 3872 C C . GLU D 2 177 ? 36.808 -85.596 42.359 1.00 75.82 178 GLU B C 1
ATOM 3873 O O . GLU D 2 177 ? 35.595 -85.520 42.158 1.00 76.07 178 GLU B O 1
ATOM 3875 N N . ASP D 2 178 ? 37.618 -86.375 41.647 1.00 74.92 179 ASP B N 1
ATOM 3876 C CA . ASP D 2 178 ? 37.123 -87.182 40.539 1.00 73.49 179 ASP B CA 1
ATOM 3877 C C . ASP D 2 178 ? 37.510 -88.658 40.605 1.00 72.47 179 ASP B C 1
ATOM 3878 O O . ASP D 2 178 ? 38.644 -89.007 40.941 1.00 72.24 179 ASP B O 1
ATOM 3880 N N . LEU D 2 179 ? 36.548 -89.515 40.277 1.00 70.97 180 LEU B N 1
ATOM 3881 C CA . LEU D 2 179 ? 36.756 -90.958 40.248 1.00 69.29 180 LEU B CA 1
ATOM 3882 C C . LEU D 2 179 ? 37.043 -91.277 38.786 1.00 67.83 180 LEU B C 1
ATOM 3883 O O . LEU D 2 179 ? 36.241 -90.946 37.913 1.00 67.88 180 LEU B O 1
ATOM 3888 N N . VAL D 2 180 ? 38.177 -91.911 38.512 1.00 65.55 181 VAL B N 1
ATOM 3889 C CA . VAL D 2 180 ? 38.528 -92.230 37.133 1.00 63.62 181 VAL B CA 1
ATOM 3890 C C . VAL D 2 180 ? 38.555 -93.721 36.803 1.00 61.79 181 VAL B C 1
ATOM 3891 O O . VAL D 2 180 ? 39.270 -94.497 37.439 1.00 62.14 181 VAL B O 1
ATOM 3895 N N . CYS D 2 181 ? 37.774 -94.112 35.799 1.00 59.57 182 CYS B N 1
ATOM 3896 C CA . CYS D 2 181 ? 37.725 -95.505 35.365 1.00 55.94 182 CYS B CA 1
ATOM 3897 C C . CYS D 2 181 ? 39.124 -95.917 34.918 1.00 54.73 182 CYS B C 1
ATOM 3898 O O . CYS D 2 181 ? 39.793 -95.180 34.195 1.00 54.99 182 CYS B O 1
ATOM 3901 N N . VAL D 2 182 ? 39.565 -97.093 35.349 1.00 52.45 183 VAL B N 1
ATOM 3902 C CA . VAL D 2 182 ? 40.893 -97.573 34.995 1.00 50.66 183 VAL B CA 1
ATOM 3903 C C . VAL D 2 182 ? 40.864 -98.914 34.265 1.00 49.56 183 VAL B C 1
ATOM 3904 O O . VAL D 2 182 ? 41.864 -99.333 33.681 1.00 47.93 183 VAL B O 1
ATOM 3908 N N . SER D 2 183 ? 39.718 -99.585 34.289 1.00 47.80 184 SER B N 1
ATOM 3909 C CA . SER D 2 183 ? 39.601 -100.875 33.621 1.00 45.81 184 SER B CA 1
ATOM 3910 C C . SER D 2 183 ? 38.156 -101.365 33.651 1.00 43.48 184 SER B C 1
ATOM 3911 O O . SER D 2 183 ? 37.312 -100.793 34.344 1.00 41.96 184 SER B O 1
ATOM 3914 N N . THR D 2 184 ? 37.870 -102.414 32.885 1.00 40.98 185 THR B N 1
ATOM 3915 C CA . THR D 2 184 ? 36.523 -102.983 32.849 1.00 37.96 185 THR B CA 1
ATOM 3916 C C . THR D 2 184 ? 36.601 -104.482 32.603 1.00 34.80 185 THR B C 1
ATOM 3917 O O . THR D 2 184 ? 37.619 -104.995 32.122 1.00 34.98 185 THR B O 1
ATOM 3921 N N . SER D 2 185 ? 35.521 -105.180 32.940 1.00 30.68 186 SER B N 1
ATOM 3922 C CA . SER D 2 185 ? 35.445 -106.625 32.754 1.00 30.73 186 SER B CA 1
ATOM 3923 C C . SER D 2 185 ? 34.026 -107.031 32.393 1.00 28.79 186 SER B C 1
ATOM 3924 O O . SER D 2 185 ? 33.059 -106.437 32.865 1.00 29.17 186 SER B O 1
ATOM 3927 N N . PHE D 2 186 ? 33.908 -108.051 31.555 1.00 27.47 187 PHE B N 1
ATOM 3928 C CA . PHE D 2 186 ? 32.606 -108.560 31.162 1.00 26.51 187 PHE B CA 1
ATOM 3929 C C . PHE D 2 186 ? 32.652 -110.068 31.325 1.00 26.66 187 PHE B C 1
ATOM 3930 O O . PHE D 2 186 ? 33.618 -110.711 30.919 1.00 27.17 187 PHE B O 1
ATOM 3938 N N . ALA D 2 187 ? 31.617 -110.633 31.932 1.00 25.36 188 ALA B N 1
ATOM 3939 C CA . ALA D 2 187 ? 31.561 -112.077 32.122 1.00 25.62 188 ALA B CA 1
ATOM 3940 C C . ALA D 2 187 ? 30.120 -112.547 32.056 1.00 25.26 188 ALA B C 1
ATOM 3941 O O . ALA D 2 187 ? 29.190 -111.778 32.307 1.00 25.12 188 ALA B O 1
ATOM 3943 N N . GLU D 2 188 ? 29.951 -113.814 31.697 1.00 26.34 189 GLU B N 1
ATOM 3944 C CA . GLU D 2 188 ? 28.636 -114.418 31.555 1.00 24.80 189 GLU B CA 1
ATOM 3945 C C . GLU D 2 188 ? 28.502 -115.543 32.572 1.00 26.11 189 GLU B C 1
ATOM 3946 O O . GLU D 2 188 ? 29.320 -116.463 32.610 1.00 24.39 189 GLU B O 1
ATOM 3952 N N . LEU D 2 189 ? 27.471 -115.463 33.400 1.00 23.88 190 LEU B N 1
ATOM 3953 C CA . LEU D 2 189 ? 27.253 -116.472 34.421 1.00 24.33 190 LEU B CA 1
ATOM 3954 C C . LEU D 2 189 ? 27.279 -117.882 33.861 1.00 24.32 190 LEU B C 1
ATOM 3955 O O . LEU D 2 189 ? 27.929 -118.768 34.412 1.00 24.99 190 LEU B O 1
ATOM 3960 N N . PHE D 2 190 ? 26.578 -118.087 32.754 1.00 23.75 191 PHE B N 1
ATOM 3961 C CA . PHE D 2 190 ? 26.489 -119.416 32.174 1.00 25.24 191 PHE B CA 1
ATOM 3962 C C . PHE D 2 190 ? 27.725 -119.915 31.437 1.00 24.87 191 PHE B C 1
ATOM 3963 O O . PHE D 2 190 ? 27.700 -120.982 30.834 1.00 25.36 191 PHE B O 1
ATOM 3971 N N . LYS D 2 191 ? 28.807 -119.145 31.490 1.00 26.17 192 LYS B N 1
ATOM 3972 C CA . LYS D 2 191 ? 30.061 -119.573 30.880 1.00 27.50 192 LYS B CA 1
ATOM 3973 C C . LYS D 2 191 ? 31.016 -119.980 32.000 1.00 27.23 192 LYS B C 1
ATOM 3974 O O . LYS D 2 191 ? 32.137 -120.420 31.747 1.00 27.50 192 LYS B O 1
ATOM 3980 N N . SER D 2 192 ? 30.576 -119.833 33.246 1.00 26.80 193 SER B N 1
ATOM 3981 C CA . SER D 2 192 ? 31.427 -120.206 34.371 1.00 27.71 193 SER B CA 1
ATOM 3982 C C . SER D 2 192 ? 31.208 -121.654 34.777 1.00 26.69 193 SER B C 1
ATOM 3983 O O . SER D 2 192 ? 30.101 -122.180 34.671 1.00 27.61 193 SER B O 1
ATOM 3986 N N . GLU D 2 193 ? 32.268 -122.301 35.243 1.00 26.43 194 GLU B N 1
ATOM 3987 C CA . GLU D 2 193 ? 32.154 -123.676 35.704 1.00 28.62 194 GLU B CA 1
ATOM 3988 C C . GLU D 2 193 ? 31.312 -123.572 36.980 1.00 25.90 194 GLU B C 1
ATOM 3989 O O . GLU D 2 193 ? 31.705 -122.904 37.929 1.00 24.69 194 GLU B O 1
ATOM 3995 N N . PRO D 2 194 ? 30.138 -124.219 37.012 1.00 27.48 195 PRO B N 1
ATOM 3996 C CA . PRO D 2 194 ? 29.270 -124.160 38.193 1.00 28.75 195 PRO B CA 1
ATOM 3997 C C . PRO D 2 194 ? 29.953 -124.443 39.521 1.00 28.72 195 PRO B C 1
ATOM 3998 O O . PRO D 2 194 ? 29.716 -123.746 40.502 1.00 29.63 195 PRO B O 1
ATOM 4002 N N . SER D 2 195 ? 30.817 -125.449 39.550 1.00 30.58 196 SER B N 1
ATOM 4003 C CA . SER D 2 195 ? 31.497 -125.819 40.786 1.00 32.50 196 SER B CA 1
ATOM 4004 C C . SER D 2 195 ? 32.436 -124.736 41.311 1.00 34.13 196 SER B C 1
ATOM 4005 O O . SER D 2 195 ? 32.856 -124.776 42.466 1.00 35.33 196 SER B O 1
ATOM 4008 N N . GLU D 2 196 ? 32.768 -123.766 40.466 1.00 32.86 197 GLU B N 1
ATOM 4009 C CA . GLU D 2 196 ? 33.674 -122.694 40.867 1.00 31.88 197 GLU B CA 1
ATOM 4010 C C . GLU D 2 196 ? 32.939 -121.495 41.457 1.00 30.03 197 GLU B C 1
ATOM 4011 O O . GLU D 2 196 ? 33.568 -120.499 41.816 1.00 29.06 197 GLU B O 1
ATOM 4017 N N . LEU D 2 197 ? 31.615 -121.578 41.542 1.00 27.41 198 LEU B N 1
ATOM 4018 C CA . LEU D 2 197 ? 30.827 -120.476 42.090 1.00 25.17 198 LEU B CA 1
ATOM 4019 C C . LEU D 2 197 ? 30.827 -120.545 43.614 1.00 24.45 198 LEU B C 1
ATOM 4020 O O . LEU D 2 197 ? 30.411 -121.538 44.195 1.00 24.97 198 LEU B O 1
ATOM 4025 N N . TYR D 2 198 ? 31.299 -119.487 44.261 1.00 23.47 199 TYR B N 1
ATOM 4026 C CA . TYR D 2 198 ? 31.354 -119.469 45.715 1.00 21.98 199 TYR B CA 1
ATOM 4027 C C . TYR D 2 198 ? 30.019 -119.108 46.341 1.00 19.28 199 TYR B C 1
ATOM 4028 O O . TYR D 2 198 ? 29.547 -117.989 46.187 1.00 20.57 199 TYR B O 1
ATOM 4037 N N . ILE D 2 199 ? 29.414 -120.055 47.051 1.00 19.59 200 ILE B N 1
ATOM 4038 C CA . ILE D 2 199 ? 28.147 -119.791 47.732 1.00 18.12 200 ILE B CA 1
ATOM 4039 C C . ILE D 2 199 ? 28.460 -119.417 49.178 1.00 19.77 200 ILE B C 1
ATOM 4040 O O . ILE D 2 199 ? 28.961 -120.245 49.949 1.00 17.80 200 ILE B O 1
ATOM 4045 N N . ASN D 2 200 ? 28.187 -118.174 49.551 1.00 16.99 201 ASN B N 1
ATOM 4046 C CA . ASN D 2 200 ? 28.455 -117.752 50.915 1.00 18.49 201 ASN B CA 1
ATOM 4047 C C . ASN D 2 200 ? 27.146 -117.920 51.667 1.00 17.42 201 ASN B C 1
ATOM 4048 O O . ASN D 2 200 ? 26.289 -117.032 51.665 1.00 18.33 201 ASN B O 1
ATOM 4053 N N . TRP D 2 201 ? 26.997 -119.065 52.321 1.00 16.42 202 TRP B N 1
ATOM 4054 C CA . TRP D 2 201 ? 25.764 -119.362 53.022 1.00 16.55 202 TRP B CA 1
ATOM 4055 C C . TRP D 2 201 ? 25.315 -118.341 54.056 1.00 16.81 202 TRP B C 1
ATOM 4056 O O . TRP D 2 201 ? 24.141 -117.967 54.076 1.00 19.29 202 TRP B O 1
ATOM 4067 N N . ALA D 2 202 ? 26.229 -117.874 54.901 1.00 16.03 203 ALA B N 1
ATOM 4068 C CA . ALA D 2 202 ? 25.856 -116.896 55.914 1.00 17.55 203 ALA B CA 1
ATOM 4069 C C . ALA D 2 202 ? 25.369 -115.597 55.289 1.00 15.54 203 ALA B C 1
ATOM 4070 O O . ALA D 2 202 ? 24.460 -114.960 55.808 1.00 18.34 203 ALA B O 1
ATOM 4072 N N . ALA D 2 203 ? 25.986 -115.198 54.184 1.00 16.12 204 ALA B N 1
ATOM 4073 C CA . ALA D 2 203 ? 25.611 -113.958 53.521 1.00 17.12 204 ALA B CA 1
ATOM 4074 C C . ALA D 2 203 ? 24.420 -114.158 52.595 1.00 17.59 204 ALA B C 1
ATOM 4075 O O . ALA D 2 203 ? 24.560 -114.099 51.379 1.00 16.99 204 ALA B O 1
ATOM 4077 N N . ALA D 2 204 ? 23.258 -114.411 53.191 1.00 18.69 205 ALA B N 1
ATOM 4078 C CA . ALA D 2 204 ? 22.015 -114.615 52.449 1.00 16.96 205 ALA B CA 1
ATOM 4079 C C . ALA D 2 204 ? 22.148 -115.673 51.348 1.00 17.25 205 ALA B C 1
ATOM 4080 O O . ALA D 2 204 ? 21.523 -115.555 50.289 1.00 17.78 205 ALA B O 1
ATOM 4082 N N . MET D 2 205 ? 22.945 -116.705 51.608 1.00 15.22 206 MET B N 1
ATOM 4083 C CA . MET D 2 205 ? 23.172 -117.777 50.641 1.00 16.13 206 MET B CA 1
ATOM 4084 C C . MET D 2 205 ? 23.528 -117.193 49.273 1.00 19.37 206 MET B C 1
ATOM 4085 O O . MET D 2 205 ? 23.187 -117.760 48.233 1.00 17.74 206 MET B O 1
ATOM 4090 N N . GLN D 2 206 ? 24.245 -116.074 49.277 1.00 17.45 207 GLN B N 1
ATOM 4091 C CA . GLN D 2 206 ? 24.603 -115.400 48.039 1.00 19.26 207 GLN B CA 1
ATOM 4092 C C . GLN D 2 206 ? 25.885 -115.855 47.363 1.00 20.32 207 GLN B C 1
ATOM 4093 O O . GLN D 2 206 ? 26.915 -116.097 48.008 1.00 18.56 207 GLN B O 1
ATOM 4099 N N . ILE D 2 207 ? 25.812 -115.991 46.048 1.00 19.74 208 ILE B N 1
ATOM 4100 C CA . ILE D 2 207 ? 26.999 -116.326 45.285 1.00 20.04 208 ILE B CA 1
ATOM 4101 C C . ILE D 2 207 ? 27.774 -115.006 45.334 1.00 18.69 208 ILE B C 1
ATOM 4102 O O . ILE D 2 207 ? 27.184 -113.933 45.211 1.00 19.06 208 ILE B O 1
ATOM 4107 N N . GLN D 2 208 ? 29.080 -115.077 45.560 1.00 20.70 209 GLN B N 1
ATOM 4108 C CA . GLN D 2 208 ? 29.890 -113.865 45.630 1.00 20.94 209 GLN B CA 1
ATOM 4109 C C . GLN D 2 208 ? 31.096 -113.911 44.700 1.00 22.27 209 GLN B C 1
ATOM 4110 O O . GLN D 2 208 ? 31.772 -114.933 44.590 1.00 22.33 209 GLN B O 1
ATOM 4116 N N . PHE D 2 209 ? 31.350 -112.795 44.022 1.00 23.37 210 PHE B N 1
ATOM 4117 C CA . PHE D 2 209 ? 32.501 -112.690 43.143 1.00 25.57 210 PHE B CA 1
ATOM 4118 C C . PHE D 2 209 ? 32.651 -111.301 42.567 1.00 24.07 210 PHE B C 1
ATOM 4119 O O . PHE D 2 209 ? 31.687 -110.529 42.507 1.00 22.97 210 PHE B O 1
ATOM 4127 N N . HIS D 2 210 ? 33.889 -110.976 42.206 1.00 26.56 211 HIS B N 1
ATOM 4128 C CA . HIS D 2 210 ? 34.206 -109.729 41.529 1.00 25.35 211 HIS B CA 1
ATOM 4129 C C . HIS D 2 210 ? 34.186 -110.256 40.093 1.00 25.30 211 HIS B C 1
ATOM 4130 O O . HIS D 2 210 ? 34.731 -111.323 39.828 1.00 25.89 211 HIS B O 1
ATOM 4137 N N . VAL D 2 211 ? 33.558 -109.532 39.178 1.00 25.40 212 VAL B N 1
ATOM 4138 C CA . VAL D 2 211 ? 33.449 -109.996 37.798 1.00 27.34 212 VAL B CA 1
ATOM 4139 C C . VAL D 2 211 ? 34.764 -110.432 37.147 1.00 27.88 212 VAL B C 1
ATOM 4140 O O . VAL D 2 211 ? 34.822 -111.473 36.499 1.00 29.32 212 VAL B O 1
ATOM 4144 N N . ARG D 2 212 ? 35.821 -109.648 37.322 1.00 29.62 213 ARG B N 1
ATOM 4145 C CA . ARG D 2 212 ? 37.109 -109.990 36.724 1.00 32.95 213 ARG B CA 1
ATOM 4146 C C . ARG D 2 212 ? 37.637 -111.351 37.157 1.00 32.42 213 ARG B C 1
ATOM 4147 O O . ARG D 2 212 ? 38.463 -111.954 36.472 1.00 31.86 213 ARG B O 1
ATOM 4155 N N . ASP D 2 213 ? 37.140 -111.838 38.288 1.00 32.36 214 ASP B N 1
ATOM 4156 C CA . ASP D 2 213 ? 37.570 -113.117 38.836 1.00 33.37 214 ASP B CA 1
ATOM 4157 C C . ASP D 2 213 ? 36.724 -114.306 38.401 1.00 32.87 214 ASP B C 1
ATOM 4158 O O . ASP D 2 213 ? 37.178 -115.447 38.481 1.00 32.82 214 ASP B O 1
ATOM 4163 N N . LEU D 2 214 ? 35.503 -114.047 37.941 1.00 30.73 215 LEU B N 1
ATOM 4164 C CA . LEU D 2 214 ? 34.615 -115.132 37.532 1.00 30.65 215 LEU B CA 1
ATOM 4165 C C . LEU D 2 214 ? 35.196 -116.040 36.456 1.00 30.89 215 LEU B C 1
ATOM 4166 O O . LEU D 2 214 ? 35.714 -115.579 35.440 1.00 30.50 215 LEU B O 1
ATOM 4171 N N . ASP D 2 215 ? 35.109 -117.342 36.707 1.00 31.49 216 ASP B N 1
ATOM 4172 C CA . ASP D 2 215 ? 35.587 -118.359 35.781 1.00 31.97 216 ASP B CA 1
ATOM 4173 C C . ASP D 2 215 ? 34.729 -118.276 34.519 1.00 32.10 216 ASP B C 1
ATOM 4174 O O . ASP D 2 215 ? 33.542 -117.971 34.605 1.00 29.91 216 ASP B O 1
ATOM 4179 N N . GLN D 2 216 ? 35.325 -118.543 33.359 1.00 31.43 217 GLN B N 1
ATOM 4180 C CA . GLN D 2 216 ? 34.596 -118.505 32.087 1.00 33.21 217 GLN B CA 1
ATOM 4181 C C . GLN D 2 216 ? 34.977 -119.692 31.204 1.00 33.79 217 GLN B C 1
ATOM 4182 O O . GLN D 2 216 ? 34.969 -119.587 29.976 1.00 35.10 217 GLN B O 1
ATOM 4188 N N . GLY D 2 217 ? 35.289 -120.826 31.824 1.00 35.54 218 GLY B N 1
ATOM 4189 C CA . GLY D 2 217 ? 35.705 -121.985 31.051 1.00 36.65 218 GLY B CA 1
ATOM 4190 C C . GLY D 2 217 ? 34.725 -123.119 30.810 1.00 37.84 218 GLY B C 1
ATOM 4191 O O . GLY D 2 217 ? 35.125 -124.169 30.307 1.00 38.46 218 GLY B O 1
ATOM 4192 N N . PHE D 2 218 ? 33.456 -122.940 31.160 1.00 37.16 219 PHE B N 1
ATOM 4193 C CA . PHE D 2 218 ? 32.479 -124.003 30.937 1.00 38.70 219 PHE B CA 1
ATOM 4194 C C . PHE D 2 218 ? 32.352 -124.210 29.429 1.00 40.50 219 PHE B C 1
ATOM 4195 O O . PHE D 2 218 ? 32.328 -123.242 28.677 1.00 40.37 219 PHE B O 1
ATOM 4203 N N . ASN D 2 219 ? 32.262 -125.459 28.981 1.00 43.77 220 ASN B N 1
ATOM 4204 C CA . ASN D 2 219 ? 32.157 -125.720 27.547 1.00 47.11 220 ASN B CA 1
ATOM 4205 C C . ASN D 2 219 ? 30.939 -126.534 27.122 1.00 46.67 220 ASN B C 1
ATOM 4206 O O . ASN D 2 219 ? 30.770 -126.820 25.935 1.00 49.52 220 ASN B O 1
ATOM 4211 N N . GLY D 2 220 ? 30.093 -126.903 28.076 1.00 44.41 221 GLY B N 1
ATOM 4212 C CA . GLY D 2 220 ? 28.922 -127.698 27.745 1.00 41.94 221 GLY B CA 1
ATOM 4213 C C . GLY D 2 220 ? 27.680 -126.931 27.323 1.00 40.54 221 GLY B C 1
ATOM 4214 O O . GLY D 2 220 ? 27.746 -125.758 26.953 1.00 38.91 221 GLY B O 1
ATOM 4215 N N . THR D 2 221 ? 26.538 -127.610 27.380 1.00 38.52 222 THR B N 1
ATOM 4216 C CA . THR D 2 221 ? 25.261 -127.013 27.007 1.00 37.69 222 THR B CA 1
ATOM 4217 C C . THR D 2 221 ? 24.621 -126.342 28.212 1.00 36.85 222 THR B C 1
ATOM 4218 O O . THR D 2 221 ? 25.021 -126.581 29.352 1.00 37.74 222 THR B O 1
ATOM 4222 N N . ARG D 2 222 ? 23.620 -125.509 27.958 1.00 35.50 223 ARG B N 1
ATOM 4223 C CA . ARG D 2 222 ? 22.929 -124.819 29.033 1.00 33.80 223 ARG B CA 1
ATOM 4224 C C . ARG D 2 222 ? 22.250 -125.825 29.960 1.00 33.69 223 ARG B C 1
ATOM 4225 O O . ARG D 2 222 ? 22.208 -125.630 31.176 1.00 31.57 223 ARG B O 1
ATOM 4233 N N . GLU D 2 223 ? 21.711 -126.899 29.391 1.00 31.63 224 GLU B N 1
ATOM 4234 C CA . GLU D 2 223 ? 21.054 -127.909 30.211 1.00 32.79 224 GLU B CA 1
ATOM 4235 C C . GLU D 2 223 ? 22.087 -128.545 31.135 1.00 31.19 224 GLU B C 1
ATOM 4236 O O . GLU D 2 223 ? 21.818 -128.782 32.313 1.00 31.31 224 GLU B O 1
ATOM 4242 N N . GLU D 2 224 ? 23.276 -128.804 30.603 1.00 29.85 225 GLU B N 1
ATOM 4243 C CA . GLU D 2 224 ? 24.338 -129.400 31.400 1.00 29.90 225 GLU B CA 1
ATOM 4244 C C . GLU D 2 224 ? 24.780 -128.427 32.493 1.00 29.17 225 GLU B C 1
ATOM 4245 O O . GLU D 2 224 ? 25.082 -128.839 33.612 1.00 27.55 225 GLU B O 1
ATOM 4251 N N . TRP D 2 225 ? 24.809 -127.136 32.173 1.00 26.77 226 TRP B N 1
ATOM 4252 C CA . TRP D 2 225 ? 25.198 -126.142 33.167 1.00 26.38 226 TRP B CA 1
ATOM 4253 C C . TRP D 2 225 ? 24.197 -126.187 34.318 1.00 25.84 226 TRP B C 1
ATOM 4254 O O . TRP D 2 225 ? 24.587 -126.173 35.484 1.00 26.89 226 TRP B O 1
ATOM 4265 N N . ALA D 2 226 ? 22.909 -126.248 33.979 1.00 24.99 227 ALA B N 1
ATOM 4266 C CA . ALA D 2 226 ? 21.833 -126.281 34.972 1.00 25.05 227 ALA B CA 1
ATOM 4267 C C . ALA D 2 226 ? 21.952 -127.470 35.921 1.00 26.90 227 ALA B C 1
ATOM 4268 O O . ALA D 2 226 ? 21.832 -127.327 37.147 1.00 23.93 227 ALA B O 1
ATOM 4270 N N . LYS D 2 227 ? 22.169 -128.647 35.345 1.00 25.46 228 LYS B N 1
ATOM 4271 C CA . LYS D 2 227 ? 22.306 -129.861 36.134 1.00 27.50 228 LYS B CA 1
ATOM 4272 C C . LYS D 2 227 ? 23.588 -129.823 36.966 1.00 27.03 228 LYS B C 1
ATOM 4273 O O . LYS D 2 227 ? 23.607 -130.272 38.110 1.00 27.63 228 LYS B O 1
ATOM 4275 N N . SER D 2 228 ? 24.658 -129.288 36.387 1.00 24.81 229 SER B N 1
ATOM 4276 C CA . SER D 2 228 ? 25.933 -129.196 37.091 1.00 25.30 229 SER B CA 1
ATOM 4277 C C . SER D 2 228 ? 25.807 -128.238 38.274 1.00 24.64 229 SER B C 1
ATOM 4278 O O . SER D 2 228 ? 26.323 -128.509 39.363 1.00 24.24 229 SER B O 1
ATOM 4281 N N . TYR D 2 229 ? 25.111 -127.124 38.063 1.00 22.07 230 TYR B N 1
ATOM 4282 C CA . TYR D 2 229 ? 24.923 -126.151 39.130 1.00 22.17 230 TYR B CA 1
ATOM 4283 C C . TYR D 2 229 ? 24.119 -126.745 40.284 1.00 22.82 230 TYR B C 1
ATOM 4284 O O . TYR D 2 229 ? 24.437 -126.539 41.456 1.00 20.16 230 TYR B O 1
ATOM 4293 N N . LEU D 2 230 ? 23.058 -127.465 39.944 1.00 22.70 231 LEU B N 1
ATOM 4294 C CA . LEU D 2 230 ? 22.208 -128.084 40.947 1.00 25.28 231 LEU B CA 1
ATOM 4295 C C . LEU D 2 230 ? 23.011 -129.097 41.760 1.00 25.54 231 LEU B C 1
ATOM 4296 O O . LEU D 2 230 ? 22.818 -129.227 42.971 1.00 25.52 231 LEU B O 1
ATOM 4301 N N . LYS D 2 231 ? 23.917 -129.808 41.097 1.00 26.40 232 LYS B N 1
ATOM 4302 C CA . LYS D 2 231 ? 24.744 -130.791 41.792 1.00 27.38 232 LYS B CA 1
ATOM 4303 C C . LYS D 2 231 ? 25.660 -130.056 42.763 1.00 27.93 232 LYS B C 1
ATOM 4304 O O . LYS D 2 231 ? 25.915 -130.526 43.876 1.00 28.58 232 LYS B O 1
ATOM 4310 N N . HIS D 2 232 ? 26.164 -128.906 42.323 1.00 26.25 233 HIS B N 1
ATOM 4311 C CA . HIS D 2 232 ? 27.052 -128.078 43.136 1.00 24.94 233 HIS B CA 1
ATOM 4312 C C . HIS D 2 232 ? 26.299 -127.500 44.329 1.00 23.33 233 HIS B C 1
ATOM 4313 O O . HIS D 2 232 ? 26.800 -127.501 45.453 1.00 22.93 233 HIS B O 1
ATOM 4320 N N . PHE D 2 233 ? 25.088 -127.010 44.073 1.00 22.71 234 PHE B N 1
ATOM 4321 C CA . PHE D 2 233 ? 24.255 -126.419 45.114 1.00 23.74 234 PHE B CA 1
ATOM 4322 C C . PHE D 2 233 ? 23.906 -127.426 46.209 1.00 24.06 234 PHE B C 1
ATOM 4323 O O . PHE D 2 233 ? 24.031 -127.133 47.399 1.00 21.34 234 PHE B O 1
ATOM 4331 N N . VAL D 2 234 ? 23.480 -128.616 45.805 1.00 23.99 235 VAL B N 1
ATOM 4332 C CA . VAL D 2 234 ? 23.116 -129.658 46.762 1.00 26.60 235 VAL B CA 1
ATOM 4333 C C . VAL D 2 234 ? 24.332 -130.080 47.582 1.00 24.67 235 VAL B C 1
ATOM 4334 O O . VAL D 2 234 ? 24.251 -130.253 48.801 1.00 25.61 235 VAL B O 1
ATOM 4338 N N . THR D 2 235 ? 25.462 -130.233 46.907 1.00 23.53 236 THR B N 1
ATOM 4339 C CA . THR D 2 235 ? 26.688 -130.626 47.578 1.00 24.62 236 THR B CA 1
ATOM 4340 C C . THR D 2 235 ? 27.121 -129.579 48.602 1.00 24.05 236 THR B C 1
ATOM 4341 O O . THR D 2 235 ? 27.455 -129.918 49.738 1.00 22.71 236 THR B O 1
ATOM 4345 N N . GLN D 2 236 ? 27.100 -128.305 48.218 1.00 21.14 237 GLN B N 1
ATOM 4346 C CA . GLN D 2 236 ? 27.514 -127.268 49.150 1.00 21.29 237 GLN B CA 1
ATOM 4347 C C . GLN D 2 236 ? 26.530 -127.074 50.297 1.00 20.40 237 GLN B C 1
ATOM 4348 O O . GLN D 2 236 ? 26.918 -126.637 51.384 1.00 19.59 237 GLN B O 1
ATOM 4354 N N . ALA D 2 237 ? 25.263 -127.411 50.070 1.00 20.03 238 ALA B N 1
ATOM 4355 C CA . ALA D 2 237 ? 24.263 -127.295 51.124 1.00 21.58 238 ALA B CA 1
ATOM 4356 C C . ALA D 2 237 ? 24.585 -128.336 52.192 1.00 22.25 238 ALA B C 1
ATOM 4357 O O . ALA D 2 237 ? 24.505 -128.057 53.385 1.00 22.60 238 ALA B O 1
ATOM 4359 N N . GLU D 2 238 ? 24.952 -129.539 51.759 1.00 22.51 239 GLU B N 1
ATOM 4360 C CA . GLU D 2 238 ? 25.303 -130.599 52.702 1.00 22.71 239 GLU B CA 1
ATOM 4361 C C . GLU D 2 238 ? 26.569 -130.187 53.455 1.00 22.21 239 GLU B C 1
ATOM 4362 O O . GLU D 2 238 ? 26.649 -130.345 54.671 1.00 21.25 239 GLU B O 1
ATOM 4368 N N . GLN D 2 239 ? 27.553 -129.657 52.729 1.00 19.87 240 GLN B N 1
ATOM 4369 C CA . GLN D 2 239 ? 28.805 -129.225 53.347 1.00 22.38 240 GLN B CA 1
ATOM 4370 C C . GLN D 2 239 ? 28.593 -128.117 54.371 1.00 20.30 240 GLN B C 1
ATOM 4371 O O . GLN D 2 239 ? 29.287 -128.068 55.384 1.00 20.92 240 GLN B O 1
ATOM 4377 N N . ARG D 2 240 ? 27.638 -127.230 54.108 1.00 19.38 241 ARG B N 1
ATOM 4378 C CA . ARG D 2 240 ? 27.346 -126.138 55.034 1.00 18.79 241 ARG B CA 1
ATOM 4379 C C . ARG D 2 240 ? 26.795 -126.673 56.349 1.00 19.69 241 ARG B C 1
ATOM 4380 O O . ARG D 2 240 ? 27.125 -126.167 57.421 1.00 19.94 241 ARG B O 1
ATOM 4388 N N . ALA D 2 241 ? 25.940 -127.686 56.264 1.00 18.59 242 ALA B N 1
ATOM 4389 C CA . ALA D 2 241 ? 25.361 -128.276 57.465 1.00 20.66 242 ALA B CA 1
ATOM 4390 C C . ALA D 2 241 ? 26.492 -128.846 58.319 1.00 21.76 242 ALA B C 1
ATOM 4391 O O . ALA D 2 241 ? 26.486 -128.720 59.545 1.00 22.96 242 ALA B O 1
ATOM 4393 N N . ILE D 2 242 ? 27.471 -129.464 57.667 1.00 21.21 243 ILE B N 1
ATOM 4394 C CA . ILE D 2 242 ? 28.615 -130.035 58.378 1.00 22.92 243 ILE B CA 1
ATOM 4395 C C . ILE D 2 242 ? 29.461 -128.947 59.025 1.00 23.63 243 ILE B C 1
ATOM 4396 O O . ILE D 2 242 ? 29.933 -129.096 60.159 1.00 24.80 243 ILE B O 1
ATOM 4401 N N . SER D 2 243 ? 29.644 -127.845 58.307 1.00 24.55 244 SER B N 1
ATOM 4402 C CA . SER D 2 243 ? 30.422 -126.731 58.831 1.00 25.33 244 SER B CA 1
ATOM 4403 C C . SER D 2 243 ? 29.717 -126.050 59.998 1.00 24.54 244 SER B C 1
ATOM 4404 O O . SER D 2 243 ? 30.371 -125.510 60.891 1.00 24.61 244 SER B O 1
ATOM 4407 N N . MET D 2 244 ? 28.387 -126.067 59.991 1.00 22.85 245 MET B N 1
ATOM 4408 C CA . MET D 2 244 ? 27.633 -125.450 61.077 1.00 22.25 245 MET B CA 1
ATOM 4409 C C . MET D 2 244 ? 27.860 -126.211 62.381 1.00 21.26 245 MET B C 1
ATOM 4410 O O . MET D 2 244 ? 27.964 -125.614 63.448 1.00 21.99 245 MET B O 1
ATOM 4415 N N . ILE D 2 245 ? 27.942 -127.532 62.303 1.00 19.90 246 ILE B N 1
ATOM 4416 C CA . ILE D 2 245 ? 28.181 -128.307 63.514 1.00 20.77 246 ILE B CA 1
ATOM 4417 C C . ILE D 2 245 ? 29.593 -128.004 64.042 1.00 21.59 246 ILE B C 1
ATOM 4418 O O . ILE D 2 245 ? 29.796 -127.729 65.228 1.00 20.82 246 ILE B O 1
ATOM 4423 N N . ASP D 2 246 ? 30.567 -128.032 63.146 1.00 21.25 247 ASP B N 1
ATOM 4424 C CA . ASP D 2 246 ? 31.950 -127.798 63.532 1.00 23.78 247 ASP B CA 1
ATOM 4425 C C . ASP D 2 246 ? 32.217 -126.389 64.055 1.00 24.21 247 ASP B C 1
ATOM 4426 O O . ASP D 2 246 ? 33.037 -126.198 64.954 1.00 23.25 247 ASP B O 1
ATOM 4431 N N . LYS D 2 247 ? 31.519 -125.399 63.514 1.00 22.21 248 LYS B N 1
ATOM 4432 C CA . LYS D 2 247 ? 31.760 -124.019 63.936 1.00 22.73 248 LYS B CA 1
ATOM 4433 C C . LYS D 2 247 ? 30.777 -123.450 64.954 1.00 20.66 248 LYS B C 1
ATOM 4434 O O . LYS D 2 247 ? 31.162 -122.652 65.816 1.00 21.17 248 LYS B O 1
ATOM 4440 N N . PHE D 2 248 ? 29.519 -123.876 64.877 1.00 20.21 249 PHE B N 1
ATOM 4441 C CA . PHE D 2 248 ? 28.495 -123.339 65.759 1.00 20.80 249 PHE B CA 1
ATOM 4442 C C . PHE D 2 248 ? 28.003 -124.211 66.894 1.00 21.74 249 PHE B C 1
ATOM 4443 O O . PHE D 2 248 ? 27.293 -123.726 67.769 1.00 20.72 249 PHE B O 1
ATOM 4451 N N . VAL D 2 249 ? 28.343 -125.494 66.906 1.00 22.76 250 VAL B N 1
ATOM 4452 C CA . VAL D 2 249 ? 27.888 -126.283 68.042 1.00 24.43 250 VAL B CA 1
ATOM 4453 C C . VAL D 2 249 ? 29.067 -126.862 68.811 1.00 25.03 250 VAL B C 1
ATOM 4454 O O . VAL D 2 249 ? 29.154 -126.694 70.021 1.00 25.28 250 VAL B O 1
ATOM 4458 N N . LYS D 2 250 ? 29.996 -127.499 68.109 1.00 25.20 251 LYS B N 1
ATOM 4459 C CA . LYS D 2 250 ? 31.162 -128.095 68.754 1.00 28.21 251 LYS B CA 1
ATOM 4460 C C . LYS D 2 250 ? 31.910 -127.152 69.713 1.00 28.39 251 LYS B C 1
ATOM 4461 O O . LYS D 2 250 ? 32.227 -127.536 70.842 1.00 28.55 251 LYS B O 1
ATOM 4467 N N . PRO D 2 251 ? 32.194 -125.908 69.285 1.00 26.71 252 PRO B N 1
ATOM 4468 C CA . PRO D 2 251 ? 32.910 -124.968 70.159 1.00 26.95 252 PRO B CA 1
ATOM 4469 C C . PRO D 2 251 ? 32.137 -124.466 71.380 1.00 25.59 252 PRO B C 1
ATOM 4470 O O . PRO D 2 251 ? 32.736 -123.917 72.307 1.00 26.90 252 PRO B O 1
ATOM 4474 N N . PHE D 2 252 ? 30.819 -124.640 71.388 1.00 22.57 253 PHE B N 1
ATOM 4475 C CA . PHE D 2 252 ? 30.017 -124.140 72.498 1.00 23.45 253 PHE B CA 1
ATOM 4476 C C . PHE D 2 252 ? 29.431 -125.196 73.433 1.00 24.13 253 PHE B C 1
ATOM 4477 O O . PHE D 2 252 ? 28.909 -124.865 74.495 1.00 22.33 253 PHE B O 1
ATOM 4485 N N . LYS D 2 253 ? 29.528 -126.464 73.049 1.00 25.54 254 LYS B N 1
ATOM 4486 C CA . LYS D 2 253 ? 29.011 -127.546 73.884 1.00 28.65 254 LYS B CA 1
ATOM 4487 C C . LYS D 2 253 ? 29.521 -127.508 75.335 1.00 29.67 254 LYS B C 1
ATOM 4488 O O . LYS D 2 253 ? 28.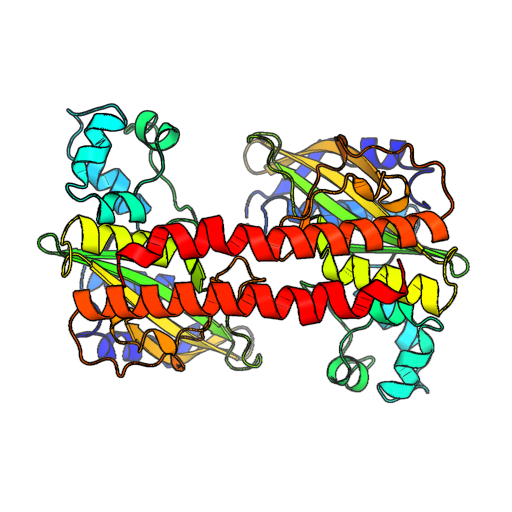783 -127.830 76.271 1.00 29.97 254 LYS B O 1
ATOM 4494 N N . LYS D 2 254 ? 30.774 -127.107 75.528 1.00 30.10 255 LYS B N 1
ATOM 4495 C CA . LYS D 2 254 ? 31.342 -127.073 76.874 1.00 32.35 255 LYS B CA 1
ATOM 4496 C C . LYS D 2 254 ? 30.651 -126.115 77.840 1.00 33.13 255 LYS B C 1
ATOM 4497 O O . LYS D 2 254 ? 30.821 -126.229 79.055 1.00 34.78 255 LYS B O 1
ATOM 4503 N N . TYR D 2 255 ? 29.869 -125.179 77.310 1.00 31.29 256 TYR B N 1
ATOM 4504 C CA . TYR D 2 255 ? 29.172 -124.206 78.146 1.00 31.36 256 TYR B CA 1
ATOM 4505 C C . TYR D 2 255 ? 27.790 -124.697 78.577 1.00 32.58 256 TYR B C 1
ATOM 4506 O O . TYR D 2 255 ? 27.161 -124.103 79.452 1.00 32.42 256 TYR B O 1
ATOM 4515 N N . ILE D 2 256 ? 27.325 -125.781 77.962 1.00 33.88 257 ILE B N 1
ATOM 4516 C CA . ILE D 2 256 ? 26.008 -126.337 78.266 1.00 36.10 257 ILE B CA 1
ATOM 4517 C C . ILE D 2 256 ? 26.094 -127.437 79.321 1.00 35.84 257 ILE B C 1
ATOM 4518 O O . ILE D 2 256 ? 26.658 -128.492 78.965 1.00 37.14 257 ILE B O 1
#

Solvent-accessible surface area: 23710 Å² total; per-residue (Å²): 44,43,0,108,108,39,32,130,80,0,30,77,87,0,75,43,54,111,15,82,121,118,205,59,42,1,84,67,0,28,61,35,0,38,118,18,0,79,119,77,34,51,126,31,0,36,21,4,54,48,29,0,12,52,27,5,97,156,44,99,90,56,113,15,48,132,35,13,36,158,30,12,127,10,67,0,2,49,66,3,0,33,20,46,130,74,47,1,80,92,17,31,95,150,82,73,16,132,124,88,186,96,30,21,7,39,0,0,0,20,103,128,115,56,9,0,2,0,19,11,35,34,42,55,54,81,83,106,71,178,33,43,62,7,13,20,0,45,50,0,0,42,0,0,9,65,1,35,94,62,75,27,36,129,28,1,14,3,0,2,0,3,0,1,16,62,84,74,66,80,45,0,20,2,52,38,17,17,32,2,15,0,12,82,0,46,0,58,122,7,139,14,37,21,27,26,40,21,27,0,21,21,22,5,121,106,20,56,71,58,49,150,34,81,57,65,90,1,0,91,35,0,0,128,23,0,4,56,60,0,48,104,52,6,125,50,4,65,81,115,4,4,126,50,10,107,155,36,88,45,44,0,97,105,31,30,121,73,0,32,83,69,0,82,48,77,57,78,33,89,77,62,0,57,58,36,0,70,84,81,34,58,91,10,2,48,62,5,68,34,25,1,16,39,33,4,110,80,51,102,88,57,124,18,50,77,34,15,34,138,39,13,135,13,66,0,2,43,67,10,2,35,58,31,128,73,42,1,90,96,10,42,137,99,89,90,17,134,100,37,123,128,17,31,2,58,4,0,0,21,97,136,73,50,22,0,2,0,21,7,40,59,36,50,58,86,72,98,70,178,32,54,76,22,19,19,0,52,76,1,0,48,1,0,9,65,3,45,96,61,72,28,48,118,26,2,12,5,0,4,0,4,0,1,46,57,76,90,85,110,32,65,28,2,71,43,14,20,32,3,25,0,11,80,0,58,0,70,114,4,141,12,38,22,23,26,41,20,31,0,23,16,18,3,121,99,18,50,59,54,37,144,35,79,54,88,94,1,0,34,35,0,0,131,20,0,3,57,59,0,63,84,43,11,106,55,3,71,83,114,4,8,142,51,10,102,155,32,97

Nearest PDB structures (foldseek):
  2gig-assembly1_A  TM=1.004E+00  e=5.822E-55  Haemophilus influenzae
  2gij-assembly1_A  TM=1.003E+00  e=6.318E-51  Haemophilus influenzae
  3e40-assembly1_A  TM=1.003E+00  e=1.116E-50  Haemophilus influenzae
  3e44-assembly1_A  TM=9.995E-01  e=2.880E-50  Haemophilus influenzae
  1tx3-assembly1_A  TM=9.931E-01  e=1.349E-50  Haemophilus influenzae

Secondary structure (DSSP, 8-state):
--SGGGHHHHHHHHTT-EEE----TTTTHHHHHHHHHHHHSTTTEEEHHHHHHHHHHT-TT--SHHHHHHTT--HHHHHHHPPPHHHHHH-BTTB-----TT-S-SEEEEETTEEEEEEEEEEETTS---PPEEEEHHHHHHHHHHHHHHT--SSEEEEEEEEEEEEETTEEEEEEEEEEEGGGS-GGG--EESTBTTEEE--GGG------S-HHHHHHHHHHHHHHHHHHHHHHHHHHHTGGGGGG-/--SGGGHHHHHHHHTT-B--HHHHHHHHHHHSTTTEEEHHHHHHHHHHT-SS--SHHHHHHTT--HHHHHHH---HHHHHT--SSS-----TT-S-SEEEEETTEEEEEEEEEEETTS---PPEEEEHHHHHHHHHHHHHHT--SSEEEEEEEEEEEEETTEEEEEEEEEEEGGGS-GGG--EESTBTTEEE--GGG------S-HHHHHHHHHHHHHHHHHHHHHHHIIIIITTTGGG-

B-factor: mean 33.85, std 13.56, range [11.16, 80.15]